Protein AF-A0A8H6FUT7-F1 (afd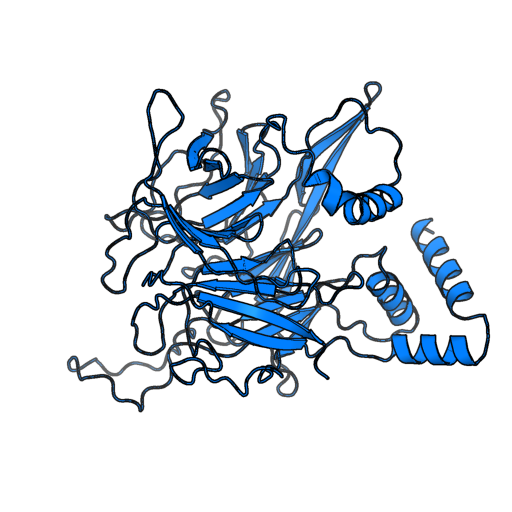b_monomer)

Structure (mmCIF, N/CA/C/O backbone):
data_AF-A0A8H6FUT7-F1
#
_entry.id   AF-A0A8H6FUT7-F1
#
loop_
_atom_site.group_PDB
_atom_site.id
_atom_site.type_symbol
_atom_site.label_atom_id
_atom_site.label_alt_id
_atom_site.label_comp_id
_atom_site.label_asym_id
_atom_site.label_entity_id
_atom_site.label_seq_id
_atom_site.pdbx_PDB_ins_code
_atom_site.Cartn_x
_atom_site.Cartn_y
_atom_site.Cartn_z
_atom_site.occupancy
_atom_site.B_iso_or_equiv
_atom_site.auth_seq_id
_atom_site.auth_comp_id
_atom_site.auth_asym_id
_atom_site.auth_atom_id
_atom_s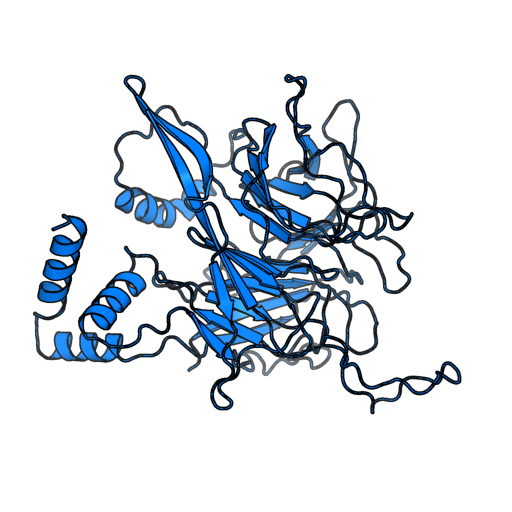ite.pdbx_PDB_model_num
ATOM 1 N N . MET A 1 1 ? -23.378 34.415 0.775 1.00 31.09 1 MET A N 1
ATOM 2 C CA . MET A 1 1 ? -23.795 33.061 1.192 1.00 31.09 1 MET A CA 1
ATOM 3 C C . MET A 1 1 ? -23.603 32.159 -0.004 1.00 31.09 1 MET A C 1
ATOM 5 O O . MET A 1 1 ? -24.049 32.523 -1.084 1.00 31.09 1 MET A O 1
ATOM 9 N N . ASP A 1 2 ? -22.849 31.083 0.174 1.00 29.59 2 ASP A N 1
ATOM 10 C CA . ASP A 1 2 ? -22.487 30.134 -0.877 1.00 29.59 2 ASP A CA 1
ATOM 11 C C . ASP A 1 2 ? -23.719 29.278 -1.260 1.00 29.59 2 ASP A C 1
ATOM 13 O O . ASP A 1 2 ? -24.417 28.797 -0.358 1.00 29.59 2 ASP A O 1
ATOM 17 N N . PRO A 1 3 ? -24.046 29.098 -2.555 1.00 30.47 3 PRO A N 1
ATOM 18 C CA . PRO A 1 3 ? -25.163 28.254 -2.999 1.00 30.47 3 PRO A CA 1
ATOM 19 C C . PRO A 1 3 ? -25.094 26.795 -2.498 1.00 30.47 3 PRO A C 1
ATOM 21 O O . PRO A 1 3 ? -26.136 26.143 -2.374 1.00 30.47 3 PRO A O 1
ATOM 24 N N . ALA A 1 4 ? -23.913 26.290 -2.120 1.00 31.64 4 ALA A N 1
ATOM 25 C CA . ALA A 1 4 ? -23.767 24.969 -1.502 1.00 31.64 4 ALA A CA 1
ATOM 26 C C . ALA A 1 4 ? -24.407 24.881 -0.099 1.00 31.64 4 ALA A C 1
ATOM 28 O O . ALA A 1 4 ? -24.960 23.845 0.275 1.00 31.64 4 ALA A O 1
ATOM 29 N N . THR A 1 5 ? -24.399 25.977 0.666 1.00 31.42 5 THR A N 1
ATOM 30 C CA . THR A 1 5 ? -24.918 26.012 2.045 1.00 31.42 5 THR A CA 1
ATOM 31 C C . THR A 1 5 ? -26.448 25.996 2.092 1.00 31.42 5 THR A C 1
ATOM 33 O O . THR A 1 5 ? -27.037 25.438 3.014 1.00 31.42 5 THR A O 1
ATOM 36 N N . VAL A 1 6 ? -27.107 26.571 1.080 1.00 32.00 6 VAL A N 1
ATOM 37 C CA . VAL A 1 6 ? -28.578 26.662 1.014 1.00 32.00 6 VAL A CA 1
ATOM 38 C C . VAL A 1 6 ? -29.202 25.313 0.645 1.00 32.00 6 VAL A C 1
ATOM 40 O O . VAL A 1 6 ? -30.239 24.939 1.185 1.00 32.00 6 VAL A O 1
ATOM 43 N N . THR A 1 7 ? -28.540 24.539 -0.216 1.00 35.03 7 THR A N 1
ATOM 44 C CA . THR A 1 7 ? -29.065 23.250 -0.695 1.00 35.03 7 THR A CA 1
ATOM 45 C C . THR A 1 7 ? -29.023 22.170 0.395 1.00 35.03 7 THR A C 1
ATOM 47 O O . THR A 1 7 ? -29.962 21.388 0.521 1.00 35.03 7 THR A O 1
ATOM 50 N N . GLY A 1 8 ? -27.988 22.166 1.247 1.00 31.73 8 GLY A N 1
ATOM 51 C CA . GLY A 1 8 ? -27.891 21.235 2.381 1.00 31.73 8 GLY A CA 1
ATOM 52 C C . GLY A 1 8 ? -28.944 21.474 3.471 1.00 31.73 8 GLY A C 1
ATOM 53 O O . GLY A 1 8 ? -29.436 20.521 4.072 1.00 31.73 8 GLY A O 1
ATOM 54 N N . LEU A 1 9 ? -29.341 22.733 3.684 1.00 33.44 9 LEU A N 1
ATOM 55 C CA . LEU A 1 9 ? -30.326 23.104 4.706 1.00 33.44 9 LEU A CA 1
ATOM 56 C C . LEU A 1 9 ? -31.756 22.697 4.310 1.00 33.44 9 LEU A C 1
ATOM 58 O O . LEU A 1 9 ? -32.508 22.197 5.142 1.00 33.44 9 LEU A O 1
ATOM 62 N N . VAL A 1 10 ? -32.103 22.837 3.025 1.00 35.00 10 VAL A N 1
ATOM 63 C CA . VAL A 1 10 ? -33.426 22.458 2.489 1.00 35.00 10 VAL A CA 1
ATOM 64 C C . VAL A 1 10 ? -33.622 20.934 2.488 1.00 35.00 10 VAL A C 1
ATOM 66 O O . VAL A 1 10 ? -34.718 20.451 2.767 1.00 35.00 10 VAL A O 1
ATOM 69 N N . VAL A 1 11 ? -32.557 20.157 2.250 1.00 41.31 11 VAL A N 1
ATOM 70 C CA . VAL A 1 11 ? -32.609 18.684 2.333 1.00 41.31 11 VAL A CA 1
ATOM 71 C C . VAL A 1 11 ? -32.787 18.212 3.781 1.00 41.31 11 VAL A C 1
ATOM 73 O O . VAL A 1 11 ? -33.550 17.277 4.024 1.00 41.31 11 VAL A O 1
ATOM 76 N N . ALA A 1 12 ? -32.154 18.876 4.754 1.00 37.97 12 ALA A N 1
ATOM 77 C CA . ALA A 1 12 ? -32.323 18.542 6.170 1.00 37.97 12 ALA A CA 1
ATOM 78 C C . ALA A 1 12 ? -33.777 18.741 6.650 1.00 37.97 12 ALA A C 1
ATOM 80 O O . ALA A 1 12 ? -34.302 17.895 7.374 1.00 37.97 12 ALA A O 1
ATOM 81 N N . GLU A 1 13 ? -34.461 19.801 6.199 1.00 38.78 13 GLU A N 1
ATOM 82 C CA . GLU A 1 13 ? -35.869 20.062 6.546 1.00 38.78 13 GLU A CA 1
ATOM 83 C C . GLU A 1 13 ? -36.850 19.044 5.929 1.00 38.78 13 GLU A C 1
ATOM 85 O O . GLU A 1 13 ? -37.829 18.649 6.571 1.00 38.78 13 GLU A O 1
ATOM 90 N N . GLN A 1 14 ? -36.583 18.562 4.708 1.00 35.91 14 GLN A N 1
ATOM 91 C CA . GLN A 1 14 ? -37.446 17.575 4.042 1.00 35.91 14 GLN A CA 1
ATOM 92 C C . GLN A 1 14 ? -37.257 16.139 4.552 1.00 35.91 14 GLN A C 1
ATOM 94 O O . GLN A 1 14 ? -38.225 15.381 4.579 1.00 35.91 14 GLN A O 1
ATOM 99 N N . VAL A 1 15 ? -36.058 15.754 5.007 1.00 39.84 15 VAL A N 1
ATOM 100 C CA . VAL A 1 15 ? -35.819 14.412 5.582 1.00 39.84 15 VAL A CA 1
ATOM 101 C C . VAL A 1 15 ? -36.436 14.271 6.984 1.00 39.84 15 VAL A C 1
ATOM 103 O O . VAL A 1 15 ? -36.767 13.166 7.408 1.00 39.84 15 VAL A O 1
ATOM 106 N N . LEU A 1 16 ? -36.661 15.383 7.691 1.00 38.88 16 LEU A N 1
ATOM 107 C CA . LEU A 1 16 ? -37.251 15.391 9.034 1.00 38.88 16 LEU A CA 1
ATOM 108 C C . LEU A 1 16 ? -38.790 15.381 9.057 1.00 38.88 16 LEU A C 1
ATOM 110 O O . LEU A 1 16 ? -39.368 15.207 10.130 1.00 38.88 16 LEU A O 1
ATOM 114 N N . SER A 1 17 ? -39.477 15.538 7.920 1.00 42.16 17 SER A N 1
ATOM 115 C CA . SER A 1 17 ? -40.939 15.677 7.902 1.00 42.16 17 SER A CA 1
ATOM 116 C C . SER A 1 17 ? -41.637 14.740 6.916 1.00 42.16 17 SER A C 1
ATOM 118 O O . SER A 1 17 ? -42.039 15.124 5.830 1.00 42.16 17 SER A O 1
ATOM 120 N N . THR A 1 18 ? -41.884 13.499 7.332 1.00 37.56 18 THR A N 1
ATOM 121 C CA . THR A 1 18 ? -43.148 12.805 7.022 1.00 37.56 18 THR A CA 1
ATOM 122 C C . THR A 1 18 ? -43.316 11.615 7.972 1.00 37.56 18 THR A C 1
ATOM 124 O O . THR A 1 18 ? -42.600 10.626 7.880 1.00 37.56 18 THR A O 1
ATOM 127 N N . THR A 1 19 ? -44.304 11.711 8.873 1.00 36.84 19 THR A N 1
ATOM 128 C CA . THR A 1 19 ? -44.742 10.714 9.882 1.00 36.84 19 THR A CA 1
ATOM 129 C C . THR A 1 19 ? -43.875 10.557 11.145 1.00 36.84 19 THR A C 1
ATOM 131 O O . THR A 1 19 ? -42.652 10.643 11.111 1.00 36.84 19 THR A O 1
ATOM 134 N N . VAL A 1 20 ? -44.533 10.317 12.291 1.00 40.06 20 VAL A N 1
ATOM 135 C CA . VAL A 1 20 ? -43.897 10.083 13.608 1.00 40.06 20 VAL A CA 1
ATOM 136 C C . VAL A 1 20 ? -42.969 8.860 13.576 1.00 40.06 20 VAL A C 1
ATOM 138 O O . VAL A 1 20 ? -41.914 8.873 14.206 1.00 40.06 20 VAL A O 1
ATOM 141 N N . GLU A 1 21 ? -43.313 7.838 12.786 1.00 40.47 21 GLU A N 1
ATOM 142 C CA . GLU A 1 21 ? -42.463 6.663 12.552 1.00 40.47 21 GLU A CA 1
ATOM 143 C C . GLU A 1 21 ? -41.213 7.013 11.727 1.00 40.47 21 GLU A C 1
ATOM 145 O O . GLU A 1 21 ? -40.112 6.598 12.085 1.00 40.47 21 GLU A O 1
ATOM 150 N N . GLY A 1 22 ? -41.345 7.853 10.691 1.00 39.00 22 GLY A N 1
ATOM 151 C CA . GLY A 1 22 ? -40.211 8.366 9.912 1.00 39.00 22 GLY A CA 1
ATOM 152 C C . GLY A 1 22 ? -39.250 9.222 10.745 1.00 39.00 22 GLY A C 1
ATOM 153 O O . GLY A 1 22 ? -38.035 9.057 10.648 1.00 39.00 22 GLY A O 1
ATOM 154 N N . GLY A 1 23 ? -39.783 10.064 11.637 1.00 47.28 23 GLY A N 1
ATOM 155 C CA . GLY A 1 23 ? -38.987 10.866 12.573 1.00 47.28 23 GLY A CA 1
ATOM 156 C C . GLY A 1 23 ? -38.217 10.021 13.594 1.00 47.28 23 GLY A C 1
ATOM 157 O O . GLY A 1 23 ? -37.052 10.302 13.867 1.00 47.28 23 GLY A O 1
ATOM 158 N N . ALA A 1 24 ? -38.826 8.951 14.118 1.00 44.41 24 ALA A N 1
ATOM 159 C CA . ALA A 1 24 ? -38.164 8.031 15.044 1.00 44.41 24 ALA A CA 1
ATOM 160 C C . ALA A 1 24 ? -37.060 7.205 14.361 1.00 44.41 24 ALA A C 1
ATOM 162 O O . ALA A 1 24 ? -35.977 7.055 14.924 1.00 44.41 24 ALA A O 1
ATOM 163 N N . ILE A 1 25 ? -37.297 6.721 13.136 1.00 52.75 25 ILE A N 1
ATOM 164 C CA . ILE A 1 25 ? -36.294 5.996 12.339 1.00 52.75 25 ILE A CA 1
ATOM 165 C C . ILE A 1 25 ? -35.130 6.922 11.963 1.00 52.75 25 ILE A C 1
ATOM 167 O O . ILE A 1 25 ? -33.970 6.526 12.088 1.00 52.75 25 ILE A O 1
ATOM 171 N N . ALA A 1 26 ? -35.414 8.166 11.567 1.00 54.44 26 ALA A N 1
ATOM 172 C CA . ALA A 1 26 ? -34.388 9.162 11.267 1.00 54.44 26 ALA A CA 1
ATOM 173 C C . ALA A 1 26 ? -33.562 9.521 12.515 1.00 54.44 26 ALA A C 1
ATOM 175 O O . ALA A 1 26 ? -32.332 9.497 12.466 1.00 54.44 26 ALA A O 1
ATOM 176 N N . ALA A 1 27 ? -34.212 9.772 13.656 1.00 57.41 27 ALA A N 1
ATOM 177 C CA . ALA A 1 27 ? -33.532 10.052 14.921 1.00 57.41 27 ALA A CA 1
ATOM 178 C C . ALA A 1 27 ? -32.676 8.865 15.399 1.00 57.41 27 ALA A C 1
ATOM 180 O O . ALA A 1 27 ? -31.534 9.049 15.821 1.00 57.41 27 ALA A O 1
ATOM 181 N N . TYR A 1 28 ? -33.190 7.638 15.274 1.00 58.72 28 TYR A N 1
ATOM 182 C CA . TYR A 1 28 ? -32.456 6.417 15.606 1.00 58.72 28 TYR A CA 1
ATOM 183 C C . TYR A 1 28 ? -31.236 6.216 14.693 1.00 58.72 28 TYR A C 1
ATOM 185 O O . TYR A 1 28 ? -30.131 5.960 15.174 1.00 58.72 28 TYR A O 1
ATOM 193 N N . GLY A 1 29 ? -31.400 6.420 13.383 1.00 60.34 29 GLY A N 1
ATOM 194 C CA . GLY A 1 29 ? -30.310 6.358 12.409 1.00 60.34 29 GLY A CA 1
ATOM 195 C C . GLY A 1 29 ? -29.228 7.419 12.640 1.00 60.34 29 GLY A C 1
ATOM 196 O O . GLY A 1 29 ? -28.045 7.131 12.450 1.00 60.34 29 GLY A O 1
ATOM 197 N N . LEU A 1 30 ? -29.597 8.619 13.104 1.00 61.59 30 LEU A N 1
ATOM 198 C CA . LEU A 1 30 ? -28.658 9.683 13.489 1.00 61.59 30 LEU A CA 1
ATOM 199 C C . LEU A 1 30 ? -27.862 9.330 14.758 1.00 61.59 30 LEU A C 1
ATOM 201 O O . LEU A 1 30 ? -26.679 9.665 14.835 1.00 61.59 30 LEU A O 1
ATOM 205 N N . ALA A 1 31 ? -28.480 8.628 15.713 1.00 60.88 31 ALA A N 1
ATOM 206 C CA . ALA A 1 31 ? -27.876 8.278 16.999 1.00 60.88 31 ALA A CA 1
ATOM 207 C C . ALA A 1 31 ? -26.895 7.093 16.935 1.00 60.88 31 ALA A C 1
ATOM 209 O O . ALA A 1 31 ? -25.989 7.009 17.765 1.00 60.88 31 ALA A O 1
ATOM 210 N N . GLN A 1 32 ? -27.040 6.180 15.967 1.00 66.00 32 GLN A N 1
ATOM 211 C CA . GLN A 1 32 ? -26.161 5.011 15.878 1.00 66.00 32 GLN A CA 1
ATOM 212 C C . GLN A 1 32 ? -24.710 5.400 15.558 1.00 66.00 32 GLN A C 1
ATOM 214 O O . GLN A 1 32 ? -24.424 6.043 14.538 1.00 66.00 32 GLN A O 1
ATOM 219 N N . SER A 1 33 ? -23.793 4.971 16.429 1.00 68.69 33 SER A N 1
ATOM 220 C CA . SER A 1 33 ? -22.356 4.981 16.160 1.00 68.69 33 SER A CA 1
ATOM 221 C C . SER A 1 33 ? -22.030 3.974 15.062 1.00 68.69 33 SER A C 1
ATOM 223 O O . SER A 1 33 ? -22.605 2.892 15.007 1.00 68.69 33 SER A O 1
ATOM 225 N N . THR A 1 34 ? -21.092 4.332 14.195 1.00 73.56 34 THR A N 1
ATOM 226 C CA . THR A 1 34 ? -20.562 3.452 13.146 1.00 73.56 34 THR A CA 1
ATOM 227 C C . THR A 1 34 ? -19.242 2.783 13.556 1.00 73.56 34 THR A C 1
ATOM 229 O O . THR A 1 34 ? -18.612 2.112 12.750 1.00 73.56 34 THR A O 1
ATOM 232 N N . GLN A 1 35 ? -18.839 2.976 14.815 1.00 79.56 35 GLN A N 1
ATOM 233 C CA . GLN A 1 35 ? -17.661 2.416 15.478 1.00 79.56 35 GLN A CA 1
ATOM 234 C C . GLN A 1 35 ? -18.065 1.813 16.843 1.00 79.56 35 GLN A C 1
ATOM 236 O O . GLN A 1 35 ? -19.017 2.323 17.452 1.00 79.56 35 GLN A O 1
ATOM 241 N N . PRO A 1 36 ? -17.353 0.799 17.376 1.00 86.69 36 PRO A N 1
ATOM 242 C CA . PRO A 1 36 ? -16.193 0.129 16.785 1.00 86.69 36 PRO A CA 1
ATOM 243 C C . PRO A 1 36 ? -16.568 -0.787 15.609 1.00 86.69 36 PRO A C 1
ATOM 245 O O . PRO A 1 36 ? -17.674 -1.331 15.557 1.00 86.69 36 PRO A O 1
ATOM 248 N N . LEU A 1 37 ? -15.638 -0.984 14.676 1.00 90.88 37 LEU A N 1
ATOM 249 C CA . LEU A 1 37 ? -15.744 -2.032 13.659 1.00 90.88 37 LEU A CA 1
ATOM 250 C C . LEU A 1 37 ? -15.441 -3.415 14.251 1.00 90.88 37 LEU A C 1
ATOM 252 O O . LEU A 1 37 ? -14.862 -3.550 15.331 1.00 90.88 37 LEU A O 1
ATOM 256 N N . SER A 1 38 ? -15.823 -4.446 13.507 1.00 90.94 38 SER A N 1
ATOM 257 C CA . SER A 1 38 ? -15.478 -5.846 13.754 1.00 90.94 38 SER A CA 1
ATOM 258 C C . SER A 1 38 ? -14.655 -6.399 12.593 1.00 90.94 38 SER A C 1
ATOM 260 O O . SER A 1 38 ? -14.828 -5.955 11.457 1.00 90.94 38 SER A O 1
ATOM 262 N N . ALA A 1 39 ? -13.776 -7.357 12.873 1.00 91.12 39 ALA A N 1
ATOM 263 C CA . ALA A 1 39 ? -12.984 -8.069 11.878 1.00 91.12 39 ALA A CA 1
ATOM 264 C C . ALA A 1 39 ? -13.122 -9.582 12.060 1.00 91.12 39 ALA A C 1
ATOM 266 O O . ALA A 1 39 ? -12.996 -10.089 13.174 1.00 91.12 39 ALA A O 1
ATOM 267 N N . THR A 1 40 ? -13.332 -10.307 10.963 1.00 90.75 40 THR A N 1
ATOM 268 C CA . THR A 1 40 ? -13.249 -11.773 10.915 1.00 90.75 40 THR A CA 1
ATOM 269 C C . THR A 1 40 ? -12.058 -12.180 10.058 1.00 90.75 40 THR A C 1
ATOM 271 O O . THR A 1 40 ? -11.952 -11.762 8.908 1.00 90.75 40 THR A O 1
ATOM 274 N N . PHE A 1 41 ? -11.184 -13.025 10.602 1.00 90.19 41 PHE A N 1
ATOM 275 C CA . PHE A 1 41 ? -10.011 -13.540 9.898 1.00 90.19 41 PHE A CA 1
ATOM 276 C C . PHE A 1 41 ? -10.290 -14.947 9.375 1.00 90.19 41 PHE A C 1
ATOM 278 O O . PHE A 1 41 ? -10.710 -15.829 10.123 1.00 90.19 41 PHE A O 1
ATOM 285 N N . LYS A 1 42 ? -10.032 -15.162 8.086 1.00 89.56 42 LYS A N 1
ATOM 286 C CA . LYS A 1 42 ? -10.153 -16.458 7.418 1.00 89.56 42 LYS A CA 1
ATOM 287 C C . LYS A 1 42 ? -8.842 -16.786 6.722 1.00 89.56 42 LYS A C 1
ATOM 289 O O . LYS A 1 42 ? -8.403 -16.042 5.848 1.00 89.56 42 LYS A O 1
ATOM 294 N N . ARG A 1 43 ? -8.207 -17.895 7.095 1.00 89.31 43 ARG A N 1
ATOM 295 C CA . ARG A 1 43 ? -6.988 -18.351 6.422 1.00 89.31 43 ARG A CA 1
ATOM 296 C C . ARG A 1 43 ? -7.320 -18.775 4.992 1.00 89.31 43 ARG A C 1
ATOM 298 O O . ARG A 1 43 ? -8.310 -19.463 4.759 1.00 89.31 43 ARG A O 1
ATOM 305 N N . VAL A 1 44 ? -6.493 -18.373 4.034 1.00 89.56 44 VAL A N 1
ATOM 306 C CA . VAL A 1 44 ? -6.608 -18.812 2.642 1.00 89.56 44 VAL A CA 1
ATOM 307 C C . VAL A 1 44 ? -5.945 -20.180 2.525 1.00 89.56 44 VAL A C 1
ATOM 309 O O . VAL A 1 44 ? -4.724 -20.293 2.618 1.00 89.56 44 VAL A O 1
ATOM 312 N N . SER A 1 45 ? -6.745 -21.224 2.313 1.00 82.69 45 SER A N 1
ATOM 313 C CA . SER A 1 45 ? -6.277 -22.602 2.109 1.00 82.69 45 SER A CA 1
ATOM 314 C C . SER A 1 45 ? -5.661 -22.791 0.716 1.00 82.69 45 SER A C 1
ATOM 316 O O . SER A 1 45 ? -6.197 -23.504 -0.125 1.00 82.69 45 SER A O 1
ATOM 318 N N . SER A 1 46 ? -4.547 -22.110 0.454 1.00 77.88 46 SER A N 1
ATOM 319 C CA . SER A 1 46 ? -3.781 -22.232 -0.787 1.00 77.88 46 SER A CA 1
ATOM 320 C C . SER A 1 46 ? -2.701 -23.310 -0.659 1.00 77.88 46 SER A C 1
ATOM 322 O O . SER A 1 46 ? -2.084 -23.416 0.402 1.00 77.88 46 SER A O 1
ATOM 324 N N . PRO A 1 47 ? -2.395 -24.072 -1.727 1.00 74.38 47 PRO A N 1
ATOM 325 C CA . PRO A 1 47 ? -1.205 -24.923 -1.751 1.00 74.38 47 PRO A CA 1
ATOM 326 C C . PRO A 1 47 ? 0.103 -24.107 -1.782 1.00 74.38 47 PRO A C 1
ATOM 328 O O . PRO A 1 47 ? 1.184 -24.667 -1.610 1.00 74.38 47 PRO A O 1
ATOM 331 N N . ALA A 1 48 ? 0.030 -22.793 -2.016 1.00 76.69 48 ALA A N 1
ATOM 332 C CA . ALA A 1 48 ? 1.185 -21.910 -2.020 1.00 76.69 48 ALA A CA 1
ATOM 333 C C . ALA A 1 48 ? 1.665 -21.623 -0.589 1.00 76.69 48 ALA A C 1
ATOM 335 O O . ALA A 1 48 ? 1.032 -20.860 0.138 1.00 76.69 48 ALA A O 1
ATOM 336 N N . PHE A 1 49 ? 2.813 -22.182 -0.209 1.00 83.75 49 PHE A N 1
ATOM 337 C CA . PHE A 1 49 ? 3.566 -21.738 0.963 1.00 83.75 49 PHE A CA 1
ATOM 338 C C . PHE A 1 49 ? 4.703 -20.827 0.496 1.00 83.75 49 PHE A C 1
ATOM 340 O O . PHE A 1 49 ? 5.661 -21.288 -0.125 1.00 83.75 49 PHE A O 1
ATOM 347 N N . LEU A 1 50 ? 4.563 -19.520 0.733 1.00 92.38 50 LEU A N 1
ATOM 348 C CA . LEU A 1 50 ? 5.461 -18.490 0.199 1.00 92.38 50 LEU A CA 1
ATOM 349 C C . LEU A 1 50 ? 6.132 -17.710 1.341 1.00 92.38 50 LEU A C 1
ATOM 351 O O . LEU A 1 50 ? 5.777 -16.550 1.531 1.00 92.38 50 LEU A O 1
ATOM 355 N N . PRO A 1 51 ? 7.061 -18.306 2.113 1.00 94.25 51 PRO A N 1
ATOM 356 C CA . PRO A 1 51 ? 7.681 -17.649 3.264 1.00 94.25 51 PRO A CA 1
ATOM 357 C C . PRO A 1 51 ? 8.498 -16.438 2.810 1.00 94.25 51 PRO A C 1
ATOM 359 O O . PRO A 1 51 ? 9.513 -16.590 2.130 1.00 94.25 51 PRO A O 1
ATOM 362 N N . ARG A 1 52 ? 8.003 -15.226 3.097 1.00 95.75 52 ARG A N 1
ATOM 363 C CA . ARG A 1 52 ? 8.648 -13.973 2.673 1.00 95.75 52 ARG A CA 1
ATOM 364 C C . ARG A 1 52 ? 8.134 -12.751 3.427 1.00 95.75 52 ARG A C 1
ATOM 366 O O . ARG A 1 52 ? 6.966 -12.661 3.802 1.00 95.75 52 ARG A O 1
ATOM 373 N N . SER A 1 53 ? 8.988 -11.742 3.523 1.00 97.19 53 SER A N 1
ATOM 374 C CA . SER A 1 53 ? 8.677 -10.393 4.006 1.00 97.19 53 SER A CA 1
ATOM 375 C C . SER A 1 53 ? 9.107 -9.339 2.983 1.00 97.19 53 SER A C 1
ATOM 377 O O . SER A 1 53 ? 9.811 -9.659 2.021 1.00 97.19 53 SER A O 1
ATOM 379 N N . ASN A 1 54 ? 8.693 -8.081 3.168 1.00 96.88 54 ASN A N 1
ATOM 380 C CA . ASN A 1 54 ? 9.121 -6.955 2.320 1.00 96.88 54 ASN A CA 1
ATOM 381 C C . ASN A 1 54 ? 8.833 -7.169 0.819 1.00 96.88 54 ASN A C 1
ATOM 383 O O . ASN A 1 54 ? 9.600 -6.740 -0.046 1.00 96.88 54 ASN A O 1
ATOM 387 N N . HIS A 1 55 ? 7.750 -7.879 0.520 1.00 98.06 55 HIS A N 1
ATOM 388 C CA . HIS A 1 55 ? 7.248 -8.137 -0.825 1.00 98.06 55 HIS A CA 1
ATOM 389 C C . HIS A 1 55 ? 6.046 -7.237 -1.117 1.00 98.06 55 HIS A C 1
ATOM 391 O O . HIS A 1 55 ? 5.547 -6.555 -0.222 1.00 98.06 55 HIS A O 1
ATOM 397 N N . SER A 1 56 ? 5.554 -7.267 -2.353 1.00 98.12 56 SER A N 1
ATOM 398 C CA . SER A 1 56 ? 4.300 -6.609 -2.716 1.00 98.12 56 SER A CA 1
ATOM 399 C C . SER A 1 56 ? 3.170 -7.617 -2.923 1.00 98.12 56 SER A C 1
ATOM 401 O O . SER A 1 56 ? 3.398 -8.762 -3.316 1.00 98.12 56 SER A O 1
ATOM 403 N N . LEU A 1 57 ? 1.944 -7.168 -2.649 1.00 98.00 57 LEU A N 1
ATOM 404 C CA . LEU A 1 57 ? 0.696 -7.884 -2.890 1.00 98.00 57 LEU A CA 1
ATOM 405 C C . LEU A 1 57 ? -0.277 -6.914 -3.553 1.00 98.00 57 LEU A C 1
ATOM 407 O O . LEU A 1 57 ? -0.537 -5.838 -3.020 1.00 98.00 57 LEU A O 1
ATOM 411 N N . THR A 1 58 ? -0.845 -7.309 -4.686 1.00 98.12 58 THR A N 1
ATOM 412 C CA . THR A 1 58 ? -1.916 -6.562 -5.358 1.00 98.12 58 THR A CA 1
ATOM 413 C C . THR A 1 58 ? -3.071 -7.495 -5.686 1.00 98.12 58 THR A C 1
ATOM 415 O O . THR A 1 58 ? -2.857 -8.668 -5.988 1.00 98.12 58 THR A O 1
ATOM 418 N N . VAL A 1 59 ? -4.308 -7.005 -5.590 1.00 96.38 59 VAL A N 1
ATOM 419 C CA . VAL A 1 59 ? -5.505 -7.807 -5.863 1.00 96.38 59 VAL A CA 1
ATOM 420 C C . VAL A 1 59 ? -6.242 -7.243 -7.066 1.00 96.38 59 VAL A C 1
ATOM 422 O O . VAL A 1 59 ? -6.727 -6.115 -7.041 1.00 96.38 59 VAL A O 1
ATOM 425 N N . LEU A 1 60 ? -6.368 -8.061 -8.107 1.00 93.00 60 LEU A N 1
ATOM 426 C CA . LEU A 1 60 ? -7.087 -7.744 -9.337 1.00 93.00 60 LEU A CA 1
ATOM 427 C C . LEU A 1 60 ? -7.991 -8.915 -9.703 1.00 93.00 60 LEU A C 1
ATOM 429 O O . LEU A 1 60 ? -7.591 -10.067 -9.582 1.00 93.00 60 LEU A O 1
ATOM 433 N N . THR A 1 61 ? -9.234 -8.617 -10.093 1.00 88.12 61 THR A N 1
ATOM 434 C CA . THR A 1 61 ? -10.209 -9.607 -10.602 1.00 88.12 61 THR A CA 1
ATOM 435 C C . THR A 1 61 ? -10.363 -10.879 -9.742 1.00 88.12 61 THR A C 1
ATOM 437 O O . THR A 1 61 ? -10.655 -11.963 -10.241 1.00 88.12 61 THR A O 1
ATOM 440 N N . GLY A 1 62 ? -10.221 -10.746 -8.415 1.00 89.75 62 GLY A N 1
ATOM 441 C CA . GLY A 1 62 ? -10.337 -11.858 -7.460 1.00 89.75 62 GLY A CA 1
ATOM 442 C C . GLY A 1 62 ? -9.076 -12.717 -7.311 1.00 89.75 62 GLY A C 1
ATOM 443 O O . GLY A 1 62 ? -9.136 -13.788 -6.708 1.00 89.75 62 GLY A O 1
ATOM 444 N N . ARG A 1 63 ? -7.940 -12.258 -7.837 1.00 94.50 63 ARG A N 1
ATOM 445 C CA . ARG A 1 63 ? -6.630 -12.898 -7.719 1.00 94.50 63 ARG A CA 1
ATOM 446 C C . ARG A 1 63 ? -5.653 -11.990 -6.986 1.00 94.50 63 ARG A C 1
ATOM 448 O O . ARG A 1 63 ? -5.602 -10.792 -7.244 1.00 94.50 63 ARG A O 1
ATOM 455 N N . ALA A 1 64 ? -4.880 -12.582 -6.088 1.00 96.88 64 ALA A N 1
ATOM 456 C CA . ALA A 1 64 ? -3.741 -11.974 -5.420 1.00 96.88 64 ALA A CA 1
ATOM 457 C C . ALA A 1 64 ? -2.468 -12.227 -6.239 1.00 96.88 64 ALA A C 1
ATOM 459 O O . ALA A 1 64 ? -2.156 -13.377 -6.537 1.00 96.88 64 ALA A O 1
ATOM 460 N N . TYR A 1 65 ? -1.743 -11.163 -6.572 1.00 98.19 65 TYR A N 1
ATOM 461 C CA . TYR A 1 65 ? -0.462 -11.181 -7.275 1.00 98.19 65 TYR A CA 1
ATOM 462 C C . TYR A 1 65 ? 0.637 -10.776 -6.294 1.00 98.19 65 TYR A C 1
ATOM 464 O O . TYR A 1 65 ? 0.584 -9.687 -5.719 1.00 98.19 65 TYR A O 1
ATOM 472 N N . ILE A 1 66 ? 1.608 -11.663 -6.093 1.00 98.44 66 ILE A N 1
ATOM 473 C CA . ILE A 1 66 ? 2.682 -11.551 -5.104 1.00 98.44 66 ILE A CA 1
ATOM 474 C C . ILE A 1 66 ? 4.023 -11.560 -5.836 1.00 98.44 66 ILE A C 1
ATOM 476 O O . ILE A 1 66 ? 4.287 -12.475 -6.621 1.00 98.44 66 ILE A O 1
ATOM 480 N N . PHE A 1 67 ? 4.878 -10.574 -5.558 1.00 98.50 67 PHE A N 1
ATOM 481 C CA . PHE A 1 67 ? 6.184 -10.439 -6.209 1.00 98.50 67 PHE A CA 1
ATOM 482 C C . PHE A 1 67 ? 7.290 -10.017 -5.233 1.00 98.50 67 PHE A C 1
ATOM 484 O O . PHE A 1 67 ? 7.076 -9.198 -4.334 1.00 98.50 67 PHE A O 1
ATOM 491 N N . GLY A 1 68 ? 8.486 -10.577 -5.439 1.00 98.06 68 GLY A N 1
ATOM 492 C CA . GLY A 1 68 ? 9.705 -10.275 -4.693 1.00 98.06 68 GLY A CA 1
ATOM 493 C C . GLY A 1 68 ? 9.617 -10.574 -3.194 1.00 98.06 68 GLY A C 1
ATOM 494 O O . GLY A 1 68 ? 8.901 -11.484 -2.762 1.00 98.06 68 GLY A O 1
ATOM 495 N N . GLY A 1 69 ? 10.372 -9.801 -2.413 1.00 97.69 69 GLY A N 1
ATOM 496 C CA . GLY A 1 69 ? 10.584 -9.995 -0.979 1.00 97.69 69 GLY A CA 1
ATOM 497 C C . GLY A 1 69 ? 11.841 -10.791 -0.662 1.00 97.69 69 GLY A C 1
ATOM 498 O O . GLY A 1 69 ? 12.656 -11.069 -1.539 1.00 97.69 69 GLY A O 1
ATOM 499 N N . GLY A 1 70 ? 11.997 -11.149 0.607 1.00 95.62 70 GLY A N 1
ATOM 500 C CA . GLY A 1 70 ? 13.080 -12.013 1.066 1.00 95.62 70 GLY A CA 1
ATOM 501 C C . GLY A 1 70 ? 12.718 -12.790 2.322 1.00 95.62 70 GLY A C 1
ATOM 502 O O . GLY A 1 70 ? 11.726 -12.480 2.993 1.00 95.62 70 GLY A O 1
ATOM 503 N N . ASP A 1 71 ? 13.520 -13.808 2.606 1.00 92.50 71 ASP A N 1
ATOM 504 C CA . ASP A 1 71 ? 13.425 -14.586 3.837 1.00 92.50 71 ASP A CA 1
ATOM 505 C C . ASP A 1 71 ? 14.149 -13.893 5.011 1.00 92.50 71 ASP A C 1
ATOM 507 O O . ASP A 1 71 ? 14.749 -12.822 4.863 1.00 92.50 71 ASP A O 1
ATOM 511 N N . GLU A 1 72 ? 14.088 -14.499 6.195 1.00 86.25 72 GLU A N 1
ATOM 512 C CA . GLU A 1 72 ? 14.766 -14.017 7.408 1.00 86.25 72 GLU A CA 1
ATOM 513 C C . GLU A 1 72 ? 16.299 -13.956 7.297 1.00 86.25 72 GLU A C 1
ATOM 515 O O . GLU A 1 72 ? 16.933 -13.188 8.019 1.00 86.25 72 GLU A O 1
ATOM 520 N N . SER A 1 73 ? 16.907 -14.700 6.364 1.00 88.25 73 SER A N 1
ATOM 521 C CA . SER A 1 73 ? 18.351 -14.642 6.098 1.00 88.25 73 SER A CA 1
ATOM 522 C C . SER A 1 73 ? 18.750 -13.447 5.223 1.00 88.25 73 SER A C 1
ATOM 524 O O . SER A 1 73 ? 19.936 -13.187 5.017 1.00 88.25 73 SER A O 1
ATOM 526 N N . GLY A 1 74 ? 17.765 -12.711 4.695 1.00 86.31 74 GLY A N 1
ATOM 527 C CA . GLY A 1 74 ? 17.967 -11.624 3.743 1.00 86.31 74 GLY A CA 1
ATOM 528 C C . GLY A 1 74 ? 18.139 -12.099 2.300 1.00 86.31 74 GLY A C 1
ATOM 529 O O . GLY A 1 74 ? 18.390 -11.278 1.415 1.00 86.31 74 GLY A O 1
ATOM 530 N N . LYS A 1 75 ? 17.980 -13.401 2.031 1.00 94.50 75 LYS A N 1
ATOM 531 C CA . LYS A 1 75 ? 17.989 -13.930 0.670 1.00 94.50 75 LYS A CA 1
ATOM 532 C C . LYS A 1 75 ? 16.714 -13.482 -0.037 1.00 94.50 75 LYS A C 1
ATOM 534 O O . LYS A 1 75 ? 15.602 -13.710 0.438 1.00 94.50 75 LYS A O 1
ATOM 539 N N . LEU A 1 76 ? 16.884 -12.845 -1.192 1.00 97.06 76 LEU A N 1
ATOM 540 C CA . LEU A 1 76 ? 15.758 -12.393 -2.000 1.00 97.06 76 LEU A CA 1
ATOM 541 C C . LEU A 1 76 ? 15.019 -13.581 -2.624 1.00 97.06 76 LEU A C 1
ATOM 543 O O . LEU A 1 76 ? 15.634 -14.564 -3.050 1.00 97.06 76 LEU A O 1
ATOM 547 N N . ALA A 1 77 ? 13.695 -13.462 -2.690 1.00 96.19 77 ALA A N 1
ATOM 548 C CA . ALA A 1 77 ? 12.862 -14.327 -3.511 1.00 96.19 77 ALA A CA 1
ATOM 549 C C . ALA A 1 77 ? 13.226 -14.152 -4.994 1.00 96.19 77 ALA A C 1
ATOM 551 O O . ALA A 1 77 ? 13.807 -13.135 -5.382 1.00 96.19 77 ALA A O 1
ATOM 552 N N . GLY A 1 78 ? 12.885 -15.145 -5.815 1.00 94.12 78 GLY A N 1
ATOM 553 C CA . GLY A 1 78 ? 13.065 -15.050 -7.259 1.00 94.12 78 GLY A CA 1
ATOM 554 C C . GLY A 1 78 ? 12.200 -13.958 -7.894 1.00 94.12 78 GLY A C 1
ATOM 555 O O . GLY A 1 78 ? 11.454 -13.234 -7.226 1.00 94.12 78 GLY A O 1
ATOM 556 N N . ASP A 1 79 ? 12.346 -13.817 -9.204 1.00 94.38 79 ASP A N 1
ATOM 557 C CA . ASP A 1 79 ? 11.615 -12.859 -10.025 1.00 94.38 79 ASP A CA 1
ATOM 558 C C . ASP A 1 79 ? 10.277 -13.419 -10.532 1.00 94.38 79 ASP A C 1
ATOM 560 O O . ASP A 1 79 ? 9.628 -12.805 -11.372 1.00 94.38 79 ASP A O 1
ATOM 564 N N . GLU A 1 80 ? 9.814 -14.568 -10.045 1.00 97.00 80 GLU A N 1
ATOM 565 C CA . GLU A 1 80 ? 8.515 -15.110 -10.427 1.00 97.00 80 GLU A CA 1
ATOM 566 C C . GLU A 1 80 ? 7.351 -14.310 -9.824 1.00 97.00 80 GLU A C 1
ATOM 568 O O . GLU A 1 80 ? 7.413 -13.780 -8.708 1.00 97.00 80 GLU A O 1
ATOM 573 N N . VAL A 1 81 ? 6.235 -14.272 -10.555 1.00 97.88 81 VAL A N 1
ATOM 574 C CA . VAL A 1 81 ? 4.969 -13.725 -10.060 1.00 97.88 81 VAL A CA 1
ATOM 575 C C . VAL A 1 81 ? 4.100 -14.874 -9.568 1.00 97.88 81 VAL A C 1
ATOM 577 O O . VAL A 1 81 ? 3.732 -15.779 -10.321 1.00 97.88 81 VAL A O 1
ATOM 580 N N . HIS A 1 82 ? 3.741 -14.830 -8.291 1.00 97.81 82 HIS A N 1
ATOM 581 C CA . HIS A 1 82 ? 2.859 -15.811 -7.674 1.00 97.81 82 HIS A CA 1
ATOM 582 C C . HIS A 1 82 ? 1.420 -15.304 -7.716 1.00 97.81 82 HIS A C 1
ATOM 584 O O . HIS A 1 82 ? 1.132 -14.205 -7.250 1.00 97.81 82 HIS A O 1
ATOM 590 N N . ILE A 1 83 ? 0.514 -16.108 -8.265 1.00 97.25 83 ILE A N 1
ATOM 591 C CA . ILE A 1 83 ? -0.894 -15.759 -8.450 1.00 97.25 83 ILE A CA 1
ATOM 592 C C . ILE A 1 83 ? -1.746 -16.727 -7.641 1.00 97.25 83 ILE A C 1
ATOM 594 O O . ILE A 1 83 ? -1.689 -17.936 -7.864 1.00 97.25 83 ILE A O 1
ATOM 598 N N . VAL A 1 84 ? -2.552 -16.199 -6.725 1.00 96.56 84 VAL A N 1
ATOM 599 C CA . VAL A 1 84 ? -3.481 -16.978 -5.900 1.00 96.56 84 VAL A CA 1
ATOM 600 C C . VAL A 1 84 ? -4.907 -16.525 -6.184 1.00 96.56 84 VAL A C 1
ATOM 602 O O . VAL A 1 84 ? -5.242 -15.358 -5.993 1.00 96.56 84 VAL A O 1
ATOM 605 N N . THR A 1 85 ? -5.768 -17.439 -6.621 1.00 94.38 85 THR A N 1
ATOM 606 C CA . THR A 1 85 ? -7.208 -17.177 -6.729 1.00 94.38 85 THR A CA 1
ATOM 607 C C . THR A 1 85 ? -7.816 -17.168 -5.331 1.00 94.38 85 THR A C 1
ATOM 609 O O . THR A 1 85 ? -7.675 -18.131 -4.581 1.00 94.38 85 THR A O 1
ATOM 612 N N . LEU A 1 86 ? -8.469 -16.066 -4.963 1.00 92.31 86 LEU A N 1
ATOM 613 C CA . LEU A 1 86 ? -8.998 -15.868 -3.618 1.00 92.31 86 LEU A CA 1
ATOM 614 C C . LEU A 1 86 ? -10.379 -16.534 -3.464 1.00 92.31 86 LEU A C 1
ATOM 616 O O . LEU A 1 86 ? -11.201 -16.442 -4.383 1.00 92.31 86 LEU A O 1
ATOM 620 N N . PRO A 1 87 ? -10.688 -17.129 -2.294 1.00 89.88 87 PRO A N 1
ATOM 621 C CA . PRO A 1 87 ? -11.976 -17.765 -2.017 1.00 89.88 87 PRO A CA 1
ATOM 622 C C . PRO A 1 87 ? -13.055 -16.717 -1.703 1.00 89.88 87 PRO A C 1
ATOM 624 O O . PRO A 1 87 ? -13.602 -16.643 -0.607 1.00 89.88 87 PRO A O 1
ATOM 627 N N . LEU A 1 88 ? -13.344 -15.843 -2.666 1.00 85.31 88 LEU A N 1
ATOM 628 C CA . LEU A 1 88 ? -14.306 -14.758 -2.495 1.00 85.31 88 LEU A CA 1
ATOM 629 C C . LEU A 1 88 ? -15.741 -15.274 -2.624 1.00 85.31 88 LEU A C 1
ATOM 631 O O . LEU A 1 88 ? -16.065 -16.032 -3.543 1.00 85.31 88 LEU A O 1
ATOM 635 N N . LYS A 1 89 ? -16.629 -14.790 -1.749 1.00 75.12 89 LYS A N 1
ATOM 636 C CA . LYS A 1 89 ? -18.070 -15.087 -1.799 1.00 75.12 89 LYS A CA 1
ATOM 637 C C . LYS A 1 89 ? -18.674 -14.700 -3.155 1.00 75.12 89 LYS A C 1
ATOM 639 O O . LYS A 1 89 ? -18.742 -13.518 -3.502 1.00 75.12 89 LYS A O 1
ATOM 644 N N . LYS A 1 90 ? -19.163 -15.687 -3.911 1.00 70.06 90 LYS A N 1
ATOM 645 C CA . LYS A 1 90 ? -19.977 -15.468 -5.121 1.00 70.06 90 LYS A CA 1
ATOM 646 C C . LYS A 1 90 ? -21.457 -15.337 -4.742 1.00 70.06 90 LYS A C 1
ATOM 648 O O . LYS A 1 90 ? -21.884 -15.811 -3.690 1.00 70.06 90 LYS A O 1
ATOM 653 N N . LYS A 1 91 ? -22.274 -14.707 -5.601 1.00 55.72 91 LYS A N 1
ATOM 654 C CA . LYS A 1 91 ? -23.744 -14.694 -5.449 1.00 55.72 91 LYS A CA 1
ATOM 655 C C . LYS A 1 91 ? -24.273 -16.131 -5.574 1.00 55.72 91 LYS A C 1
ATOM 657 O O . LYS A 1 91 ? -24.540 -16.588 -6.678 1.00 55.72 91 LYS A O 1
ATOM 662 N N . GLY A 1 92 ? -24.367 -16.836 -4.448 1.00 51.78 92 GLY A N 1
ATOM 663 C CA . GLY A 1 92 ? -24.728 -18.254 -4.386 1.00 51.78 92 GLY A CA 1
ATOM 664 C C . GLY A 1 92 ? -23.839 -19.053 -3.430 1.00 51.78 92 GLY A C 1
ATOM 665 O O . GLY A 1 92 ? -23.217 -20.005 -3.871 1.00 51.78 92 GLY A O 1
ATOM 666 N N . ASN A 1 93 ? -23.750 -18.617 -2.167 1.00 51.88 93 ASN A N 1
ATOM 667 C CA . ASN A 1 93 ? -23.350 -19.329 -0.933 1.00 51.88 93 ASN A CA 1
ATOM 668 C C . ASN A 1 93 ? -22.199 -20.362 -0.902 1.00 51.88 93 ASN A C 1
ATOM 670 O O . ASN A 1 93 ? -22.022 -21.000 0.132 1.00 51.88 93 ASN A O 1
ATOM 674 N N . HIS A 1 94 ? -21.388 -20.507 -1.943 1.00 58.31 94 HIS A N 1
ATOM 675 C CA . HIS A 1 94 ? -20.169 -21.308 -1.901 1.00 58.31 94 HIS A CA 1
ATOM 676 C C . HIS A 1 94 ? -18.953 -20.404 -2.080 1.00 58.31 94 HIS A C 1
ATOM 678 O O . HIS A 1 94 ? -18.924 -19.554 -2.980 1.00 58.31 94 HIS A O 1
ATOM 684 N N . ASP A 1 95 ? -17.968 -20.590 -1.203 1.00 65.75 95 ASP A N 1
ATOM 685 C CA . ASP A 1 95 ? -16.655 -19.978 -1.349 1.00 65.75 95 ASP A CA 1
ATOM 686 C C . ASP A 1 95 ? -16.032 -20.438 -2.674 1.00 65.75 95 ASP A C 1
ATOM 688 O O . ASP A 1 95 ? -16.238 -21.567 -3.133 1.00 65.75 95 ASP A O 1
ATOM 692 N N . GLY A 1 96 ? -15.329 -19.524 -3.343 1.00 70.56 96 GLY A N 1
ATOM 693 C CA . GLY A 1 96 ? -14.607 -19.853 -4.566 1.00 70.56 96 GLY A CA 1
ATOM 694 C C . GLY A 1 96 ? -13.511 -20.887 -4.305 1.00 70.56 96 GLY A C 1
ATOM 695 O O . GLY A 1 96 ? -12.899 -20.894 -3.240 1.00 70.56 96 GLY A O 1
ATOM 696 N N . GLU A 1 97 ? -13.243 -21.738 -5.294 1.00 80.69 97 GLU A N 1
ATOM 697 C CA . GLU A 1 97 ? -12.085 -22.630 -5.263 1.00 80.69 97 GLU A CA 1
ATOM 698 C C . GLU A 1 97 ? -10.786 -21.812 -5.250 1.00 80.69 97 GLU A C 1
ATOM 700 O O . GLU A 1 97 ? -10.647 -20.832 -5.990 1.00 80.69 97 GLU A O 1
ATOM 705 N N . VAL A 1 98 ? -9.853 -22.216 -4.388 1.00 87.31 98 VAL A N 1
ATOM 706 C CA . VAL A 1 98 ? -8.519 -21.622 -4.302 1.00 87.31 98 VAL A CA 1
ATOM 707 C C . VAL A 1 98 ? -7.615 -22.334 -5.295 1.00 87.31 98 VAL A C 1
ATOM 709 O O . VAL A 1 98 ? -7.474 -23.552 -5.253 1.00 87.31 98 VAL A O 1
ATOM 712 N N . ASP A 1 99 ? -6.975 -21.558 -6.160 1.00 91.44 99 ASP A N 1
ATOM 713 C CA . ASP A 1 99 ? -5.995 -22.041 -7.131 1.00 91.44 99 ASP A CA 1
ATOM 714 C C . ASP A 1 99 ? -4.705 -21.230 -7.001 1.00 91.44 99 ASP A C 1
ATOM 716 O O . ASP A 1 99 ? -4.729 -20.069 -6.580 1.00 91.44 99 ASP A O 1
ATOM 720 N N . TYR A 1 100 ? -3.583 -21.836 -7.368 1.00 95.19 100 TYR A N 1
ATOM 721 C CA . TYR A 1 100 ? -2.267 -21.225 -7.309 1.00 95.19 100 TYR A CA 1
ATOM 722 C C . TYR A 1 100 ? -1.489 -21.463 -8.598 1.00 95.19 100 TYR A C 1
ATOM 724 O O . TYR A 1 100 ? -1.337 -22.591 -9.065 1.00 95.19 100 TYR A O 1
ATOM 732 N N . LYS A 1 101 ? -0.892 -20.388 -9.113 1.00 95.31 101 LYS A N 1
ATOM 733 C CA . LYS A 1 101 ? 0.009 -20.420 -10.258 1.00 95.31 101 LYS A CA 1
ATOM 734 C C . LYS A 1 101 ? 1.292 -19.659 -9.944 1.00 95.31 101 LYS A C 1
ATOM 736 O O . LYS A 1 101 ? 1.249 -18.512 -9.512 1.00 95.31 101 LYS A O 1
ATOM 741 N N . CYS A 1 102 ? 2.432 -20.278 -10.228 1.00 96.31 102 CYS A N 1
ATOM 742 C CA . CYS A 1 102 ? 3.715 -19.587 -10.316 1.00 96.31 102 CYS A CA 1
ATOM 743 C C . CYS A 1 102 ? 3.975 -19.247 -11.785 1.00 96.31 102 CYS A C 1
ATOM 745 O O . CYS A 1 102 ? 3.947 -20.141 -12.635 1.00 96.31 102 CYS A O 1
ATOM 747 N N . VAL A 1 103 ? 4.164 -17.969 -12.096 1.00 96.19 103 VAL A N 1
ATOM 748 C CA . VAL A 1 103 ? 4.404 -17.488 -13.456 1.00 96.19 103 VAL A CA 1
ATOM 749 C C . VAL A 1 103 ? 5.858 -17.026 -13.565 1.00 96.19 103 VAL A C 1
ATOM 751 O O . VAL A 1 103 ? 6.266 -16.173 -12.777 1.00 96.19 103 VAL A O 1
ATOM 754 N N . PRO A 1 104 ? 6.643 -17.556 -14.522 1.00 94.69 104 PRO A N 1
ATOM 755 C CA . PRO A 1 104 ? 7.996 -17.068 -14.754 1.00 94.69 104 PRO A CA 1
ATOM 756 C C . PRO A 1 104 ? 7.959 -15.625 -15.261 1.00 94.69 104 PRO A C 1
ATOM 758 O O . PRO A 1 104 ? 7.034 -15.235 -15.973 1.00 94.69 104 PRO A O 1
ATOM 761 N N . SER A 1 105 ? 8.985 -14.845 -14.940 1.00 92.25 105 SER A N 1
ATOM 762 C CA . SER A 1 105 ? 9.108 -13.494 -15.477 1.00 92.25 105 SER A CA 1
ATOM 763 C C . SER A 1 105 ? 9.399 -13.522 -16.979 1.00 92.25 105 SER A C 1
ATOM 765 O O . SER A 1 105 ? 10.414 -14.056 -17.421 1.00 92.25 105 SER A O 1
ATOM 767 N N . LEU A 1 106 ? 8.489 -12.948 -17.770 1.00 93.69 106 LEU A N 1
ATOM 768 C CA . LEU A 1 106 ? 8.584 -12.856 -19.228 1.00 93.69 106 LEU A CA 1
ATOM 769 C C . LEU A 1 106 ? 8.469 -11.391 -19.651 1.00 93.69 106 LEU A C 1
ATOM 771 O O . LEU A 1 106 ? 7.478 -10.749 -19.319 1.00 93.69 106 LEU A O 1
ATOM 775 N N . GLY A 1 107 ? 9.457 -10.860 -20.374 1.00 93.88 107 GLY A N 1
ATOM 776 C CA . GLY A 1 107 ? 9.406 -9.500 -20.919 1.00 93.88 107 GLY A CA 1
ATOM 777 C C . GLY A 1 107 ? 8.658 -9.443 -22.254 1.00 93.88 107 GLY A C 1
ATOM 778 O O . GLY A 1 107 ? 8.912 -10.262 -23.135 1.00 93.88 107 GLY A O 1
ATOM 779 N N . GLU A 1 108 ? 7.753 -8.478 -22.420 1.00 88.19 108 GLU A N 1
ATOM 780 C CA . GLU A 1 108 ? 6.924 -8.318 -23.628 1.00 88.19 108 GLU A CA 1
ATOM 781 C C . GLU A 1 108 ? 7.614 -7.547 -24.766 1.00 88.19 108 GLU A C 1
ATOM 783 O O . GLU A 1 108 ? 7.163 -7.588 -25.910 1.00 88.19 108 GLU A O 1
ATOM 788 N N . GLY A 1 109 ? 8.689 -6.813 -24.460 1.00 79.19 109 GLY A N 1
ATOM 789 C CA . GLY A 1 109 ? 9.437 -6.004 -25.425 1.00 79.19 109 GLY A CA 1
ATOM 790 C C . GLY A 1 109 ? 10.520 -6.783 -26.175 1.00 79.19 109 GLY A C 1
ATOM 791 O O . GLY A 1 109 ? 10.921 -7.872 -25.771 1.00 79.19 109 GLY A O 1
ATOM 792 N N . GLU A 1 110 ? 11.064 -6.184 -27.240 1.00 78.69 110 GLU A N 1
ATOM 793 C CA . GLU A 1 110 ? 12.196 -6.754 -27.996 1.00 78.69 110 GLU A CA 1
ATOM 794 C C . GLU A 1 110 ? 13.443 -6.984 -27.128 1.00 78.69 110 GLU A C 1
ATOM 796 O O . GLU A 1 110 ? 14.260 -7.852 -27.431 1.00 78.69 110 GLU A O 1
ATOM 801 N N . ASP A 1 111 ? 13.590 -6.222 -26.041 1.00 89.06 111 ASP A N 1
ATOM 802 C CA . ASP A 1 111 ? 14.691 -6.366 -25.093 1.00 89.06 111 ASP A CA 1
ATOM 803 C C . ASP A 1 111 ? 14.434 -7.413 -23.998 1.00 89.06 111 ASP A C 1
ATOM 805 O O . ASP A 1 111 ? 15.353 -7.722 -23.236 1.00 89.06 111 ASP A O 1
ATOM 809 N N . GLY A 1 112 ? 13.214 -7.962 -23.918 1.00 90.12 112 GLY A N 1
ATOM 810 C CA . GLY A 1 112 ? 12.830 -9.026 -22.991 1.00 90.12 112 GLY A CA 1
ATOM 811 C C . GLY A 1 112 ? 13.067 -8.699 -21.514 1.00 90.12 112 GLY A C 1
ATOM 812 O O . GLY A 1 112 ? 13.225 -9.621 -20.714 1.00 90.12 112 GLY A O 1
ATOM 813 N N . LYS A 1 113 ? 13.148 -7.414 -21.139 1.00 95.56 113 LYS A N 1
ATOM 814 C CA . LYS A 1 113 ? 13.524 -7.016 -19.776 1.00 95.56 113 LYS A CA 1
ATOM 815 C C . LYS A 1 113 ? 12.424 -7.306 -18.761 1.00 95.56 113 LYS A C 1
ATOM 817 O O . LYS A 1 113 ? 11.244 -7.079 -19.010 1.00 95.56 113 LYS A O 1
ATOM 822 N N . VAL A 1 114 ? 12.857 -7.718 -17.5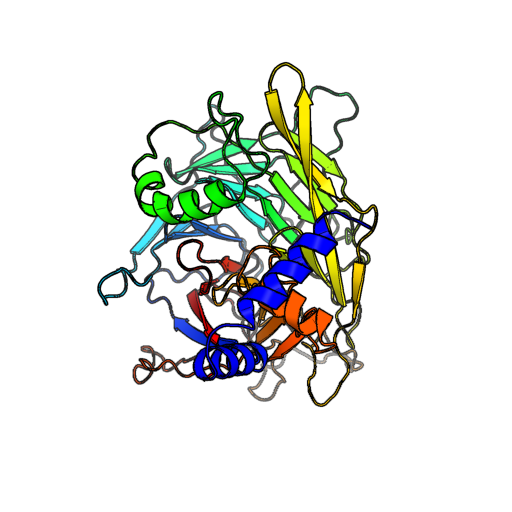74 1.00 97.56 114 VAL A N 1
ATOM 823 C CA . VAL A 1 114 ? 12.009 -8.020 -16.417 1.00 97.56 114 VAL A CA 1
ATOM 824 C C . VAL A 1 114 ? 12.618 -7.399 -15.155 1.00 97.56 114 VAL A C 1
ATOM 826 O O . VAL A 1 114 ? 13.839 -7.194 -15.109 1.00 97.56 114 VAL A O 1
ATOM 829 N N . PRO A 1 115 ? 11.814 -7.078 -14.127 1.00 97.62 115 PRO A N 1
ATOM 830 C CA . PRO A 1 115 ? 12.352 -6.627 -12.854 1.00 97.62 115 PRO A CA 1
ATOM 831 C C . PRO A 1 115 ? 13.117 -7.769 -12.177 1.00 97.62 115 PRO A C 1
ATOM 833 O O . PRO A 1 115 ? 12.562 -8.829 -11.910 1.00 97.62 115 PRO A O 1
ATOM 836 N N . GLY A 1 116 ? 14.391 -7.538 -11.849 1.00 96.81 116 GLY A N 1
ATOM 837 C CA . GLY A 1 116 ? 15.175 -8.513 -11.086 1.00 96.81 116 GLY A CA 1
ATOM 838 C C . GLY A 1 116 ? 14.687 -8.699 -9.635 1.00 96.81 116 GLY A C 1
ATOM 839 O O . GLY A 1 116 ? 13.919 -7.859 -9.137 1.00 96.81 116 GLY A O 1
ATOM 840 N N . PRO A 1 117 ? 15.181 -9.747 -8.938 1.00 97.56 117 PRO A N 1
ATOM 841 C CA . PRO A 1 117 ? 14.920 -10.006 -7.521 1.00 97.56 117 PRO A CA 1
ATOM 842 C C . PRO A 1 117 ? 15.109 -8.766 -6.644 1.00 97.56 117 PRO A C 1
ATOM 844 O O . PRO A 1 117 ? 16.146 -8.102 -6.706 1.00 97.56 117 PRO A O 1
ATOM 847 N N . ARG A 1 118 ? 14.107 -8.451 -5.817 1.00 97.88 118 ARG A N 1
ATOM 848 C CA . ARG A 1 118 ? 14.092 -7.230 -4.996 1.00 97.88 118 ARG A CA 1
ATOM 849 C C . ARG A 1 118 ? 13.207 -7.352 -3.762 1.00 97.88 118 ARG A C 1
ATOM 851 O O . ARG A 1 118 ? 12.178 -8.024 -3.786 1.00 97.88 118 ARG A O 1
ATOM 858 N N . ALA A 1 119 ? 13.549 -6.613 -2.711 1.00 97.62 119 ALA A N 1
ATOM 859 C CA . ALA A 1 119 ? 12.729 -6.454 -1.506 1.00 97.62 119 ALA A CA 1
ATOM 860 C C . ALA A 1 119 ? 12.481 -4.972 -1.192 1.00 97.62 119 ALA A C 1
ATOM 862 O O . ALA A 1 119 ? 13.214 -4.097 -1.646 1.00 97.62 119 ALA A O 1
ATOM 863 N N . GLY A 1 120 ? 11.433 -4.675 -0.429 1.00 96.56 120 GLY A N 1
ATOM 864 C CA . GLY A 1 120 ? 11.079 -3.315 -0.022 1.00 96.56 120 GLY A CA 1
ATOM 865 C C . GLY A 1 120 ? 10.630 -2.411 -1.173 1.00 96.56 120 GLY A C 1
ATOM 866 O O . GLY A 1 120 ? 10.684 -1.190 -1.049 1.00 96.56 120 GLY A O 1
ATOM 867 N N . HIS A 1 121 ? 10.249 -2.996 -2.304 1.00 98.19 121 HIS A N 1
ATOM 868 C CA . HIS A 1 121 ? 9.566 -2.295 -3.385 1.00 98.19 121 HIS A CA 1
ATOM 869 C C . HIS A 1 121 ? 8.078 -2.174 -3.047 1.00 98.19 121 HIS A C 1
ATOM 871 O O . HIS A 1 121 ? 7.576 -2.896 -2.184 1.00 98.19 121 HIS A O 1
ATOM 877 N N . MET A 1 122 ? 7.369 -1.315 -3.771 1.00 97.94 122 MET A N 1
ATOM 878 C CA . MET A 1 122 ? 5.914 -1.248 -3.700 1.00 97.94 122 MET A CA 1
ATOM 879 C C . MET A 1 122 ? 5.312 -1.532 -5.068 1.00 97.94 122 MET A C 1
ATOM 881 O O . MET A 1 122 ? 5.915 -1.211 -6.096 1.00 97.94 122 MET A O 1
ATOM 885 N N . ALA A 1 123 ? 4.119 -2.120 -5.068 1.00 98.25 123 ALA A N 1
ATOM 886 C CA . ALA A 1 123 ? 3.324 -2.302 -6.269 1.00 98.25 123 ALA A CA 1
ATOM 887 C C . ALA A 1 123 ? 1.884 -1.850 -6.030 1.00 98.25 123 ALA A C 1
ATOM 889 O O . ALA A 1 123 ? 1.340 -2.032 -4.940 1.00 98.25 123 ALA A O 1
ATOM 890 N N . VAL A 1 124 ? 1.274 -1.262 -7.053 1.00 97.75 124 VAL A N 1
ATOM 891 C CA . VAL A 1 124 ? -0.107 -0.774 -7.028 1.00 97.75 124 VAL A CA 1
ATOM 892 C C . VAL A 1 124 ? -0.850 -1.237 -8.272 1.00 97.75 124 VAL A C 1
ATOM 894 O O . VAL A 1 124 ? -0.250 -1.414 -9.329 1.00 97.75 124 VAL A O 1
ATOM 897 N N . ALA A 1 125 ? -2.159 -1.425 -8.154 1.00 95.88 125 ALA A N 1
ATOM 898 C CA . ALA A 1 125 ? -3.015 -1.771 -9.279 1.00 95.88 125 ALA A CA 1
ATOM 899 C C . ALA A 1 125 ? -3.692 -0.514 -9.849 1.00 95.88 125 ALA A C 1
ATOM 901 O O . ALA A 1 125 ? -4.140 0.341 -9.077 1.00 95.88 125 ALA A O 1
ATOM 902 N N . ILE A 1 126 ? -3.739 -0.412 -11.182 1.00 94.44 126 ILE A N 1
ATOM 903 C CA . ILE A 1 126 ? -4.503 0.594 -11.940 1.00 94.44 126 ILE A CA 1
ATOM 904 C C . ILE A 1 126 ? -5.096 -0.111 -13.163 1.00 94.44 126 ILE A C 1
ATOM 906 O O . ILE A 1 126 ? -4.367 -0.720 -13.955 1.00 94.44 126 ILE A O 1
ATOM 910 N N . GLY A 1 127 ? -6.421 -0.079 -13.297 1.00 89.88 127 GLY A N 1
ATOM 911 C CA . GLY A 1 127 ? -7.136 -0.895 -14.276 1.00 89.88 127 GLY A CA 1
ATOM 912 C C . GLY A 1 127 ? -6.828 -2.391 -14.113 1.00 89.88 127 GLY A C 1
ATOM 913 O O . GLY A 1 127 ? -7.055 -2.971 -13.056 1.00 89.88 127 GLY A O 1
ATOM 914 N N . GLU A 1 128 ? -6.306 -3.025 -15.166 1.00 90.56 128 GLU A N 1
ATOM 915 C CA . GLU A 1 128 ? -5.936 -4.455 -15.189 1.00 90.56 128 GLU A CA 1
ATOM 916 C C . GLU A 1 128 ? -4.413 -4.682 -15.131 1.00 90.56 128 GLU A C 1
ATOM 918 O O . GLU A 1 128 ? -3.914 -5.760 -15.468 1.00 90.56 128 GLU A O 1
ATOM 923 N N . ARG A 1 129 ? -3.651 -3.662 -14.725 1.00 95.56 129 ARG A N 1
ATOM 924 C CA . ARG A 1 129 ? -2.186 -3.685 -14.697 1.00 95.56 129 ARG A CA 1
ATOM 925 C C . ARG A 1 129 ? -1.650 -3.387 -13.308 1.00 95.56 129 ARG A C 1
ATOM 927 O O . ARG A 1 129 ? -2.267 -2.673 -12.517 1.00 95.56 129 ARG A O 1
ATOM 934 N N . ILE A 1 130 ? -0.473 -3.935 -13.033 1.00 98.06 130 ILE A N 1
ATOM 935 C CA . ILE A 1 130 ? 0.251 -3.740 -11.780 1.00 98.06 130 ILE A CA 1
ATOM 936 C C . ILE A 1 130 ? 1.503 -2.922 -12.072 1.00 98.06 130 ILE A C 1
ATOM 938 O O . ILE A 1 130 ? 2.285 -3.272 -12.950 1.00 98.06 130 ILE A O 1
ATOM 942 N N . TYR A 1 131 ? 1.693 -1.845 -11.320 1.00 98.56 131 TYR A N 1
ATOM 943 C CA . TYR A 1 131 ? 2.803 -0.912 -11.462 1.00 98.56 131 TYR A CA 1
ATOM 944 C C . TYR A 1 131 ? 3.734 -1.059 -10.267 1.00 98.56 131 TYR A C 1
ATOM 946 O O . TYR A 1 131 ? 3.291 -0.900 -9.131 1.00 98.56 131 TYR A O 1
ATOM 954 N N . LEU A 1 132 ? 5.008 -1.355 -10.516 1.00 98.69 132 LEU A N 1
ATOM 955 C CA . LEU A 1 132 ? 6.027 -1.591 -9.498 1.00 98.69 132 LEU A CA 1
ATOM 956 C C . LEU A 1 132 ? 7.118 -0.521 -9.566 1.00 98.69 132 LEU A C 1
ATOM 958 O O . LEU A 1 132 ? 7.611 -0.187 -10.645 1.00 98.69 132 LEU A O 1
ATOM 962 N N . PHE A 1 133 ? 7.529 -0.022 -8.399 1.00 98.56 133 PHE A N 1
ATOM 963 C CA . PHE A 1 133 ? 8.600 0.964 -8.279 1.00 98.56 133 PHE A CA 1
ATOM 964 C C . PHE A 1 133 ? 9.581 0.619 -7.151 1.00 98.56 133 PHE A C 1
ATOM 966 O O . PHE A 1 133 ? 9.191 0.143 -6.081 1.00 98.56 133 PHE A O 1
ATOM 973 N N . GLY A 1 134 ? 10.864 0.901 -7.394 1.00 97.81 134 GLY A N 1
ATOM 974 C CA . GLY A 1 134 ? 11.936 0.842 -6.404 1.00 97.81 134 GLY A CA 1
ATOM 975 C C . GLY A 1 134 ? 12.234 -0.558 -5.862 1.00 97.81 134 GLY A C 1
ATOM 976 O O . GLY A 1 134 ? 12.089 -1.573 -6.548 1.00 97.81 134 GLY A O 1
ATOM 977 N N . GLY A 1 135 ? 12.674 -0.589 -4.606 1.00 97.50 135 GLY A N 1
ATOM 978 C CA . GLY A 1 135 ? 13.192 -1.766 -3.919 1.00 97.50 135 GLY A CA 1
ATOM 979 C C . GLY A 1 135 ? 14.711 -1.754 -3.800 1.00 97.50 135 GLY A C 1
ATOM 980 O O . GLY A 1 135 ? 15.395 -0.889 -4.348 1.00 97.50 135 GLY A O 1
ATOM 981 N N . LYS A 1 136 ? 15.227 -2.716 -3.040 1.00 96.19 136 LYS A N 1
ATOM 982 C CA . LYS A 1 136 ? 16.657 -2.971 -2.888 1.00 96.19 136 LYS A CA 1
ATOM 983 C C . LYS A 1 136 ? 17.056 -4.308 -3.500 1.00 96.19 136 LYS A C 1
ATOM 985 O O . LY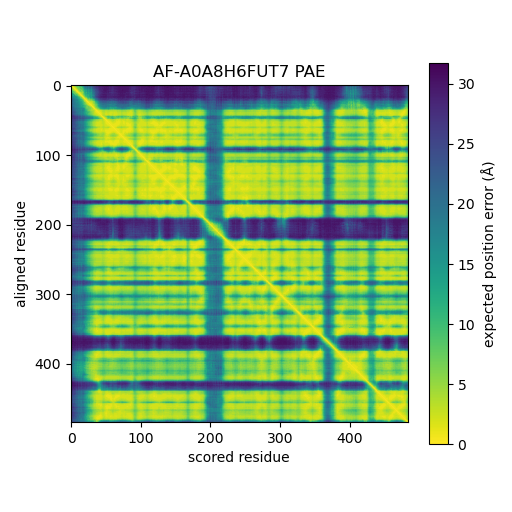S A 1 136 ? 16.270 -5.260 -3.455 1.00 96.19 136 LYS A O 1
ATOM 990 N N . GLY A 1 137 ? 18.259 -4.345 -4.064 1.00 95.31 137 GLY A N 1
ATOM 991 C CA . GLY A 1 137 ? 18.850 -5.526 -4.683 1.00 95.31 137 GLY A CA 1
ATOM 992 C C . GLY A 1 137 ? 19.566 -6.427 -3.677 1.00 95.31 137 GLY A C 1
ATOM 993 O O . GLY A 1 137 ? 19.503 -6.229 -2.461 1.00 95.31 137 GLY A O 1
ATOM 994 N N . THR A 1 138 ? 20.270 -7.436 -4.193 1.00 92.56 138 THR A N 1
ATOM 995 C CA . THR A 1 138 ? 21.054 -8.394 -3.389 1.00 92.56 138 THR A CA 1
ATOM 996 C C . THR A 1 138 ? 22.244 -7.756 -2.672 1.00 92.56 138 THR A C 1
ATOM 998 O O . THR A 1 138 ? 22.745 -8.311 -1.702 1.00 92.56 138 THR A O 1
ATOM 1001 N N . ASP A 1 139 ? 22.704 -6.598 -3.143 1.00 91.94 139 ASP A N 1
ATOM 1002 C CA . ASP A 1 139 ? 23.741 -5.777 -2.508 1.00 91.94 139 ASP A CA 1
ATOM 1003 C C . ASP A 1 139 ? 23.217 -4.967 -1.306 1.00 91.94 139 ASP A C 1
ATOM 1005 O O . ASP A 1 139 ? 23.981 -4.265 -0.642 1.00 91.94 139 ASP A O 1
ATOM 1009 N N . GLY A 1 140 ? 21.912 -5.053 -1.025 1.00 90.50 140 GLY A N 1
ATOM 1010 C CA . GLY A 1 140 ? 21.243 -4.310 0.035 1.00 90.50 140 GLY A CA 1
ATOM 1011 C C . GLY A 1 140 ? 21.019 -2.830 -0.282 1.00 90.50 140 GLY A C 1
ATOM 1012 O O . GLY A 1 140 ? 20.501 -2.118 0.579 1.00 90.50 140 GLY A O 1
ATOM 1013 N N . GLN A 1 141 ? 21.370 -2.364 -1.484 1.00 93.44 141 GLN A N 1
ATOM 1014 C CA . GLN A 1 141 ? 21.229 -0.971 -1.902 1.00 93.44 141 GLN A CA 1
ATOM 1015 C C . GLN A 1 141 ? 19.940 -0.752 -2.687 1.00 93.44 141 GLN A C 1
ATOM 1017 O O . GLN A 1 141 ? 19.406 -1.670 -3.311 1.00 93.44 141 GLN A O 1
ATOM 1022 N N . ALA A 1 142 ? 19.440 0.486 -2.662 1.00 96.44 142 ALA A N 1
ATOM 1023 C CA . ALA A 1 142 ? 18.328 0.893 -3.512 1.00 96.44 142 ALA A CA 1
ATOM 1024 C C . ALA A 1 142 ? 18.686 0.673 -4.993 1.00 96.44 142 ALA A C 1
ATOM 1026 O O . ALA A 1 142 ? 19.763 1.077 -5.431 1.00 96.44 142 ALA A O 1
ATOM 1027 N N . ILE A 1 143 ? 17.788 0.047 -5.754 1.00 96.19 143 ILE A N 1
ATOM 1028 C CA . ILE A 1 143 ? 18.009 -0.235 -7.176 1.00 96.19 143 ILE A CA 1
ATOM 1029 C C . ILE A 1 143 ? 17.801 1.059 -7.965 1.00 96.19 143 ILE A C 1
ATOM 1031 O O . ILE A 1 143 ? 16.712 1.635 -7.948 1.00 96.19 143 ILE A O 1
ATOM 1035 N N . GLU A 1 144 ? 18.846 1.514 -8.654 1.00 94.88 144 GLU A N 1
ATOM 1036 C CA . GLU A 1 144 ? 18.780 2.683 -9.529 1.00 94.88 144 GLU A CA 1
ATOM 1037 C C . GLU A 1 144 ? 18.284 2.286 -10.922 1.00 94.88 144 GLU A C 1
ATOM 1039 O O . GLU A 1 144 ? 18.957 1.570 -11.661 1.00 94.88 144 GLU A O 1
ATOM 1044 N N . GLU A 1 145 ? 17.088 2.763 -11.269 1.00 95.25 145 GLU A N 1
ATOM 1045 C CA . GLU A 1 145 ? 16.412 2.491 -12.545 1.00 95.25 145 GLU A CA 1
ATOM 1046 C C . GLU A 1 145 ? 15.963 3.794 -13.238 1.00 95.25 145 GLU A C 1
ATOM 1048 O O . GLU A 1 145 ? 15.077 3.781 -14.084 1.00 95.25 145 GLU A O 1
ATOM 1053 N N . MET A 1 146 ? 16.551 4.939 -12.874 1.00 94.56 146 MET A N 1
ATOM 1054 C CA . MET A 1 146 ? 16.320 6.266 -13.459 1.00 94.56 146 MET A CA 1
ATOM 1055 C C . MET A 1 146 ? 14.844 6.694 -13.486 1.00 94.56 146 MET A C 1
ATOM 1057 O O . MET A 1 146 ? 14.364 7.287 -14.451 1.00 94.56 146 MET A O 1
ATOM 1061 N N . GLY A 1 147 ? 14.102 6.385 -12.420 1.00 94.88 147 GLY A N 1
ATOM 1062 C CA . GLY A 1 147 ? 12.677 6.708 -12.314 1.00 94.88 147 GLY A CA 1
ATOM 1063 C C . GLY A 1 147 ? 11.747 5.797 -13.125 1.00 94.88 147 GLY A C 1
ATOM 1064 O O . GLY A 1 147 ? 10.568 6.124 -13.263 1.00 94.88 147 GLY A O 1
ATOM 1065 N N . ARG A 1 148 ? 12.247 4.676 -13.659 1.00 96.94 148 ARG A N 1
ATOM 1066 C CA . ARG A 1 148 ? 11.445 3.650 -14.336 1.00 96.94 148 ARG A CA 1
ATOM 1067 C C . ARG A 1 148 ? 10.339 3.100 -13.444 1.00 96.94 148 ARG A C 1
ATOM 1069 O O . ARG A 1 148 ? 10.555 2.814 -12.269 1.00 96.94 148 ARG A O 1
ATOM 1076 N N . VAL A 1 149 ? 9.182 2.857 -14.052 1.00 98.06 149 VAL A N 1
ATOM 1077 C CA . VAL A 1 149 ? 8.079 2.100 -13.454 1.00 98.06 149 VAL A CA 1
ATOM 1078 C C . VAL A 1 149 ? 7.901 0.798 -14.228 1.00 98.06 149 VAL A C 1
ATOM 1080 O O . VAL A 1 149 ? 7.694 0.818 -15.441 1.00 98.06 149 VAL A O 1
ATOM 1083 N N . TRP A 1 150 ? 7.986 -0.339 -13.543 1.00 98.31 150 TRP A N 1
ATOM 1084 C CA . TRP A 1 150 ? 7.714 -1.651 -14.135 1.00 98.31 150 TRP A CA 1
ATOM 1085 C C . TRP A 1 150 ? 6.212 -1.890 -14.220 1.00 98.31 150 TRP A C 1
ATOM 1087 O O . TRP A 1 150 ? 5.475 -1.492 -13.320 1.00 98.31 150 TRP A O 1
ATOM 1097 N N . VAL A 1 151 ? 5.762 -2.553 -15.280 1.00 97.88 151 VAL A N 1
ATOM 1098 C CA . VAL A 1 151 ? 4.345 -2.821 -15.533 1.00 97.88 151 VAL A CA 1
ATOM 1099 C C . VAL A 1 151 ? 4.157 -4.309 -15.769 1.00 97.88 151 VAL A C 1
ATOM 1101 O O . VAL A 1 151 ? 4.738 -4.856 -16.698 1.00 97.88 151 VAL A O 1
ATOM 1104 N N . PHE A 1 152 ? 3.344 -4.960 -14.948 1.00 97.56 152 PHE A N 1
ATOM 1105 C CA . PHE A 1 152 ? 2.898 -6.328 -15.183 1.00 97.56 152 PHE A CA 1
ATOM 1106 C C . PHE A 1 152 ? 1.469 -6.304 -15.717 1.00 97.56 152 PHE A C 1
ATOM 1108 O O . PHE A 1 152 ? 0.556 -5.801 -15.049 1.00 97.56 152 PHE A O 1
ATOM 1115 N N . ASP A 1 153 ? 1.272 -6.829 -16.923 1.00 94.56 153 ASP A N 1
ATOM 1116 C CA . ASP A 1 153 ? -0.047 -6.938 -17.537 1.00 94.56 153 ASP A CA 1
ATOM 1117 C C . ASP A 1 153 ? -0.682 -8.282 -17.159 1.00 94.56 153 ASP A C 1
ATOM 1119 O O . ASP A 1 153 ? -0.150 -9.363 -17.424 1.00 94.56 153 ASP A O 1
ATOM 1123 N N . THR A 1 154 ? -1.828 -8.225 -16.476 1.00 94.25 154 THR A N 1
ATOM 1124 C CA . THR A 1 154 ? -2.467 -9.431 -15.936 1.00 94.25 154 THR A CA 1
ATOM 1125 C C . THR A 1 154 ? -3.150 -10.291 -17.000 1.00 94.25 154 THR A C 1
ATOM 1127 O O . THR A 1 154 ? -3.459 -11.453 -16.719 1.00 94.25 154 THR A O 1
ATOM 1130 N N . ASN A 1 155 ? -3.349 -9.762 -18.212 1.00 91.75 155 ASN A N 1
ATOM 1131 C CA . ASN A 1 155 ? -3.944 -10.491 -19.329 1.00 91.75 155 ASN A CA 1
ATOM 1132 C C . ASN A 1 155 ? -2.909 -11.344 -20.066 1.00 91.75 155 ASN A C 1
ATOM 1134 O O . ASN A 1 155 ? -3.177 -12.496 -20.410 1.00 91.75 155 ASN A O 1
ATOM 1138 N N . THR A 1 156 ? -1.723 -10.789 -20.298 1.00 92.88 156 THR A N 1
ATOM 1139 C CA . THR A 1 156 ? -0.616 -11.461 -20.997 1.00 92.88 156 THR A CA 1
ATOM 1140 C C . THR A 1 156 ? 0.314 -12.209 -20.046 1.00 92.88 156 THR A C 1
ATOM 1142 O O . THR A 1 156 ? 1.019 -13.122 -20.475 1.00 92.88 156 THR A O 1
ATOM 1145 N N . LEU A 1 157 ? 0.278 -11.864 -18.753 1.00 95.19 157 LEU A N 1
ATOM 1146 C CA .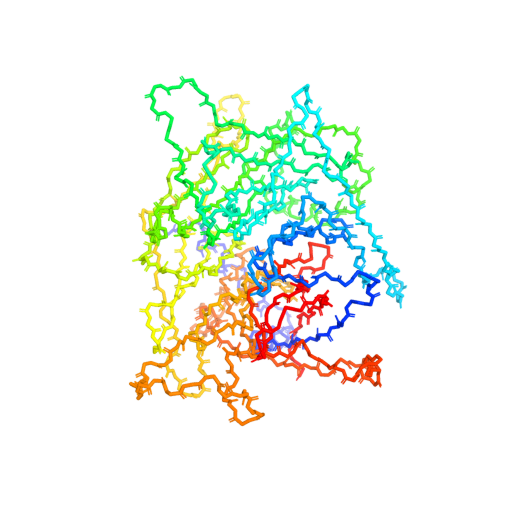 LEU A 1 157 ? 1.186 -12.353 -17.717 1.00 95.19 157 LEU A CA 1
ATOM 1147 C C . LEU A 1 157 ? 2.658 -12.015 -18.007 1.00 95.19 157 LEU A C 1
ATOM 1149 O O . LEU A 1 157 ? 3.550 -12.802 -17.685 1.00 95.19 157 LEU A O 1
ATOM 1153 N N . GLY A 1 158 ? 2.891 -10.858 -18.629 1.00 95.38 158 GLY A N 1
ATOM 1154 C CA . GLY A 1 158 ? 4.208 -10.362 -19.010 1.00 95.38 158 GLY A CA 1
ATOM 1155 C C . GLY A 1 158 ? 4.558 -9.027 -18.355 1.00 95.38 158 GLY A C 1
ATOM 1156 O O . GLY A 1 158 ? 3.690 -8.265 -17.925 1.00 95.38 158 GLY A O 1
ATOM 1157 N N . TRP A 1 159 ? 5.857 -8.755 -18.289 1.00 97.81 159 TRP A N 1
ATOM 1158 C CA . TRP A 1 159 ? 6.426 -7.493 -17.846 1.00 97.81 159 TRP A CA 1
ATOM 1159 C C . TRP A 1 159 ? 6.756 -6.586 -19.028 1.00 97.81 159 TRP A C 1
ATOM 1161 O O . TRP A 1 159 ? 7.336 -6.994 -20.033 1.00 97.81 159 TRP A O 1
ATOM 1171 N N . SER A 1 160 ? 6.471 -5.311 -18.847 1.00 96.62 160 SER A N 1
ATOM 1172 C CA . SER A 1 160 ? 7.001 -4.199 -19.620 1.00 96.62 160 SER A CA 1
ATOM 1173 C C . SER A 1 160 ? 7.446 -3.101 -18.649 1.00 96.62 160 SER A C 1
ATOM 1175 O O . SER A 1 160 ? 7.486 -3.296 -17.428 1.00 96.62 160 SER A O 1
ATOM 1177 N N . TYR A 1 161 ? 7.840 -1.943 -19.165 1.00 96.44 161 TYR A N 1
ATOM 1178 C CA . TYR A 1 161 ? 8.241 -0.817 -18.334 1.00 96.44 161 TYR A CA 1
ATOM 1179 C C . TYR A 1 161 ? 7.886 0.513 -18.992 1.00 96.44 161 TYR A C 1
ATOM 1181 O O . TYR A 1 161 ? 7.740 0.618 -20.211 1.00 96.44 161 TYR A O 1
ATOM 1189 N N . ILE A 1 162 ? 7.769 1.544 -18.161 1.00 95.44 162 ILE A N 1
ATOM 1190 C CA . ILE A 1 162 ? 7.583 2.929 -18.570 1.00 95.44 162 ILE A CA 1
ATOM 1191 C C . ILE A 1 162 ? 8.774 3.719 -18.047 1.00 95.44 162 ILE A C 1
ATOM 1193 O O . ILE A 1 162 ? 8.927 3.910 -16.839 1.00 95.44 162 ILE A O 1
ATOM 1197 N N . ASP A 1 163 ? 9.609 4.180 -18.972 1.00 94.38 163 ASP A N 1
ATOM 1198 C CA . ASP A 1 163 ? 10.660 5.141 -18.659 1.00 94.38 163 ASP A CA 1
ATOM 1199 C C . ASP A 1 163 ? 10.082 6.567 -18.675 1.00 94.38 163 ASP A C 1
ATOM 1201 O O . ASP A 1 163 ? 9.216 6.869 -19.512 1.00 94.38 163 ASP A O 1
ATOM 1205 N N . PRO A 1 164 ? 10.544 7.454 -17.773 1.00 93.44 164 PRO A N 1
ATOM 1206 C CA . PRO A 1 164 ? 10.163 8.859 -17.792 1.00 93.44 164 PRO A CA 1
ATOM 1207 C C . PRO A 1 164 ? 10.469 9.514 -19.144 1.00 93.44 164 PRO A C 1
ATOM 1209 O O . PRO A 1 164 ? 11.493 9.229 -19.773 1.00 93.44 164 PRO A O 1
ATOM 1212 N N . ALA A 1 165 ? 9.589 10.411 -19.593 1.00 89.25 165 ALA A N 1
ATOM 1213 C CA . ALA A 1 165 ? 9.764 11.124 -20.855 1.00 89.25 165 ALA A CA 1
ATOM 1214 C C . ALA A 1 165 ? 11.107 11.882 -20.873 1.00 89.25 165 ALA A C 1
ATOM 1216 O O . ALA A 1 165 ? 11.353 12.742 -20.033 1.00 89.25 165 ALA A O 1
ATOM 1217 N N . SER A 1 166 ? 11.978 11.565 -21.835 1.00 69.31 166 SER A N 1
ATOM 1218 C CA . SER A 1 166 ? 13.370 12.048 -21.874 1.00 69.31 166 SER A CA 1
ATOM 1219 C C . SER A 1 166 ? 13.546 13.455 -22.467 1.00 69.31 166 SER A C 1
ATOM 1221 O O . SER A 1 166 ? 14.674 13.917 -22.619 1.00 69.31 166 SER A O 1
ATOM 1223 N N . ASP A 1 167 ? 12.459 14.138 -22.834 1.00 57.69 167 ASP A N 1
ATOM 1224 C CA . ASP A 1 167 ? 12.501 15.278 -23.766 1.00 57.69 167 ASP A CA 1
ATOM 1225 C C . ASP A 1 167 ? 12.764 16.648 -23.111 1.00 57.69 167 ASP A C 1
ATOM 1227 O O . ASP A 1 167 ? 12.571 17.697 -23.720 1.00 57.69 167 ASP A O 1
ATOM 1231 N N . THR A 1 168 ? 13.236 16.688 -21.861 1.00 48.50 168 THR A N 1
ATOM 1232 C CA . THR A 1 168 ? 13.715 17.945 -21.269 1.00 48.50 168 THR A CA 1
ATOM 1233 C C . THR A 1 168 ? 15.031 17.743 -20.533 1.00 48.50 168 THR A C 1
ATOM 1235 O O . THR A 1 168 ? 15.187 16.813 -19.740 1.00 48.50 168 THR A O 1
ATOM 1238 N N . ALA A 1 169 ? 15.966 18.676 -20.735 1.00 50.38 169 ALA A N 1
ATOM 1239 C CA . ALA A 1 169 ? 17.252 18.789 -20.034 1.00 50.38 169 ALA A CA 1
ATOM 1240 C C . ALA A 1 169 ? 17.128 18.981 -18.498 1.00 50.38 169 ALA A C 1
ATOM 1242 O O . ALA A 1 169 ? 18.107 19.300 -17.828 1.00 50.38 169 ALA A O 1
ATOM 1243 N N . THR A 1 170 ? 15.926 18.807 -17.942 1.00 54.28 170 THR A N 1
ATOM 1244 C CA . THR A 1 170 ? 15.530 19.037 -16.548 1.00 54.28 170 THR A CA 1
ATOM 1245 C C . THR A 1 170 ? 14.570 17.960 -16.026 1.00 54.28 170 THR A C 1
ATOM 1247 O O . THR A 1 170 ? 13.861 18.216 -15.056 1.00 54.28 170 THR A O 1
ATOM 1250 N N . THR A 1 171 ? 14.486 16.782 -16.661 1.00 63.38 171 THR A N 1
ATOM 1251 C CA . THR A 1 171 ? 13.561 15.718 -16.223 1.00 63.38 171 THR A CA 1
ATOM 1252 C C . THR A 1 171 ? 13.923 15.272 -14.804 1.00 63.38 171 THR A C 1
ATOM 1254 O O . THR A 1 171 ? 14.908 14.568 -14.589 1.00 63.38 171 THR A O 1
ATOM 1257 N N . SER A 1 172 ? 13.151 15.741 -13.824 1.00 85.50 172 SER A N 1
ATOM 1258 C CA . SER A 1 172 ? 13.351 15.428 -12.414 1.00 85.50 172 SER A CA 1
ATOM 1259 C C . SER A 1 172 ? 12.619 14.133 -12.098 1.00 85.50 172 SER A C 1
ATOM 1261 O O . SER A 1 172 ? 11.404 14.042 -12.265 1.00 85.50 172 SER A O 1
ATOM 1263 N N . VAL A 1 173 ? 13.378 13.124 -11.689 1.00 93.38 173 VAL A N 1
ATOM 1264 C CA . VAL A 1 173 ? 12.860 11.817 -11.287 1.00 93.38 173 VAL A CA 1
ATOM 1265 C C . VAL A 1 173 ? 13.105 11.616 -9.794 1.00 93.38 173 VAL A C 1
ATOM 1267 O O . VAL A 1 173 ? 14.077 12.162 -9.259 1.00 93.38 173 VAL A O 1
ATOM 1270 N N . PRO A 1 174 ? 12.255 10.840 -9.103 1.00 95.50 174 PRO A N 1
ATOM 1271 C CA . PRO A 1 174 ? 12.523 10.463 -7.724 1.00 95.50 174 PRO A CA 1
ATOM 1272 C C . PRO A 1 174 ? 13.847 9.689 -7.620 1.00 95.50 174 PRO A C 1
ATOM 1274 O O . PRO A 1 174 ? 14.126 8.856 -8.485 1.00 95.50 174 PRO A O 1
ATOM 1277 N N . PRO A 1 175 ? 14.636 9.880 -6.546 1.00 95.19 175 PRO A N 1
ATOM 1278 C CA . PRO A 1 175 ? 15.783 9.020 -6.273 1.00 95.19 175 PRO A CA 1
ATOM 1279 C C . PRO A 1 175 ? 15.361 7.558 -6.080 1.00 95.19 175 PRO A C 1
ATOM 1281 O O . PRO A 1 175 ? 14.261 7.281 -5.574 1.00 95.19 175 PRO A O 1
ATOM 1284 N N . ALA A 1 176 ? 16.275 6.643 -6.417 1.00 96.38 176 ALA A N 1
ATOM 1285 C CA . ALA A 1 176 ? 16.180 5.228 -6.079 1.00 96.38 176 ALA A CA 1
ATOM 1286 C C . ALA A 1 176 ? 15.883 5.038 -4.588 1.00 96.38 176 ALA A C 1
ATOM 1288 O O . ALA A 1 176 ? 16.516 5.658 -3.727 1.00 96.38 176 ALA A O 1
ATOM 1289 N N . ARG A 1 177 ? 14.909 4.175 -4.277 1.00 96.88 177 ARG A N 1
ATOM 1290 C CA . ARG A 1 177 ? 14.428 3.990 -2.905 1.00 96.88 177 ARG A CA 1
ATOM 1291 C C . ARG A 1 177 ? 13.841 2.614 -2.638 1.00 96.88 177 ARG A C 1
ATOM 1293 O O . ARG A 1 177 ? 13.323 1.957 -3.537 1.00 96.88 177 ARG A O 1
ATOM 1300 N N . TYR A 1 178 ? 13.816 2.233 -1.369 1.00 96.88 178 TYR A N 1
ATOM 1301 C CA . TYR A 1 178 ? 13.105 1.064 -0.849 1.00 96.88 178 TYR A CA 1
ATOM 1302 C C . TYR A 1 178 ? 12.382 1.422 0.458 1.00 96.88 178 TYR A C 1
ATOM 1304 O O . TYR A 1 178 ? 12.617 2.491 1.017 1.00 96.88 178 TYR A O 1
ATOM 1312 N N . HIS A 1 179 ? 11.465 0.570 0.922 1.00 95.19 179 HIS A N 1
ATOM 1313 C CA . HIS A 1 179 ? 10.611 0.818 2.095 1.00 95.19 179 HIS A CA 1
ATOM 1314 C C . HIS A 1 179 ? 9.839 2.148 2.011 1.00 95.19 179 HIS A C 1
ATOM 1316 O O . HIS A 1 179 ? 9.615 2.806 3.020 1.00 95.19 179 HIS A O 1
ATOM 1322 N N . HIS A 1 180 ? 9.470 2.571 0.802 1.00 96.00 180 HIS A N 1
ATOM 1323 C CA . HIS A 1 180 ? 8.650 3.759 0.568 1.00 96.00 180 HIS A CA 1
ATOM 1324 C C . HIS A 1 180 ? 7.163 3.397 0.629 1.00 96.00 180 HIS A C 1
ATOM 1326 O O . HIS A 1 180 ? 6.805 2.226 0.536 1.00 96.00 180 HIS A O 1
ATOM 1332 N N . GLY A 1 181 ? 6.289 4.389 0.777 1.00 95.56 181 GLY A N 1
ATOM 1333 C CA . GLY A 1 181 ? 4.848 4.195 0.619 1.00 95.56 181 GLY A CA 1
ATOM 1334 C C . GLY A 1 181 ? 4.462 4.321 -0.850 1.00 95.56 181 GLY A C 1
ATOM 1335 O O . GLY A 1 181 ? 5.046 5.145 -1.554 1.00 95.56 181 GLY A O 1
ATOM 1336 N N . ALA A 1 182 ? 3.462 3.561 -1.303 1.00 96.88 182 ALA A N 1
ATOM 1337 C CA . ALA A 1 182 ? 2.838 3.772 -2.609 1.00 96.88 182 ALA A CA 1
ATOM 1338 C C . ALA A 1 182 ? 1.305 3.760 -2.535 1.00 96.88 182 ALA A C 1
ATOM 1340 O O . ALA A 1 182 ? 0.716 3.072 -1.705 1.00 96.88 182 ALA A O 1
ATOM 1341 N N . ALA A 1 183 ? 0.674 4.544 -3.402 1.00 97.12 183 ALA A N 1
ATOM 1342 C CA . ALA A 1 183 ? -0.764 4.565 -3.627 1.00 97.12 183 ALA A CA 1
ATOM 1343 C C . ALA A 1 183 ? -1.038 4.852 -5.106 1.00 97.12 183 ALA A C 1
ATOM 1345 O O . ALA A 1 183 ? -0.162 5.326 -5.827 1.00 97.12 183 ALA A O 1
ATOM 1346 N N . SER A 1 184 ? -2.250 4.576 -5.564 1.00 95.62 184 SER A N 1
ATOM 1347 C CA . SER A 1 184 ? -2.631 4.740 -6.965 1.00 95.62 184 SER A CA 1
ATOM 1348 C C . SER A 1 184 ? -3.962 5.453 -7.114 1.00 95.62 184 SER A C 1
ATOM 1350 O O . SER A 1 184 ? -4.796 5.453 -6.211 1.00 95.62 184 SER A O 1
ATOM 1352 N N . SER A 1 185 ? -4.161 6.063 -8.278 1.00 94.69 185 SER A N 1
ATOM 1353 C CA . SER A 1 185 ? -5.440 6.609 -8.706 1.00 94.69 185 SER A CA 1
ATOM 1354 C C . SER A 1 185 ? -5.687 6.251 -10.165 1.00 94.69 185 SER A C 1
ATOM 1356 O O . SER A 1 185 ? -4.781 6.344 -10.985 1.00 94.69 185 SER A O 1
ATOM 1358 N N . GLU A 1 186 ? -6.933 5.932 -10.506 1.00 91.38 186 GLU A N 1
ATOM 1359 C CA . GLU A 1 186 ? -7.383 5.781 -11.899 1.00 91.38 186 GLU A CA 1
ATOM 1360 C C . GLU A 1 186 ? -7.382 7.122 -12.660 1.00 91.38 186 GLU A C 1
ATOM 1362 O O . GLU A 1 186 ? -7.644 7.172 -13.855 1.00 91.38 186 GLU A O 1
ATOM 1367 N N . HIS A 1 187 ? -7.100 8.239 -11.984 1.00 90.50 187 HIS A N 1
ATOM 1368 C CA . HIS A 1 187 ? -7.051 9.560 -12.599 1.00 90.50 187 HIS A CA 1
ATOM 1369 C C . HIS A 1 187 ? -5.618 9.948 -13.021 1.00 90.50 187 HIS A C 1
ATOM 1371 O O . HIS A 1 187 ? -4.673 9.673 -12.279 1.00 90.50 187 HIS A O 1
ATOM 1377 N N . PRO A 1 188 ? -5.435 10.625 -14.170 1.00 88.56 188 PRO A N 1
ATOM 1378 C CA . PRO A 1 188 ? -6.496 11.066 -15.068 1.00 88.56 188 PRO A CA 1
ATOM 1379 C C . PRO A 1 188 ? -7.102 9.905 -15.869 1.00 88.56 188 PRO A C 1
ATOM 1381 O O . PRO A 1 188 ? -6.388 9.005 -16.318 1.00 88.56 188 PRO A O 1
ATOM 1384 N N . LEU A 1 189 ? -8.423 9.946 -16.054 1.00 86.06 189 LEU A N 1
ATOM 1385 C CA . LEU A 1 189 ? -9.129 8.986 -16.898 1.00 86.06 189 LEU A CA 1
ATOM 1386 C C . LEU A 1 189 ? -8.801 9.231 -18.380 1.00 86.06 189 LEU A C 1
ATOM 1388 O O . LEU A 1 189 ? -8.552 10.375 -18.778 1.00 86.06 189 LEU A O 1
ATOM 1392 N N . PRO A 1 190 ? -8.858 8.196 -19.238 1.00 79.88 190 PRO A N 1
ATOM 1393 C CA . PRO A 1 190 ? -8.659 8.375 -20.667 1.00 79.88 190 PRO A CA 1
ATOM 1394 C C . PRO A 1 190 ? -9.713 9.311 -21.252 1.00 79.88 190 PRO A C 1
ATOM 1396 O O . PRO A 1 190 ? -10.906 9.204 -20.948 1.00 79.88 190 PRO A O 1
ATOM 1399 N N . GLN A 1 191 ? -9.290 10.194 -22.152 1.00 66.44 191 GLN A N 1
ATOM 1400 C CA . GLN A 1 191 ? -10.212 11.062 -22.871 1.00 66.44 191 GLN A CA 1
ATOM 1401 C C . GLN A 1 191 ? -11.020 10.235 -23.874 1.00 66.44 191 GLN A C 1
ATOM 1403 O O . GLN A 1 191 ? -10.558 9.936 -24.972 1.00 66.44 191 GLN A O 1
ATOM 1408 N N . THR A 1 192 ? -12.241 9.842 -23.509 1.00 57.31 192 THR A N 1
ATOM 1409 C CA . THR A 1 192 ? -13.172 9.261 -24.483 1.00 57.31 192 THR A CA 1
ATOM 1410 C C . THR A 1 192 ? -13.903 10.390 -25.202 1.00 57.31 192 THR A C 1
ATOM 1412 O O . THR A 1 192 ? -14.494 11.268 -24.575 1.00 57.31 192 THR A O 1
ATOM 1415 N N . SER A 1 193 ? -13.901 10.376 -26.534 1.00 41.59 193 SER A N 1
ATOM 1416 C CA . SER A 1 193 ? -14.512 11.414 -27.379 1.00 41.59 193 SER A CA 1
ATOM 1417 C C . SER A 1 193 ? -16.055 11.449 -27.337 1.00 41.59 193 SER A C 1
ATOM 1419 O O . SER A 1 193 ? -16.674 11.943 -28.276 1.00 41.59 193 SER A O 1
ATOM 1421 N N . ALA A 1 194 ? -16.706 10.897 -26.302 1.00 44.19 194 ALA A N 1
ATOM 1422 C CA . ALA A 1 194 ? -18.158 10.689 -26.277 1.00 44.19 194 ALA A CA 1
ATOM 1423 C C . ALA A 1 194 ? -18.864 10.892 -24.919 1.00 44.19 194 ALA A C 1
ATOM 1425 O O . ALA A 1 194 ? -20.082 10.732 -24.867 1.00 44.19 194 ALA A O 1
ATOM 1426 N N . SER A 1 195 ? -18.177 11.253 -23.829 1.00 43.00 195 SER A N 1
ATOM 1427 C CA . SER A 1 195 ? -18.827 11.427 -22.516 1.00 43.00 195 SER A CA 1
ATOM 1428 C C . SER A 1 195 ? -18.782 12.866 -22.001 1.00 43.00 195 SER A C 1
ATOM 1430 O O . SER A 1 195 ? -18.316 13.119 -20.893 1.00 43.00 195 SER A O 1
ATOM 1432 N N . SER A 1 196 ? -19.294 13.818 -22.781 1.00 44.84 196 SER A N 1
ATOM 1433 C CA . SER A 1 196 ? -19.722 15.111 -22.241 1.00 44.84 196 SER A CA 1
ATOM 1434 C C . SER A 1 196 ? -21.245 15.094 -22.072 1.00 44.84 196 SER A C 1
ATOM 1436 O O . SER A 1 196 ? -21.971 14.753 -23.005 1.00 44.84 196 SER A O 1
ATOM 1438 N N . LYS A 1 197 ? -21.713 15.472 -20.869 1.00 40.41 197 LYS A N 1
ATOM 1439 C CA . LYS A 1 197 ? -23.117 15.562 -20.387 1.00 40.41 197 LYS A CA 1
ATOM 1440 C C . LYS A 1 197 ? -23.697 14.363 -19.614 1.00 40.41 197 LYS A C 1
ATOM 1442 O O . LYS A 1 197 ? -24.838 13.984 -19.853 1.00 40.41 197 LYS A O 1
ATOM 1447 N N . ALA A 1 198 ? -22.982 13.825 -18.629 1.00 40.88 198 ALA A N 1
ATOM 1448 C CA . ALA A 1 198 ? -23.642 13.139 -17.511 1.00 40.88 198 ALA A CA 1
ATOM 1449 C C . ALA A 1 198 ? -23.198 13.791 -16.201 1.00 40.88 198 ALA A C 1
ATOM 1451 O O . ALA A 1 198 ? -22.004 14.012 -16.000 1.00 40.88 198 ALA A O 1
ATOM 1452 N N . SER A 1 199 ? -24.155 14.130 -15.338 1.00 44.12 199 SER A N 1
ATOM 1453 C CA . SER A 1 199 ? -23.868 14.680 -14.010 1.00 44.12 199 SER A CA 1
ATOM 1454 C C . SER A 1 199 ? -23.076 13.660 -13.182 1.00 44.12 199 SER A C 1
ATOM 1456 O O . SER A 1 199 ? -23.306 12.455 -13.286 1.00 44.12 199 SER A O 1
ATOM 1458 N N . TYR A 1 200 ? -22.180 14.128 -12.310 1.00 43.06 200 TYR A N 1
ATOM 1459 C CA . TYR A 1 200 ? -21.378 13.296 -11.399 1.00 43.06 200 TYR A CA 1
ATOM 1460 C C . TYR A 1 200 ? -22.232 12.299 -10.578 1.00 43.06 200 TYR A C 1
ATOM 1462 O O . TYR A 1 200 ? -21.810 11.174 -10.308 1.00 43.06 200 TYR A O 1
ATOM 1470 N N . SER A 1 201 ? -23.483 12.657 -10.260 1.00 43.44 201 SER A N 1
ATOM 1471 C CA . SER A 1 201 ? -24.455 11.774 -9.594 1.00 43.44 201 SER A CA 1
ATOM 1472 C C . SER A 1 201 ? -24.953 10.609 -10.471 1.00 43.44 201 SER A C 1
ATOM 1474 O O . SER A 1 201 ? -25.219 9.512 -9.971 1.00 43.44 201 SER A O 1
ATOM 1476 N N . GLU A 1 202 ? -25.041 10.809 -11.786 1.00 41.44 202 GLU A N 1
ATOM 1477 C CA . GLU A 1 202 ? -25.424 9.779 -12.759 1.00 41.44 202 GLU A CA 1
ATOM 1478 C C . GLU A 1 202 ? -24.253 8.840 -13.066 1.00 41.44 202 GLU A C 1
ATOM 1480 O O . GLU A 1 202 ? -24.460 7.644 -13.279 1.00 41.44 202 GLU A O 1
ATOM 1485 N N . GLN A 1 203 ? -23.014 9.341 -13.013 1.00 48.56 203 GLN A N 1
ATOM 1486 C CA . GLN A 1 203 ? -21.811 8.528 -13.200 1.00 48.56 203 GLN A CA 1
ATOM 1487 C C . GLN A 1 203 ? -21.634 7.505 -12.070 1.00 48.56 203 GLN A C 1
ATOM 1489 O O . GLN A 1 203 ? -21.474 6.327 -12.368 1.00 48.56 203 GLN A O 1
ATOM 1494 N N . ILE A 1 204 ? -21.775 7.890 -10.796 1.00 49.28 204 ILE A N 1
ATOM 1495 C CA . ILE A 1 204 ? -21.632 6.962 -9.652 1.00 49.28 204 ILE A CA 1
ATOM 1496 C C . ILE A 1 204 ? -22.711 5.868 -9.680 1.00 49.28 204 ILE A C 1
ATOM 1498 O O . ILE A 1 204 ? -22.413 4.681 -9.534 1.00 49.28 204 ILE A O 1
ATOM 1502 N N . THR A 1 205 ? -23.964 6.248 -9.946 1.00 42.94 205 THR A N 1
ATOM 1503 C CA . THR A 1 205 ? -25.087 5.299 -9.996 1.00 42.94 205 THR A CA 1
ATOM 1504 C C . THR A 1 205 ? -24.980 4.365 -11.208 1.00 42.94 205 THR A C 1
ATOM 1506 O O . THR A 1 205 ? -25.266 3.171 -11.098 1.00 42.94 205 THR A O 1
ATOM 1509 N N . SER A 1 206 ? -24.505 4.865 -12.359 1.00 44.69 206 SER A N 1
ATOM 1510 C CA . SER A 1 206 ? -24.318 4.033 -13.553 1.00 44.69 206 SER A CA 1
ATOM 1511 C C . SER A 1 206 ? -23.077 3.142 -13.479 1.00 44.69 206 SER A C 1
ATOM 1513 O O . SER A 1 206 ? -23.139 2.030 -13.989 1.00 44.69 206 SER A O 1
ATOM 1515 N N . THR A 1 207 ? -21.994 3.554 -12.813 1.00 44.22 207 THR A N 1
ATOM 1516 C CA . THR A 1 207 ? -20.789 2.728 -12.623 1.00 44.22 207 THR A CA 1
ATOM 1517 C C . THR A 1 207 ? -21.071 1.557 -11.684 1.00 44.22 207 THR A C 1
ATOM 1519 O O . THR A 1 207 ? -20.711 0.425 -11.997 1.00 44.22 207 THR A O 1
ATOM 1522 N N . ILE A 1 208 ? -21.831 1.777 -10.605 1.00 46.69 208 ILE A N 1
ATOM 1523 C CA . ILE A 1 208 ? -22.254 0.703 -9.689 1.00 46.69 208 ILE A CA 1
ATOM 1524 C C . ILE A 1 208 ? -23.246 -0.259 -10.376 1.00 46.69 208 ILE A C 1
ATOM 1526 O O . ILE A 1 208 ? -23.154 -1.472 -10.192 1.00 46.69 208 ILE A O 1
ATOM 1530 N N . ALA A 1 209 ? -24.151 0.246 -11.225 1.00 39.81 209 ALA A N 1
ATOM 1531 C CA . ALA A 1 209 ? -25.107 -0.585 -11.969 1.00 39.81 209 ALA A CA 1
ATOM 1532 C C . ALA A 1 209 ? -24.493 -1.310 -13.186 1.00 39.81 209 ALA A C 1
ATOM 1534 O O . ALA A 1 209 ? -24.958 -2.386 -13.564 1.00 39.81 209 ALA A O 1
ATOM 1535 N N . LYS A 1 210 ? -23.449 -0.741 -13.803 1.00 39.50 210 LYS A N 1
ATOM 1536 C CA . LYS A 1 210 ? -22.761 -1.295 -14.981 1.00 39.50 210 LYS A CA 1
ATOM 1537 C C . LYS A 1 210 ? -21.515 -2.099 -14.641 1.00 39.50 210 LYS A C 1
ATOM 1539 O O . LYS A 1 210 ? -20.980 -2.707 -15.564 1.00 39.50 210 LYS A O 1
ATOM 1544 N N . LEU A 1 211 ? -21.086 -2.174 -13.379 1.00 42.69 211 LEU A N 1
ATOM 1545 C CA . LEU A 1 211 ? -19.949 -2.995 -12.940 1.00 42.69 211 LEU A CA 1
ATOM 1546 C C . LEU A 1 211 ? -19.983 -4.429 -13.521 1.00 42.69 211 LEU A C 1
ATOM 1548 O O . LEU A 1 211 ? -18.971 -4.865 -14.062 1.00 42.69 211 LEU A O 1
ATOM 1552 N N . PRO A 1 212 ? -21.135 -5.137 -13.557 1.00 41.19 212 PRO A N 1
ATOM 1553 C CA . PRO A 1 212 ? -21.211 -6.466 -14.174 1.00 41.19 212 PRO A CA 1
ATOM 1554 C C . PRO A 1 212 ? -21.057 -6.459 -15.707 1.00 41.19 212 PRO A C 1
ATOM 1556 O O . PRO A 1 212 ? -20.613 -7.442 -16.288 1.00 41.19 212 PRO A O 1
ATOM 1559 N N . SER A 1 213 ? -21.424 -5.359 -16.375 1.00 37.00 213 SER A N 1
ATOM 1560 C CA . SER A 1 213 ? -21.360 -5.202 -17.839 1.00 37.00 213 SER A CA 1
ATOM 1561 C C . SER A 1 213 ? -20.040 -4.608 -18.350 1.00 37.00 213 SER A C 1
ATOM 1563 O O . SER A 1 213 ? -19.655 -4.882 -19.483 1.00 37.00 213 SER A O 1
ATOM 1565 N N . LEU A 1 214 ? -19.328 -3.841 -17.518 1.00 40.84 214 LEU A N 1
ATOM 1566 C CA . LEU A 1 214 ? -17.955 -3.387 -17.760 1.00 40.84 214 LEU A CA 1
ATOM 1567 C C . LEU A 1 214 ? -16.980 -4.567 -17.684 1.00 40.84 214 LEU A C 1
ATOM 1569 O O . LEU A 1 214 ? -16.118 -4.685 -18.547 1.00 40.84 214 LEU A O 1
ATOM 1573 N N . MET A 1 215 ? -17.217 -5.516 -16.770 1.00 41.31 215 MET A N 1
ATOM 1574 C CA . MET A 1 215 ? -16.483 -6.789 -16.742 1.00 41.31 215 MET A CA 1
ATOM 1575 C C . MET A 1 215 ? -16.740 -7.686 -17.968 1.00 41.31 215 MET A C 1
ATOM 1577 O O . MET A 1 215 ? -15.955 -8.586 -18.238 1.00 41.31 215 MET A O 1
ATOM 1581 N N . ALA A 1 216 ? -17.812 -7.448 -18.733 1.00 36.75 216 ALA A N 1
ATOM 1582 C CA . ALA A 1 216 ? -18.144 -8.218 -19.937 1.00 36.75 216 ALA A CA 1
ATOM 1583 C C . ALA A 1 216 ? -17.664 -7.560 -21.249 1.00 36.75 216 ALA A C 1
ATOM 1585 O O . ALA A 1 216 ? -17.886 -8.113 -22.325 1.00 36.75 216 ALA A O 1
ATOM 1586 N N . LYS A 1 217 ? -17.034 -6.375 -21.183 1.00 32.22 217 LYS A N 1
ATOM 1587 C CA . LYS A 1 217 ? -16.601 -5.586 -22.353 1.00 32.22 217 LYS A CA 1
ATOM 1588 C C . LYS A 1 217 ? -15.088 -5.338 -22.423 1.00 32.22 217 LYS A C 1
ATOM 1590 O O . LYS A 1 217 ? -14.656 -4.503 -23.215 1.00 32.22 217 LYS A O 1
ATOM 1595 N N . ALA A 1 218 ? -14.286 -6.082 -21.664 1.00 39.09 218 ALA A N 1
ATOM 1596 C CA . ALA A 1 218 ? -12.830 -6.102 -21.791 1.00 39.09 218 ALA A CA 1
ATOM 1597 C C . ALA A 1 218 ? -12.423 -6.814 -23.099 1.00 39.09 218 ALA A C 1
ATOM 1599 O O . ALA A 1 218 ? -12.202 -8.019 -23.134 1.00 39.09 218 ALA A O 1
ATOM 1600 N N . SER A 1 219 ? -12.439 -6.096 -24.225 1.00 40.12 219 SER A N 1
ATOM 1601 C CA . SER A 1 219 ? -11.929 -6.618 -25.508 1.00 40.12 219 SER A CA 1
ATOM 1602 C C . SER A 1 219 ? -11.358 -5.550 -26.451 1.00 40.12 219 SER A C 1
ATOM 1604 O O . SER A 1 219 ? -11.130 -5.828 -27.625 1.00 40.12 219 SER A O 1
ATOM 1606 N N . SER A 1 220 ? -11.047 -4.347 -25.952 1.00 44.19 220 SER A N 1
ATOM 1607 C CA . SER A 1 220 ? -10.114 -3.441 -26.638 1.00 44.19 220 SER A CA 1
ATOM 1608 C C . SER A 1 220 ? -8.976 -3.068 -25.691 1.00 44.19 220 SER A C 1
ATOM 1610 O O . SER A 1 220 ? -9.283 -2.730 -24.546 1.00 44.19 220 SER A O 1
ATOM 1612 N N . PRO A 1 221 ? -7.704 -3.082 -26.131 1.00 53.44 221 PRO A N 1
ATOM 1613 C CA . PRO A 1 221 ? -6.597 -2.615 -25.305 1.00 53.44 221 PRO A CA 1
ATOM 1614 C C . PRO A 1 221 ? -6.844 -1.148 -24.941 1.00 53.44 221 PRO A C 1
ATOM 1616 O O . PRO A 1 221 ? -6.873 -0.277 -25.808 1.00 53.44 221 PRO A O 1
ATOM 1619 N N . GLN A 1 222 ? -7.116 -0.892 -23.664 1.00 62.59 222 GLN A N 1
ATOM 1620 C CA . GLN A 1 222 ? -7.245 0.461 -23.146 1.00 62.59 222 GLN A CA 1
ATOM 1621 C C . GLN A 1 222 ? -5.834 1.024 -22.964 1.00 62.59 222 GLN A C 1
ATOM 1623 O O . GLN A 1 222 ? -4.951 0.342 -22.436 1.00 62.59 222 GLN A O 1
ATOM 1628 N N . GLU A 1 223 ? -5.612 2.256 -23.420 1.00 77.12 223 GLU A N 1
ATOM 1629 C CA . GLU A 1 223 ? -4.336 2.936 -23.203 1.00 77.12 223 GLU A CA 1
ATOM 1630 C C . GLU A 1 223 ? -4.027 3.015 -21.693 1.00 77.12 223 GLU A C 1
ATOM 1632 O O . GLU A 1 223 ? -4.946 3.236 -20.886 1.00 77.12 223 GLU A O 1
ATOM 1637 N N . PRO A 1 224 ? -2.757 2.812 -21.287 1.00 84.06 224 PRO A N 1
ATOM 1638 C CA . PRO A 1 224 ? -2.361 2.963 -19.897 1.00 84.06 224 PRO A CA 1
ATOM 1639 C C . PRO A 1 224 ? -2.670 4.388 -19.421 1.00 84.06 224 PRO A C 1
ATOM 1641 O O . PRO A 1 224 ? -2.340 5.363 -20.092 1.00 84.06 224 PRO A O 1
ATOM 1644 N N . HIS A 1 225 ? -3.317 4.4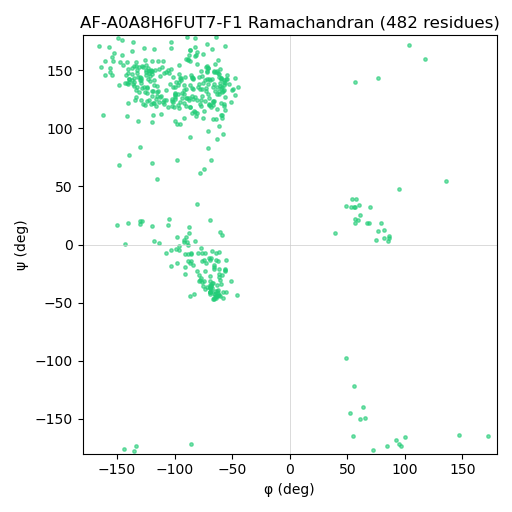95 -18.265 1.00 91.44 225 HIS A N 1
ATOM 1645 C CA . HIS A 1 225 ? -3.769 5.756 -17.684 1.00 91.44 225 HIS A CA 1
ATOM 1646 C C . HIS A 1 225 ? -3.637 5.711 -16.162 1.00 91.44 225 HIS A C 1
ATOM 1648 O O . HIS A 1 225 ? -3.131 4.731 -15.617 1.00 91.44 225 HIS A O 1
ATOM 1654 N N . GLY A 1 226 ? -4.090 6.766 -15.486 1.00 94.50 226 GLY A N 1
ATOM 1655 C CA . GLY A 1 226 ? -3.993 6.871 -14.039 1.00 94.50 226 GLY A CA 1
ATOM 1656 C C . GLY A 1 226 ? -2.652 7.419 -13.558 1.00 94.50 226 GLY A C 1
ATOM 1657 O O . GLY A 1 226 ? -1.804 7.874 -14.335 1.00 94.50 226 GLY A O 1
ATOM 1658 N N . SER A 1 227 ? -2.482 7.391 -12.240 1.00 96.38 227 SER A N 1
ATOM 1659 C CA . SER A 1 227 ? -1.310 7.930 -11.565 1.00 96.38 227 SER A CA 1
ATOM 1660 C C . SER A 1 227 ? -0.843 7.048 -10.412 1.00 96.38 227 SER A C 1
ATOM 1662 O O . SER A 1 227 ? -1.651 6.524 -9.643 1.00 96.38 227 SER A O 1
ATOM 1664 N N . LEU A 1 228 ? 0.475 6.955 -10.251 1.00 97.31 228 LEU A N 1
ATOM 1665 C CA . LEU A 1 228 ? 1.151 6.356 -9.097 1.00 97.31 228 LEU A CA 1
ATOM 1666 C C . LEU A 1 228 ? 1.651 7.479 -8.183 1.00 97.31 228 LEU A C 1
ATOM 1668 O O . LEU A 1 228 ? 2.241 8.443 -8.656 1.00 97.31 228 LEU A O 1
ATOM 1672 N N . ILE A 1 229 ? 1.455 7.351 -6.876 1.00 98.00 229 ILE A N 1
ATOM 1673 C CA . ILE A 1 229 ? 2.020 8.250 -5.868 1.00 98.00 229 ILE A CA 1
ATOM 1674 C C . ILE A 1 229 ? 2.991 7.452 -5.009 1.00 98.00 229 ILE A C 1
ATOM 1676 O O . ILE A 1 229 ? 2.622 6.391 -4.507 1.00 98.00 229 ILE A O 1
ATOM 1680 N N . ILE A 1 230 ? 4.195 7.977 -4.796 1.00 97.44 230 ILE A N 1
ATOM 1681 C CA . ILE A 1 230 ? 5.178 7.424 -3.860 1.00 97.44 230 ILE A CA 1
ATOM 1682 C C . ILE A 1 230 ? 5.568 8.464 -2.811 1.00 97.44 230 ILE A C 1
ATOM 1684 O O . ILE A 1 230 ? 5.611 9.662 -3.100 1.00 97.44 230 ILE A O 1
ATOM 1688 N N . CYS A 1 231 ? 5.881 8.017 -1.597 1.00 95.19 231 CYS A N 1
ATOM 1689 C CA . CYS A 1 231 ? 6.352 8.900 -0.533 1.00 95.19 231 CYS A CA 1
ATOM 1690 C C . CYS A 1 231 ? 7.466 8.264 0.301 1.00 95.19 231 CYS A C 1
ATOM 1692 O O . CYS A 1 231 ? 7.467 7.055 0.548 1.00 95.19 231 CYS A O 1
ATOM 1694 N N . SER A 1 232 ? 8.382 9.105 0.787 1.00 94.00 232 SER A N 1
ATOM 1695 C CA . SER A 1 232 ? 9.403 8.728 1.767 1.00 94.00 232 SER A CA 1
ATOM 1696 C C . SER A 1 232 ? 10.207 7.479 1.339 1.00 94.00 232 SER A C 1
ATOM 1698 O O . SER A 1 232 ? 10.501 7.293 0.152 1.00 94.00 232 SER A O 1
ATOM 1700 N N . GLY A 1 233 ? 10.600 6.645 2.300 1.00 93.31 233 GLY A N 1
ATOM 1701 C CA . GLY A 1 233 ? 11.476 5.494 2.127 1.00 93.31 233 GLY A CA 1
ATOM 1702 C C . GLY A 1 233 ? 12.945 5.824 2.356 1.00 93.31 233 GLY A C 1
ATOM 1703 O O . GLY A 1 233 ? 13.307 6.876 2.880 1.00 93.31 233 GLY A O 1
ATOM 1704 N N . LEU A 1 234 ? 13.799 4.886 1.973 1.00 94.06 234 LEU A N 1
ATOM 1705 C CA . LEU A 1 234 ? 15.240 4.944 2.164 1.00 94.06 234 LEU A CA 1
ATOM 1706 C C . LEU A 1 234 ? 15.933 4.991 0.804 1.00 94.06 234 LEU A C 1
ATOM 1708 O O . LEU A 1 234 ? 15.719 4.107 -0.023 1.00 94.06 234 LEU A O 1
ATOM 1712 N N . SER A 1 235 ? 16.774 5.999 0.591 1.00 92.75 235 SER A N 1
ATOM 1713 C CA . SER A 1 235 ? 17.722 6.058 -0.535 1.00 92.75 235 SER A CA 1
ATOM 1714 C C . SER A 1 235 ? 19.031 5.360 -0.178 1.00 92.75 235 SER A C 1
ATOM 1716 O O . SER A 1 235 ? 19.255 5.069 0.991 1.00 92.75 235 SER A O 1
ATOM 1718 N N . ALA A 1 236 ? 19.920 5.083 -1.134 1.00 83.62 236 ALA A N 1
ATOM 1719 C CA . ALA A 1 236 ? 21.263 4.582 -0.824 1.00 83.62 236 ALA A CA 1
ATOM 1720 C C . ALA A 1 236 ? 22.153 5.706 -0.230 1.00 83.62 236 ALA A C 1
ATOM 1722 O O . ALA A 1 236 ? 22.164 6.800 -0.796 1.00 83.62 236 ALA A O 1
ATOM 1723 N N . PRO A 1 237 ? 22.918 5.482 0.864 1.00 79.25 237 PRO A N 1
ATOM 1724 C CA . PRO A 1 237 ? 23.107 4.244 1.630 1.00 79.25 237 PRO A CA 1
ATOM 1725 C C . PRO A 1 237 ? 22.224 4.186 2.898 1.00 79.25 237 PRO A C 1
ATOM 1727 O O . PRO A 1 237 ? 22.701 4.284 4.025 1.00 79.25 237 PRO A O 1
ATOM 1730 N N . SER A 1 238 ? 20.921 3.977 2.723 1.00 84.75 238 SER A N 1
ATOM 1731 C CA . SER A 1 238 ? 19.863 3.974 3.754 1.00 84.75 238 SER A CA 1
ATOM 1732 C C . SER A 1 238 ? 19.531 5.340 4.369 1.00 84.75 238 SER A C 1
AT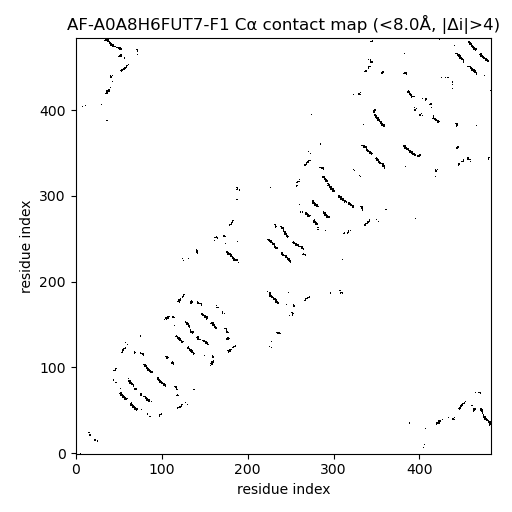OM 1734 O O . SER A 1 238 ? 19.153 5.425 5.537 1.00 84.75 238 SER A O 1
ATOM 1736 N N . SER A 1 239 ? 19.650 6.423 3.598 1.00 91.12 239 SER A N 1
ATOM 1737 C CA . SER A 1 239 ? 19.265 7.764 4.052 1.00 91.12 239 SER A CA 1
ATOM 1738 C C . SER A 1 239 ? 17.745 7.971 3.943 1.00 91.12 239 SER A C 1
ATOM 1740 O O . SER A 1 239 ? 17.203 7.810 2.842 1.00 91.12 239 SER A O 1
ATOM 1742 N N . PRO A 1 240 ? 17.054 8.337 5.043 1.00 92.69 240 PRO A N 1
ATOM 1743 C CA . PRO A 1 240 ? 15.621 8.613 5.028 1.00 92.69 240 PRO A CA 1
ATOM 1744 C C . PRO A 1 240 ? 15.241 9.752 4.087 1.00 92.69 240 PRO A C 1
ATOM 1746 O O . PRO A 1 240 ? 15.850 10.821 4.112 1.00 92.69 240 PRO A O 1
ATOM 1749 N N . LEU A 1 241 ? 14.191 9.529 3.305 1.00 94.12 241 LEU A N 1
ATOM 1750 C CA . LEU A 1 241 ? 13.575 10.506 2.418 1.00 94.12 241 LEU A CA 1
ATOM 1751 C C . LEU A 1 241 ? 12.270 11.031 3.030 1.00 94.12 241 LEU A C 1
ATOM 1753 O O . LEU A 1 241 ? 11.572 10.319 3.756 1.00 94.12 241 LEU A O 1
ATOM 1757 N N . ASN A 1 242 ? 11.910 12.267 2.700 1.00 93.94 242 ASN A N 1
ATOM 1758 C CA . ASN A 1 242 ? 10.616 12.880 3.020 1.00 93.94 242 ASN A CA 1
ATOM 1759 C C . ASN A 1 242 ? 9.958 13.516 1.789 1.00 93.94 242 ASN A C 1
ATOM 1761 O O . ASN A 1 242 ? 9.097 14.379 1.910 1.00 93.94 242 ASN A O 1
ATOM 1765 N N . ASP A 1 243 ? 10.391 13.163 0.588 1.00 95.31 243 ASP A N 1
ATOM 1766 C CA . ASP A 1 243 ? 9.778 13.650 -0.638 1.00 95.31 243 ASP A CA 1
ATOM 1767 C C . ASP A 1 243 ? 8.502 12.861 -0.972 1.00 95.31 243 ASP A C 1
ATOM 1769 O O . ASP A 1 243 ? 8.315 11.710 -0.563 1.00 95.31 243 ASP A O 1
ATOM 1773 N N . THR A 1 244 ? 7.614 13.506 -1.725 1.00 96.88 244 THR A N 1
ATOM 1774 C CA . THR A 1 244 ? 6.397 12.901 -2.268 1.00 96.88 244 THR A CA 1
ATOM 1775 C C . THR A 1 244 ? 6.398 13.136 -3.769 1.00 96.88 244 THR A C 1
ATOM 1777 O O . THR A 1 244 ? 6.596 14.265 -4.215 1.00 96.88 244 THR A O 1
ATOM 1780 N N . TRP A 1 245 ? 6.161 12.088 -4.548 1.00 97.50 245 TRP A N 1
ATOM 1781 C CA . TRP A 1 245 ? 6.181 12.152 -6.005 1.00 97.50 245 TRP A CA 1
ATOM 1782 C C . TRP A 1 245 ? 4.921 11.542 -6.597 1.00 97.50 245 TRP A C 1
ATOM 1784 O O . TRP A 1 245 ? 4.421 10.531 -6.108 1.00 97.50 245 TRP A O 1
ATOM 1794 N N . LEU A 1 246 ? 4.441 12.147 -7.675 1.00 97.00 246 LEU A N 1
ATOM 1795 C CA . LEU A 1 246 ? 3.328 11.680 -8.486 1.00 97.00 246 LEU A CA 1
ATOM 1796 C C . LEU A 1 246 ? 3.852 11.343 -9.883 1.00 97.00 246 LEU A C 1
ATOM 1798 O O . LEU A 1 246 ? 4.489 12.175 -10.521 1.00 97.00 246 LEU A O 1
ATOM 1802 N N . PHE A 1 247 ? 3.562 10.147 -10.374 1.00 97.06 247 PHE A N 1
ATOM 1803 C CA . PHE A 1 247 ? 3.815 9.741 -11.748 1.00 97.06 247 PHE A CA 1
ATOM 1804 C C . PHE A 1 247 ? 2.506 9.689 -12.518 1.00 97.06 247 PHE A C 1
ATOM 1806 O O . PHE A 1 247 ? 1.633 8.887 -12.187 1.00 97.06 247 PHE A O 1
ATOM 1813 N N . ASN A 1 248 ? 2.382 10.508 -13.557 1.00 95.00 248 ASN A N 1
ATOM 1814 C CA . ASN A 1 248 ? 1.287 10.404 -14.515 1.00 95.00 248 ASN A CA 1
ATOM 1815 C C . ASN A 1 248 ? 1.683 9.402 -15.605 1.00 95.00 248 ASN A C 1
ATOM 1817 O O . ASN A 1 248 ? 2.662 9.607 -16.325 1.00 95.00 248 ASN A O 1
ATOM 1821 N N . ILE A 1 249 ? 0.921 8.314 -15.711 1.00 94.75 249 ILE A N 1
ATOM 1822 C CA . ILE A 1 249 ? 1.237 7.180 -16.585 1.00 94.75 249 ILE A CA 1
ATOM 1823 C C . ILE A 1 249 ? 1.117 7.564 -18.060 1.00 94.75 249 ILE A C 1
ATOM 1825 O O . ILE A 1 249 ? 1.966 7.185 -18.868 1.00 94.75 249 ILE A O 1
ATOM 1829 N N . THR A 1 250 ? 0.096 8.347 -18.404 1.00 90.81 250 THR A N 1
ATOM 1830 C CA . THR A 1 250 ? -0.181 8.762 -19.782 1.00 90.81 250 THR A CA 1
ATOM 1831 C C . THR A 1 250 ? 0.929 9.663 -20.315 1.00 90.81 250 THR A C 1
ATOM 1833 O O . THR A 1 250 ? 1.421 9.463 -21.424 1.00 90.81 250 THR A O 1
ATOM 1836 N N . THR A 1 251 ? 1.347 10.652 -19.521 1.00 91.44 251 THR A N 1
ATOM 1837 C CA . THR A 1 251 ? 2.392 11.610 -19.919 1.00 91.44 251 THR A CA 1
ATOM 1838 C C . THR A 1 251 ? 3.805 11.104 -19.633 1.00 91.44 251 THR A C 1
ATOM 1840 O O . THR A 1 251 ? 4.763 11.664 -20.160 1.00 91.44 251 THR A O 1
ATOM 1843 N N . ARG A 1 252 ? 3.949 10.043 -18.828 1.00 93.75 252 ARG A N 1
ATOM 1844 C CA . ARG A 1 252 ? 5.229 9.481 -18.363 1.00 93.75 252 ARG A CA 1
ATOM 1845 C C . ARG A 1 252 ? 6.078 10.505 -17.612 1.00 93.75 252 ARG A C 1
ATOM 1847 O O . ARG A 1 252 ? 7.296 10.568 -17.782 1.00 93.75 252 ARG A O 1
ATOM 1854 N N . THR A 1 253 ? 5.435 11.337 -16.798 1.00 92.81 253 THR A N 1
ATOM 1855 C CA . THR A 1 253 ? 6.100 12.430 -16.077 1.00 92.81 253 THR A CA 1
ATOM 1856 C C . THR A 1 253 ? 5.978 12.258 -14.576 1.00 92.81 253 THR A C 1
ATOM 1858 O O . THR A 1 253 ? 4.873 12.084 -14.059 1.00 92.81 253 THR A O 1
ATOM 1861 N N . TRP A 1 254 ? 7.108 12.397 -13.889 1.00 95.31 254 TRP A N 1
ATOM 1862 C CA . TRP A 1 254 ? 7.161 12.582 -12.446 1.00 95.31 254 TRP A CA 1
ATOM 1863 C C . TRP A 1 254 ? 6.989 14.064 -12.093 1.00 95.31 254 TRP A C 1
ATOM 1865 O O . TRP A 1 254 ? 7.618 14.930 -12.699 1.00 95.31 254 TRP A O 1
ATOM 1875 N N . SER A 1 255 ? 6.156 14.356 -11.101 1.00 93.69 255 SER A N 1
ATOM 1876 C CA . SER A 1 255 ? 5.994 15.680 -10.506 1.00 93.69 255 SER A CA 1
ATOM 1877 C C . SER A 1 255 ? 6.117 15.597 -8.987 1.00 93.69 255 SER A C 1
ATOM 1879 O O . SER A 1 255 ? 5.629 14.662 -8.347 1.00 93.69 255 SER A O 1
ATOM 1881 N N . ALA A 1 256 ? 6.808 16.572 -8.400 1.00 94.69 256 ALA A N 1
ATOM 1882 C CA . ALA A 1 256 ? 6.948 16.657 -6.955 1.00 94.69 256 ALA A CA 1
ATOM 1883 C C . ALA A 1 256 ? 5.650 17.185 -6.328 1.00 94.69 256 ALA A C 1
ATOM 1885 O O . ALA A 1 256 ? 5.078 18.179 -6.778 1.00 94.69 256 ALA A O 1
ATOM 1886 N N . LEU A 1 257 ? 5.217 16.525 -5.260 1.00 95.88 257 LEU A N 1
ATOM 1887 C CA . LEU A 1 257 ? 4.183 16.988 -4.342 1.00 95.88 257 LEU A CA 1
ATOM 1888 C C . LEU A 1 257 ? 4.847 17.502 -3.051 1.00 95.88 257 LEU A C 1
ATOM 1890 O O . LEU A 1 257 ? 6.043 17.278 -2.845 1.00 95.88 257 LEU A O 1
ATOM 1894 N N . PRO A 1 258 ? 4.104 18.181 -2.156 1.00 96.19 258 PRO A N 1
ATOM 1895 C CA . PRO A 1 258 ? 4.639 18.607 -0.866 1.00 96.19 258 PRO A CA 1
ATOM 1896 C C . PRO A 1 258 ? 5.359 17.484 -0.105 1.00 96.19 258 PRO A C 1
ATOM 1898 O O . PRO A 1 258 ? 4.850 16.364 0.018 1.00 96.19 258 PRO A O 1
ATOM 1901 N N . SER A 1 259 ? 6.538 17.794 0.433 1.00 95.06 259 SER A N 1
ATOM 1902 C CA . SER A 1 259 ? 7.321 16.876 1.267 1.00 95.06 259 SER A CA 1
ATOM 1903 C C . SER A 1 259 ? 6.567 16.485 2.538 1.00 95.06 259 SER A C 1
ATOM 1905 O O . SER A 1 259 ? 5.851 17.301 3.119 1.00 95.06 259 SER A O 1
ATOM 1907 N N . THR A 1 260 ? 6.733 15.239 2.978 1.00 92.81 260 THR A N 1
ATOM 1908 C CA . THR A 1 260 ? 6.129 14.711 4.200 1.00 92.81 260 THR A CA 1
ATOM 1909 C C . THR A 1 260 ? 6.655 15.450 5.443 1.00 92.81 260 THR A C 1
ATOM 1911 O O . THR A 1 260 ? 7.810 15.887 5.454 1.00 92.81 260 THR A O 1
ATOM 1914 N N . PRO A 1 261 ? 5.848 15.578 6.517 1.00 89.06 261 PRO A N 1
ATOM 1915 C CA . PRO A 1 261 ? 6.215 16.359 7.709 1.00 89.06 261 PRO A CA 1
ATOM 1916 C C . PRO A 1 261 ? 7.458 15.876 8.458 1.00 89.06 261 PRO A C 1
ATOM 1918 O O . PRO A 1 261 ? 8.099 16.657 9.155 1.00 89.06 261 PRO A O 1
ATOM 1921 N N . SER A 1 262 ? 7.790 14.593 8.338 1.00 80.44 262 SER A N 1
ATOM 1922 C CA . SER A 1 262 ? 8.913 13.967 9.027 1.00 80.44 262 SER A CA 1
ATOM 1923 C C . SER A 1 262 ? 9.685 13.043 8.085 1.00 80.44 262 SER A C 1
ATOM 1925 O O . SER A 1 262 ? 9.140 12.501 7.118 1.00 80.44 262 SER A O 1
ATOM 1927 N N . THR A 1 263 ? 10.976 12.880 8.373 1.00 83.06 263 THR A N 1
ATOM 1928 C CA . THR A 1 263 ? 11.797 11.783 7.859 1.00 83.06 263 THR A CA 1
ATOM 1929 C C . THR A 1 263 ? 11.751 10.637 8.866 1.00 83.06 263 THR A C 1
ATOM 1931 O O . THR A 1 263 ? 11.851 10.854 10.073 1.00 83.06 263 THR A O 1
ATOM 1934 N N . SER A 1 264 ? 11.615 9.400 8.389 1.00 82.44 264 SER A N 1
ATOM 1935 C CA . SER A 1 264 ? 11.679 8.213 9.243 1.00 82.44 264 SER A CA 1
ATOM 1936 C C . SER A 1 264 ? 12.521 7.133 8.576 1.00 82.44 264 SER A C 1
ATOM 1938 O O . SER A 1 264 ? 12.380 6.917 7.373 1.00 82.44 264 SER A O 1
ATOM 1940 N N . PRO A 1 265 ? 13.383 6.422 9.326 1.00 79.25 265 PRO A N 1
ATOM 1941 C CA . PRO A 1 265 ? 14.072 5.251 8.799 1.00 79.25 265 PRO A CA 1
ATOM 1942 C C . PRO A 1 265 ? 13.144 4.034 8.659 1.00 79.25 265 PRO A C 1
ATOM 1944 O O . PRO A 1 265 ? 13.559 2.992 8.159 1.00 79.25 265 PRO A O 1
ATOM 1947 N N . SER A 1 266 ? 11.906 4.134 9.150 1.00 81.75 266 SER A N 1
ATOM 1948 C CA . SER A 1 266 ? 10.919 3.057 9.106 1.00 81.75 266 SER A CA 1
ATOM 1949 C C . SER A 1 266 ? 9.995 3.239 7.902 1.00 81.75 266 SER A C 1
ATOM 1951 O O . SER A 1 266 ? 9.694 4.384 7.558 1.00 81.75 266 SER A O 1
ATOM 1953 N N . PRO A 1 267 ? 9.509 2.147 7.282 1.00 84.81 267 PRO A N 1
ATOM 1954 C CA . PRO A 1 267 ? 8.559 2.259 6.184 1.00 84.81 267 PRO A CA 1
ATOM 1955 C C . PRO A 1 267 ? 7.297 3.000 6.637 1.00 84.81 267 PRO A C 1
ATOM 1957 O O . PRO A 1 267 ? 6.763 2.689 7.710 1.00 84.81 267 PRO A O 1
ATOM 1960 N N . PRO A 1 268 ? 6.792 3.948 5.835 1.00 89.38 268 PRO A N 1
ATOM 1961 C CA . PRO A 1 268 ? 5.533 4.598 6.131 1.00 89.38 268 PRO A CA 1
ATOM 1962 C C . PRO A 1 268 ? 4.360 3.641 5.916 1.00 89.38 268 PRO A C 1
ATOM 1964 O O . PRO A 1 268 ? 4.391 2.772 5.045 1.00 89.38 268 PRO A O 1
ATOM 1967 N N . SER A 1 269 ? 3.279 3.859 6.658 1.00 93.88 269 SER A N 1
ATOM 1968 C CA . SER A 1 269 ? 1.977 3.276 6.334 1.00 93.88 269 SER A CA 1
ATOM 1969 C C . SER A 1 269 ? 1.163 4.307 5.556 1.00 93.88 269 SER A C 1
ATOM 1971 O O . SER A 1 269 ? 0.898 5.387 6.083 1.00 93.88 269 SER A O 1
ATOM 1973 N N . MET A 1 270 ? 0.803 4.008 4.305 1.00 95.06 270 MET A N 1
ATOM 1974 C CA . MET A 1 270 ? 0.154 4.966 3.403 1.00 95.06 270 MET A CA 1
ATOM 1975 C C . MET A 1 270 ? -1.097 4.380 2.748 1.00 95.06 270 MET A C 1
ATOM 1977 O O . MET A 1 270 ? -1.104 3.220 2.353 1.00 95.06 270 MET A O 1
ATOM 1981 N N . ALA A 1 271 ? -2.134 5.205 2.604 1.00 96.38 271 ALA A N 1
ATOM 1982 C CA . ALA A 1 271 ? -3.362 4.858 1.897 1.00 96.38 271 ALA A CA 1
ATOM 1983 C C . ALA A 1 271 ? -3.968 6.098 1.227 1.00 96.38 271 ALA A C 1
ATOM 1985 O O . ALA A 1 271 ? -4.037 7.163 1.837 1.00 96.38 271 ALA A O 1
ATOM 1986 N N . LEU A 1 272 ? -4.443 5.966 -0.012 1.00 95.12 272 LEU A N 1
ATOM 1987 C CA . LEU A 1 272 ? -5.268 6.985 -0.665 1.00 95.12 272 LEU A CA 1
ATOM 1988 C C . LEU A 1 272 ? -6.732 6.565 -0.554 1.00 95.12 272 LEU A C 1
ATOM 1990 O O . LEU A 1 272 ? -7.087 5.468 -0.975 1.00 95.12 272 LEU A O 1
ATOM 1994 N N . THR A 1 273 ? -7.579 7.438 -0.013 1.00 90.75 273 THR A N 1
ATOM 1995 C CA . THR A 1 273 ? -9.027 7.208 0.022 1.00 90.75 273 THR A CA 1
ATOM 1996 C C . THR A 1 273 ? -9.766 8.500 -0.270 1.00 90.75 273 THR A C 1
ATOM 1998 O O . THR A 1 273 ? -9.348 9.580 0.160 1.00 90.75 273 THR A O 1
ATOM 2001 N N . TYR A 1 274 ? -10.838 8.393 -1.052 1.00 83.25 274 TYR A N 1
ATOM 2002 C CA . TYR A 1 274 ? -11.575 9.522 -1.610 1.00 83.25 274 TYR A CA 1
ATOM 2003 C C . TYR A 1 274 ? -10.659 10.573 -2.277 1.00 83.25 274 TYR A C 1
ATOM 2005 O O . TYR A 1 274 ? -10.258 10.407 -3.427 1.00 83.25 274 TYR A O 1
ATOM 2013 N N . ASN A 1 275 ? -10.318 11.649 -1.566 1.00 87.56 275 ASN A N 1
ATOM 2014 C CA . ASN A 1 275 ? -9.470 12.743 -2.036 1.00 87.56 275 ASN A CA 1
ATOM 2015 C C . ASN A 1 275 ? -8.342 13.093 -1.052 1.00 87.56 275 ASN A C 1
ATOM 2017 O O . ASN A 1 275 ? -7.831 14.211 -1.076 1.00 87.56 275 ASN A O 1
ATOM 2021 N N . ARG A 1 276 ? -7.976 12.183 -0.146 1.00 94.38 276 ARG A N 1
ATOM 2022 C CA . ARG A 1 276 ? -6.919 12.405 0.846 1.00 94.38 276 ARG A CA 1
ATOM 2023 C C . ARG A 1 276 ? -5.926 11.257 0.819 1.00 94.38 276 ARG A C 1
ATOM 2025 O O . ARG A 1 276 ? -6.292 10.095 0.994 1.00 94.38 276 ARG A O 1
ATOM 2032 N N . LEU A 1 277 ? -4.662 11.605 0.613 1.00 96.62 277 LEU A N 1
ATOM 2033 C CA . LEU A 1 277 ? -3.542 10.705 0.819 1.00 96.62 277 LEU A CA 1
ATOM 2034 C C . LEU A 1 277 ? -3.184 10.733 2.298 1.00 96.62 277 LEU A C 1
ATOM 2036 O O . LEU A 1 277 ? -2.772 11.774 2.801 1.00 96.62 277 LEU A O 1
ATOM 2040 N N . TYR A 1 278 ? -3.364 9.614 2.982 1.00 96.62 278 TYR A N 1
ATOM 2041 C CA . TYR A 1 278 ? -3.063 9.453 4.395 1.00 96.62 278 TYR A CA 1
ATOM 2042 C C . TYR A 1 278 ? -1.716 8.784 4.589 1.00 96.62 278 TYR A C 1
ATOM 2044 O O . TYR A 1 278 ? -1.389 7.820 3.901 1.00 96.62 278 TYR A O 1
ATOM 2052 N N . LEU A 1 279 ? -0.973 9.275 5.569 1.00 94.69 279 LEU A N 1
ATOM 2053 C CA . LEU A 1 279 ? 0.341 8.794 5.948 1.00 94.69 279 LEU A CA 1
ATOM 2054 C C . LEU A 1 279 ? 0.396 8.678 7.467 1.00 94.69 279 LEU A C 1
ATOM 2056 O O . LEU A 1 279 ? 0.170 9.665 8.159 1.00 94.69 279 LEU A O 1
ATOM 2060 N N . ILE A 1 280 ? 0.729 7.507 7.992 1.00 92.25 280 ILE A N 1
ATOM 2061 C CA . ILE A 1 280 ? 1.046 7.353 9.411 1.00 92.25 280 ILE A CA 1
ATOM 2062 C C . ILE A 1 280 ? 2.557 7.266 9.542 1.00 92.25 280 ILE A C 1
ATOM 2064 O O . ILE A 1 280 ? 3.194 6.402 8.931 1.00 92.25 280 ILE A O 1
ATOM 2068 N N . THR A 1 281 ? 3.118 8.162 10.350 1.00 81.94 281 THR A N 1
ATOM 2069 C CA . THR A 1 281 ? 4.523 8.101 10.744 1.00 81.94 281 THR A CA 1
ATOM 2070 C C . THR A 1 281 ? 4.627 7.926 12.253 1.00 81.94 281 THR A C 1
ATOM 2072 O O . THR A 1 281 ? 3.842 8.473 13.033 1.00 81.94 281 THR A O 1
ATOM 2075 N N . SER A 1 282 ? 5.596 7.123 12.679 1.00 73.06 282 SER A N 1
ATOM 2076 C CA . SER A 1 282 ? 5.994 7.054 14.082 1.00 73.06 282 SER A CA 1
ATOM 2077 C C . SER A 1 282 ? 7.188 7.982 14.270 1.00 73.06 282 SER A C 1
ATOM 2079 O O . SER A 1 282 ? 8.296 7.671 13.835 1.00 73.06 282 SER A O 1
ATOM 2081 N N . THR A 1 283 ? 6.937 9.146 14.867 1.00 60.97 283 THR A N 1
ATOM 2082 C CA . THR A 1 283 ? 7.950 10.173 15.155 1.00 60.97 283 THR A CA 1
ATOM 2083 C C . THR A 1 283 ? 8.657 9.938 16.493 1.00 60.97 283 THR A C 1
ATOM 2085 O O . THR A 1 283 ? 9.722 10.501 16.730 1.00 60.97 283 THR A O 1
ATOM 2088 N N . SER A 1 284 ? 8.090 9.096 17.366 1.00 62.47 284 SER A N 1
ATOM 2089 C CA . SER A 1 284 ? 8.669 8.716 18.660 1.00 62.47 284 SER A CA 1
ATOM 2090 C C . SER A 1 284 ? 8.122 7.376 19.165 1.00 62.47 284 SER A C 1
ATOM 2092 O O . SER A 1 284 ? 7.115 6.872 18.663 1.00 62.47 284 SER A O 1
ATOM 2094 N N . ASP A 1 285 ? 8.731 6.845 20.226 1.00 60.34 285 ASP A N 1
ATOM 2095 C CA . ASP A 1 285 ? 8.265 5.634 20.920 1.00 60.34 285 ASP A CA 1
ATOM 2096 C C . ASP A 1 285 ? 6.946 5.850 21.688 1.00 60.34 285 ASP A C 1
ATOM 2098 O O . ASP A 1 285 ? 6.289 4.895 22.106 1.00 60.34 285 ASP A O 1
ATOM 2102 N N . PHE A 1 286 ? 6.533 7.109 21.875 1.00 54.81 286 PHE A N 1
ATOM 2103 C CA . PHE A 1 286 ? 5.403 7.481 22.729 1.00 54.81 286 PHE A CA 1
ATOM 2104 C C . PHE A 1 286 ? 4.131 7.834 21.955 1.00 54.81 286 PHE A C 1
ATOM 2106 O O . PHE A 1 286 ? 3.043 7.797 22.533 1.00 54.81 286 PHE A O 1
ATOM 2113 N N . GLY A 1 287 ? 4.239 8.149 20.663 1.00 66.56 287 GLY A N 1
ATOM 2114 C CA . GLY A 1 287 ? 3.104 8.585 19.857 1.00 66.56 287 GLY A CA 1
ATOM 2115 C C . GLY A 1 287 ? 3.346 8.429 18.362 1.00 66.56 287 GLY A C 1
ATOM 2116 O O . GLY A 1 287 ? 4.467 8.557 17.875 1.00 66.56 287 GLY A O 1
ATOM 2117 N N . SER A 1 288 ? 2.273 8.120 17.641 1.00 81.31 288 SER A N 1
ATOM 2118 C CA . SER A 1 288 ? 2.224 8.203 16.182 1.00 81.31 288 SER A CA 1
ATOM 2119 C C . SER A 1 288 ? 1.323 9.355 15.769 1.00 81.31 288 SER A C 1
ATOM 2121 O O . SER A 1 288 ? 0.470 9.813 16.535 1.00 81.31 288 SER A O 1
ATOM 2123 N N . GLU A 1 289 ? 1.538 9.824 14.553 1.00 87.94 289 GLU A N 1
ATOM 2124 C CA . GLU A 1 289 ? 0.780 10.910 13.956 1.00 87.94 289 GLU A CA 1
ATOM 2125 C C . GLU A 1 289 ? 0.175 10.418 12.646 1.00 87.94 289 GLU A C 1
ATOM 2127 O O . GLU A 1 289 ? 0.796 9.638 11.917 1.00 87.94 289 GLU A O 1
ATOM 2132 N N . ILE A 1 290 ? -1.050 10.860 12.357 1.00 92.44 290 ILE A N 1
ATOM 2133 C CA . ILE A 1 290 ? -1.650 10.695 11.037 1.00 92.44 290 ILE A CA 1
ATOM 2134 C C . ILE A 1 290 ? -1.558 12.028 10.310 1.00 92.44 290 ILE A C 1
ATOM 2136 O O . ILE A 1 290 ? -1.998 13.068 10.797 1.00 92.44 290 ILE A O 1
ATOM 2140 N N . HIS A 1 291 ? -0.968 11.993 9.128 1.00 94.31 291 HIS A N 1
ATOM 2141 C CA . HIS A 1 291 ? -0.870 13.122 8.227 1.00 94.31 291 HIS A CA 1
ATOM 2142 C C . HIS A 1 291 ? -1.785 12.876 7.038 1.00 94.31 291 HIS A C 1
ATOM 2144 O O . HIS A 1 291 ? -1.952 11.735 6.605 1.00 94.31 291 HIS A O 1
ATOM 2150 N N . TYR A 1 292 ? -2.353 13.938 6.478 1.00 95.88 292 TYR A N 1
ATOM 2151 C CA . TYR A 1 292 ? -3.053 13.838 5.208 1.00 95.88 292 TYR A CA 1
ATOM 2152 C C . TYR A 1 292 ? -2.745 14.997 4.266 1.00 95.88 292 TYR A C 1
ATOM 2154 O O . TYR A 1 292 ? -2.563 16.145 4.685 1.00 95.88 292 TYR A O 1
ATOM 2162 N N . LEU A 1 293 ? -2.732 14.679 2.973 1.00 96.56 293 LEU A N 1
ATOM 2163 C CA . LEU A 1 293 ? -2.590 15.622 1.873 1.00 96.56 293 LEU A CA 1
ATOM 2164 C C . LEU A 1 293 ? -3.822 15.521 0.961 1.00 96.56 293 LEU A C 1
ATOM 2166 O O . LEU A 1 293 ? -4.105 14.433 0.451 1.00 96.56 293 LEU A O 1
ATOM 2170 N N . PRO A 1 294 ? -4.585 16.608 0.754 1.00 95.31 294 PRO A N 1
ATOM 2171 C CA . PRO A 1 294 ? -5.694 16.600 -0.193 1.00 95.31 294 PRO A CA 1
ATOM 2172 C C . PRO A 1 294 ? -5.191 16.436 -1.630 1.00 95.31 294 PRO A C 1
ATOM 2174 O O . PRO A 1 294 ? -4.426 17.267 -2.106 1.00 95.31 294 PRO A O 1
ATOM 2177 N N . ILE A 1 295 ? -5.653 15.401 -2.326 1.00 94.38 295 ILE A N 1
ATOM 2178 C CA . ILE A 1 295 ? -5.375 15.153 -3.740 1.00 94.38 295 ILE A CA 1
ATOM 2179 C C . ILE A 1 295 ? -6.586 15.594 -4.559 1.00 94.38 295 ILE A C 1
ATOM 2181 O O . ILE A 1 295 ? -7.707 15.127 -4.352 1.00 94.38 295 ILE A O 1
ATOM 2185 N N . THR A 1 296 ? -6.359 16.503 -5.497 1.00 92.81 296 THR A N 1
ATOM 2186 C CA . THR A 1 296 ? -7.384 17.080 -6.365 1.00 92.81 296 THR A CA 1
ATOM 2187 C C . THR A 1 296 ? -7.079 16.824 -7.827 1.00 92.81 296 THR A C 1
ATOM 2189 O O . THR A 1 296 ? -5.923 16.749 -8.238 1.00 92.81 296 THR A O 1
ATOM 2192 N N . LYS A 1 297 ? -8.142 16.724 -8.619 1.00 91.81 297 LYS A N 1
ATOM 2193 C CA . LYS A 1 297 ? -8.060 16.586 -10.069 1.00 91.81 297 LYS A CA 1
ATOM 2194 C C . LYS A 1 297 ? -7.871 17.959 -10.685 1.00 91.81 297 LYS A C 1
ATOM 2196 O O . LYS A 1 297 ? -8.659 18.864 -10.416 1.00 91.81 297 LYS A O 1
ATOM 2201 N N . GLU A 1 298 ? -6.850 18.098 -11.512 1.00 88.12 298 GLU A N 1
ATOM 2202 C CA . GLU A 1 298 ? -6.693 19.263 -12.365 1.00 88.12 298 GLU A CA 1
ATOM 2203 C C . GLU A 1 298 ? -7.453 19.015 -13.667 1.00 88.12 298 GLU A C 1
ATOM 2205 O O . GLU A 1 298 ? -7.246 18.002 -14.339 1.00 88.12 298 GLU A O 1
ATOM 2210 N N . THR A 1 299 ? -8.367 19.919 -14.006 1.00 88.00 299 THR A N 1
ATOM 2211 C CA . THR A 1 299 ? -9.241 19.804 -15.177 1.00 88.00 299 THR A CA 1
ATOM 2212 C C . THR A 1 299 ? -9.108 21.028 -16.066 1.00 88.00 299 THR A C 1
ATOM 2214 O O . THR A 1 299 ? -8.931 22.135 -15.561 1.00 88.00 299 THR A O 1
ATOM 2217 N N . TYR A 1 300 ? -9.282 20.854 -17.371 1.00 83.44 300 TYR A N 1
ATOM 2218 C CA . TYR A 1 300 ? -9.445 21.960 -18.312 1.00 83.44 300 TYR A CA 1
ATOM 2219 C C . TYR A 1 300 ? -10.873 21.982 -18.866 1.00 83.44 300 TYR A C 1
ATOM 2221 O O . TYR A 1 300 ? -11.536 20.948 -18.937 1.00 83.44 300 TYR A O 1
ATOM 2229 N N . SER A 1 301 ? -11.335 23.169 -19.258 1.00 86.12 301 SER A N 1
ATOM 2230 C CA . SER A 1 301 ? -12.602 23.389 -19.961 1.00 86.12 301 SER A CA 1
ATOM 2231 C C . SER A 1 301 ? -12.366 24.471 -21.012 1.00 86.12 301 SER A C 1
ATOM 2233 O O . SER A 1 301 ? -12.072 25.620 -20.677 1.00 86.12 301 SER A O 1
ATOM 2235 N N . ASP A 1 302 ? -12.400 24.086 -22.286 1.00 83.75 302 ASP A N 1
ATOM 2236 C CA . ASP A 1 302 ? -12.194 24.981 -23.422 1.00 83.75 302 ASP A CA 1
ATOM 2237 C C . ASP A 1 302 ? -13.228 24.737 -24.537 1.00 83.75 302 ASP A C 1
ATOM 2239 O O . ASP A 1 302 ? -14.143 23.922 -24.420 1.00 83.75 302 ASP A O 1
ATOM 2243 N N . ALA A 1 303 ? -13.102 25.462 -25.654 1.00 79.94 303 ALA A N 1
ATOM 2244 C CA . ALA A 1 303 ? -14.028 25.345 -26.783 1.00 79.94 303 ALA A CA 1
ATOM 2245 C C . ALA A 1 303 ? -14.051 23.946 -27.439 1.00 79.94 303 ALA A C 1
ATOM 2247 O O . ALA A 1 303 ? -14.946 23.667 -28.237 1.00 79.94 303 ALA A O 1
ATOM 2248 N N . ARG A 1 304 ? -13.067 23.085 -27.149 1.00 74.44 304 ARG A N 1
ATOM 2249 C CA . ARG A 1 304 ? -12.939 21.718 -27.672 1.00 74.44 304 ARG A CA 1
ATOM 2250 C C . ARG A 1 304 ? -13.459 20.668 -26.690 1.00 74.44 304 ARG A C 1
ATOM 2252 O O . ARG A 1 304 ? -13.725 19.549 -27.124 1.00 74.44 304 ARG A O 1
ATOM 2259 N N . GLY A 1 305 ? -13.653 21.015 -25.418 1.00 77.69 305 GLY A N 1
ATOM 2260 C CA . GLY A 1 305 ? -14.313 20.167 -24.430 1.00 77.69 305 GLY A CA 1
ATOM 2261 C C . GLY A 1 305 ? -13.763 20.330 -23.018 1.00 77.69 305 GLY A C 1
ATOM 2262 O O . GLY A 1 305 ? -13.062 21.287 -22.701 1.00 77.69 305 GLY A O 1
ATOM 2263 N N . GLU A 1 306 ? -14.091 19.355 -22.175 1.00 81.25 306 GLU A N 1
ATOM 2264 C CA . GLU A 1 306 ? -13.614 19.255 -20.796 1.00 81.25 306 GLU A CA 1
ATOM 2265 C C . GLU A 1 306 ? -12.830 17.956 -20.617 1.00 81.25 306 GLU A C 1
ATOM 2267 O O . GLU A 1 306 ? -13.161 16.942 -21.239 1.00 81.25 306 GLU A O 1
ATOM 2272 N N . GLY A 1 307 ? -11.803 17.972 -19.771 1.00 81.50 307 GLY A N 1
ATOM 2273 C CA . GLY A 1 307 ? -10.991 16.790 -19.503 1.00 81.50 307 GLY A CA 1
ATOM 2274 C C . GLY A 1 307 ? -10.099 16.933 -18.277 1.00 81.50 307 GLY A C 1
ATOM 2275 O O . GLY A 1 307 ? -9.968 18.013 -17.700 1.00 81.50 307 GLY A O 1
ATOM 2276 N N . GLU A 1 308 ? -9.484 15.822 -17.879 1.00 87.12 308 GLU A N 1
ATOM 2277 C CA . GLU A 1 308 ? -8.532 15.764 -16.770 1.00 87.12 308 GLU A CA 1
ATOM 2278 C C . GLU A 1 308 ? -7.101 15.915 -17.307 1.00 87.12 308 GLU A C 1
ATOM 2280 O O . GLU A 1 308 ? -6.712 15.244 -18.264 1.00 87.12 308 GLU A O 1
ATOM 2285 N N . VAL A 1 309 ? -6.329 16.815 -16.698 1.00 85.12 309 VAL A N 1
ATOM 2286 C CA . VAL A 1 309 ? -4.903 17.035 -16.990 1.00 85.12 309 VAL A CA 1
ATOM 2287 C C . VAL A 1 309 ? -4.050 16.076 -16.160 1.00 85.12 309 VAL A C 1
ATOM 2289 O O . VAL A 1 309 ? -3.117 15.452 -16.661 1.00 85.12 309 VAL A O 1
ATOM 2292 N N . GLY A 1 310 ? -4.390 15.934 -14.881 1.00 86.81 310 GLY A N 1
ATOM 2293 C CA . GLY A 1 310 ? -3.646 15.117 -13.937 1.00 86.81 310 GLY A CA 1
ATOM 2294 C C . GLY A 1 310 ? -4.145 15.301 -12.513 1.00 86.81 310 GLY A C 1
ATOM 2295 O O . GLY A 1 310 ? -5.234 15.829 -12.270 1.00 86.81 310 GLY A O 1
ATOM 2296 N N . LEU A 1 311 ? -3.331 14.852 -11.565 1.00 92.50 311 LEU A N 1
ATOM 2297 C CA . LEU A 1 311 ? -3.564 15.062 -10.145 1.00 92.50 311 LEU A CA 1
ATOM 2298 C C . LEU A 1 311 ? -2.583 16.095 -9.598 1.00 92.50 311 LEU A C 1
ATOM 2300 O O . LEU A 1 311 ? -1.445 16.203 -10.045 1.00 92.50 311 LEU A O 1
ATOM 2304 N N . THR A 1 312 ? -3.036 16.837 -8.600 1.00 92.94 312 THR A N 1
ATOM 2305 C CA . THR A 1 312 ? -2.222 17.777 -7.834 1.00 92.94 312 THR A CA 1
ATOM 2306 C C . THR A 1 312 ? -2.704 17.799 -6.388 1.00 92.94 312 THR A C 1
ATOM 2308 O O . THR A 1 312 ? -3.692 17.148 -6.044 1.00 92.94 312 THR A O 1
ATOM 2311 N N . SER A 1 313 ? -2.022 18.546 -5.530 1.00 92.56 313 SER A N 1
ATOM 2312 C CA . SER A 1 313 ? -2.511 18.840 -4.188 1.00 92.56 313 SER A CA 1
ATOM 2313 C C . SER A 1 313 ? -3.139 20.227 -4.145 1.00 92.56 313 SER A C 1
ATOM 2315 O O . SER A 1 313 ? -2.555 21.194 -4.628 1.00 92.56 313 SER A O 1
ATOM 2317 N N . SER A 1 314 ? -4.302 20.359 -3.502 1.00 88.62 314 SER A N 1
ATOM 2318 C CA . SER A 1 314 ? -4.913 21.678 -3.271 1.00 88.62 314 SER A CA 1
ATOM 2319 C C . SER A 1 314 ? -4.241 22.462 -2.139 1.00 88.62 314 SER A C 1
ATOM 2321 O O . SER A 1 314 ? -4.609 23.606 -1.873 1.00 88.62 314 SER A O 1
ATOM 2323 N N . LYS A 1 315 ? -3.310 21.831 -1.416 1.00 89.81 315 LYS A N 1
ATOM 2324 C CA . LYS A 1 315 ? -2.501 22.440 -0.358 1.00 89.81 315 LYS A CA 1
ATOM 2325 C C . LYS A 1 315 ? -1.017 22.293 -0.672 1.00 89.81 315 LYS A C 1
ATOM 2327 O O . LYS A 1 315 ? -0.589 21.276 -1.208 1.00 89.81 315 LYS A O 1
ATOM 2332 N N . ASN A 1 316 ? -0.227 23.261 -0.224 1.00 90.88 316 ASN A N 1
ATOM 2333 C CA . ASN A 1 316 ? 1.233 23.212 -0.337 1.00 90.88 316 ASN A CA 1
ATOM 2334 C C . ASN A 1 316 ? 1.909 22.513 0.855 1.00 90.88 316 ASN A C 1
ATOM 2336 O O . ASN A 1 316 ? 3.129 22.403 0.880 1.00 90.88 316 ASN A O 1
ATOM 2340 N N . GLU A 1 317 ? 1.135 22.047 1.837 1.00 93.81 317 GLU A N 1
ATOM 2341 C CA . GLU A 1 317 ? 1.629 21.376 3.039 1.00 93.81 317 GLU A CA 1
ATOM 2342 C C . GLU A 1 317 ? 0.671 20.270 3.500 1.00 93.81 317 GLU A C 1
ATOM 2344 O O . GLU A 1 317 ? -0.539 20.308 3.244 1.00 93.81 317 GLU A O 1
ATOM 2349 N N . TRP A 1 318 ? 1.230 19.290 4.204 1.00 95.50 318 TRP A N 1
ATOM 2350 C CA . TRP A 1 318 ? 0.482 18.217 4.851 1.00 95.50 318 TRP A CA 1
ATOM 2351 C C . TRP A 1 318 ? -0.197 18.722 6.120 1.00 95.50 318 TRP A C 1
ATOM 2353 O O . TRP A 1 318 ? 0.347 19.542 6.854 1.00 95.50 318 TRP A O 1
ATOM 2363 N N . THR A 1 319 ? -1.384 18.196 6.411 1.00 95.12 319 THR A N 1
ATOM 2364 C CA . THR A 1 319 ? -2.061 18.441 7.689 1.00 95.12 319 THR A CA 1
ATOM 2365 C C . THR A 1 319 ? -1.780 17.285 8.643 1.00 95.12 319 THR A C 1
ATOM 2367 O O . THR A 1 319 ? -1.974 16.136 8.261 1.00 95.12 319 THR A O 1
ATOM 2370 N N . THR A 1 320 ? -1.346 17.580 9.870 1.00 93.19 320 THR A N 1
ATOM 2371 C CA . THR A 1 320 ? -1.005 16.581 10.897 1.00 93.19 320 THR A CA 1
ATOM 2372 C C . THR A 1 320 ? -2.058 16.548 11.996 1.00 93.19 320 THR A C 1
ATOM 2374 O O . THR A 1 320 ? -2.428 17.594 12.528 1.00 93.19 320 THR A O 1
ATOM 2377 N N . LEU A 1 321 ? -2.497 15.348 12.367 1.00 90.31 321 LEU A N 1
ATOM 2378 C CA . LEU A 1 321 ? -3.368 15.092 13.507 1.00 90.31 321 LEU A CA 1
ATOM 2379 C C . LEU A 1 321 ? -2.668 14.111 14.467 1.00 90.31 321 LEU A C 1
ATOM 2381 O O . LEU A 1 321 ? -2.270 13.017 14.048 1.00 90.31 321 LEU A O 1
ATOM 2385 N N . PRO A 1 322 ? -2.495 14.469 15.751 1.00 85.75 322 PRO A N 1
ATOM 2386 C CA . PRO A 1 322 ? -1.912 13.563 16.731 1.00 85.75 322 PRO A CA 1
ATOM 2387 C C . PRO A 1 322 ? -2.894 12.441 17.071 1.00 85.75 322 PRO A C 1
ATOM 2389 O O . PRO A 1 322 ? -4.112 12.635 17.077 1.00 85.75 322 PRO A O 1
ATOM 2392 N N . PHE A 1 323 ? -2.374 11.262 17.407 1.00 85.38 323 PHE A N 1
ATOM 2393 C CA . PHE A 1 323 ? -3.223 10.188 17.914 1.00 85.38 323 PHE A CA 1
ATOM 2394 C C . PHE A 1 323 ? -3.827 10.562 19.277 1.00 85.38 323 PHE A C 1
ATOM 2396 O O . PHE A 1 323 ? -3.193 11.270 20.067 1.00 85.38 323 PHE A O 1
ATOM 2403 N N . PRO A 1 324 ? -5.042 10.078 19.592 1.00 79.44 324 PRO A N 1
ATOM 2404 C CA . PRO A 1 324 ? -5.677 10.364 20.867 1.00 79.44 324 PRO A CA 1
ATOM 2405 C C . PRO A 1 324 ? -4.858 9.780 22.022 1.00 79.44 324 PRO A C 1
ATOM 2407 O O . PRO A 1 324 ? -4.532 8.594 22.047 1.00 79.44 324 PRO A O 1
ATOM 2410 N N . THR A 1 325 ? -4.576 10.624 23.013 1.00 69.00 325 THR A N 1
ATOM 2411 C CA . THR A 1 325 ? -3.884 10.265 24.263 1.00 69.00 325 THR A CA 1
ATOM 2412 C C . THR A 1 325 ? -4.852 9.878 25.386 1.00 69.00 325 THR A C 1
ATOM 2414 O O . THR A 1 325 ? -4.426 9.599 26.506 1.00 69.00 325 THR A O 1
ATOM 2417 N N . ASN A 1 326 ? -6.161 9.869 25.106 1.00 70.50 326 ASN A N 1
ATOM 2418 C CA . ASN A 1 326 ? -7.196 9.551 26.084 1.00 70.50 326 ASN A CA 1
ATOM 2419 C C . ASN A 1 326 ? -7.099 8.071 26.515 1.00 70.50 326 ASN A C 1
ATOM 2421 O O . ASN A 1 326 ? -7.284 7.192 25.673 1.00 70.50 326 ASN A O 1
ATOM 2425 N N . PRO A 1 327 ? -6.894 7.770 27.811 1.00 66.12 327 PRO A N 1
ATOM 2426 C CA . PRO A 1 327 ? -6.753 6.395 28.291 1.00 66.12 327 PRO A CA 1
ATOM 2427 C C . PRO A 1 327 ? -8.026 5.544 28.144 1.00 66.12 327 PRO A C 1
ATOM 2429 O O . PRO A 1 327 ? -7.931 4.322 28.157 1.00 66.12 327 PRO A O 1
ATOM 2432 N N . PHE A 1 328 ? -9.207 6.156 27.996 1.00 65.31 328 PHE A N 1
ATOM 2433 C CA . PHE A 1 328 ? -10.480 5.434 27.844 1.00 65.31 328 PHE A CA 1
ATOM 2434 C C . PHE A 1 328 ? -10.825 5.080 26.388 1.00 65.31 328 PHE A C 1
ATOM 2436 O O . PHE A 1 328 ? -11.721 4.274 26.157 1.00 65.31 328 PHE A O 1
ATOM 2443 N N . ALA A 1 329 ? -10.131 5.678 25.417 1.00 67.06 329 ALA A N 1
ATOM 2444 C CA . ALA A 1 329 ? -10.246 5.375 23.991 1.00 67.06 329 ALA A CA 1
ATOM 2445 C C . ALA A 1 329 ? -8.874 5.598 23.328 1.00 67.06 329 ALA A C 1
ATOM 2447 O O . ALA A 1 329 ? -8.689 6.588 22.610 1.00 67.06 329 ALA A O 1
ATOM 2448 N N . PRO A 1 330 ? -7.877 4.751 23.650 1.00 76.44 330 PRO A N 1
ATOM 2449 C CA . PRO A 1 330 ? -6.512 4.965 23.201 1.00 76.44 330 PRO A CA 1
ATOM 2450 C C . PRO A 1 330 ? -6.400 4.757 21.691 1.00 76.44 330 PRO A C 1
ATOM 2452 O O . PRO A 1 330 ? -7.011 3.851 21.122 1.00 76.44 330 PRO A O 1
ATOM 2455 N N . GLY A 1 331 ? -5.589 5.592 21.045 1.00 84.69 331 GLY A N 1
ATOM 2456 C CA . GLY A 1 331 ? -5.177 5.361 19.665 1.00 84.69 331 GLY A CA 1
ATOM 2457 C C . GLY A 1 331 ? -4.181 4.199 19.546 1.00 84.69 331 GLY A C 1
ATOM 2458 O O . GLY A 1 331 ? -3.682 3.695 20.559 1.00 84.69 331 GLY A O 1
ATOM 2459 N N . PRO A 1 332 ? -3.844 3.796 18.311 1.00 89.19 332 PRO A N 1
ATOM 2460 C CA . PRO A 1 332 ? -2.858 2.750 18.082 1.00 89.19 332 PRO A CA 1
ATOM 2461 C C . PRO A 1 332 ? -1.490 3.114 18.665 1.00 89.19 332 PRO A C 1
ATOM 2463 O O . PRO A 1 332 ? -1.032 4.254 18.582 1.00 89.19 332 PRO A O 1
ATOM 2466 N N . ARG A 1 333 ? -0.780 2.124 19.206 1.00 87.56 333 ARG A N 1
ATOM 2467 C CA . ARG A 1 333 ? 0.625 2.300 19.602 1.00 87.56 333 ARG A CA 1
ATOM 2468 C C . ARG A 1 333 ? 1.560 2.394 18.383 1.00 87.56 333 ARG A C 1
ATOM 2470 O O . ARG A 1 333 ? 1.240 1.798 17.345 1.00 87.56 333 ARG A O 1
ATOM 2477 N N . PRO A 1 334 ? 2.721 3.077 18.516 1.00 87.06 334 PRO A N 1
ATOM 2478 C CA . PRO A 1 334 ? 3.743 3.134 17.473 1.00 87.06 334 PRO A CA 1
ATOM 2479 C C . PRO A 1 334 ? 4.167 1.755 16.983 1.00 87.06 334 PRO A C 1
ATOM 2481 O O . PRO A 1 334 ? 4.321 0.813 17.772 1.00 87.06 334 PRO A O 1
ATOM 2484 N N . ARG A 1 335 ? 4.329 1.646 15.663 1.00 88.56 335 ARG A N 1
ATOM 2485 C CA . ARG A 1 335 ? 4.621 0.379 14.998 1.00 88.56 335 ARG A CA 1
ATOM 2486 C C . ARG A 1 335 ? 5.216 0.564 13.607 1.00 88.56 335 ARG A C 1
ATOM 2488 O O . ARG A 1 335 ? 5.031 1.607 12.986 1.00 88.56 335 ARG A O 1
ATOM 2495 N N . LYS A 1 336 ? 5.913 -0.462 13.124 1.00 89.31 336 LYS A N 1
ATOM 2496 C CA . LYS A 1 336 ? 6.582 -0.501 11.814 1.00 89.31 336 LYS A CA 1
ATOM 2497 C C . LYS A 1 336 ? 6.108 -1.706 11.010 1.00 89.31 336 LYS A C 1
ATOM 2499 O O . LYS A 1 336 ? 5.673 -2.698 11.587 1.00 89.31 336 LYS A O 1
ATOM 2504 N N . GLY A 1 337 ? 6.178 -1.626 9.680 1.00 90.94 337 GLY A N 1
ATOM 2505 C CA . GLY A 1 337 ? 5.768 -2.737 8.809 1.00 90.94 337 GLY A CA 1
ATOM 2506 C C . GLY A 1 337 ? 4.319 -3.188 9.046 1.00 90.94 337 GLY A C 1
ATOM 2507 O O . GLY A 1 337 ? 4.034 -4.382 8.973 1.00 90.94 337 GLY A O 1
ATOM 2508 N N . ALA A 1 338 ? 3.444 -2.252 9.417 1.00 94.38 338 ALA A N 1
ATOM 2509 C CA . ALA A 1 338 ? 2.021 -2.481 9.637 1.00 94.38 338 ALA A CA 1
ATOM 2510 C C . ALA A 1 338 ? 1.232 -2.308 8.331 1.00 94.38 338 ALA A C 1
ATOM 2512 O O . ALA A 1 338 ? 1.690 -1.644 7.400 1.00 94.38 338 ALA A O 1
ATOM 2513 N N . GLY A 1 339 ? 0.030 -2.881 8.275 1.00 95.25 339 GLY A N 1
ATOM 2514 C CA . GLY A 1 339 ? -0.895 -2.656 7.167 1.00 95.25 339 GLY A CA 1
ATOM 2515 C C . GLY A 1 339 ? -1.752 -1.416 7.413 1.00 95.25 339 GLY A C 1
ATOM 2516 O O . GLY A 1 339 ? -2.252 -1.233 8.522 1.00 95.25 339 GLY A O 1
ATOM 2517 N N . LEU A 1 340 ? -1.952 -0.587 6.383 1.00 96.62 340 LEU A N 1
ATOM 2518 C CA . LEU A 1 340 ? -2.904 0.528 6.391 1.00 96.62 340 LEU A CA 1
ATOM 2519 C C . LEU A 1 340 ? -3.744 0.493 5.119 1.00 96.62 340 LEU A C 1
ATOM 2521 O O . LEU A 1 340 ? -3.243 0.818 4.048 1.00 96.62 340 LEU A O 1
ATOM 2525 N N . MET A 1 341 ? -5.009 0.096 5.234 1.00 95.94 341 MET A N 1
ATOM 2526 C CA . MET A 1 341 ? -5.873 -0.133 4.073 1.00 95.94 341 MET A CA 1
ATOM 2527 C C . MET A 1 341 ? -7.185 0.645 4.184 1.00 95.94 341 MET A C 1
ATOM 2529 O O . MET A 1 341 ? -7.802 0.628 5.253 1.00 95.94 341 MET A O 1
ATOM 2533 N N . PRO A 1 342 ? -7.644 1.310 3.109 1.00 94.88 342 PRO A N 1
ATOM 2534 C CA . PRO A 1 342 ? -8.966 1.907 3.094 1.00 94.88 342 PRO A CA 1
ATOM 2535 C C . PRO A 1 342 ? -10.027 0.806 3.020 1.00 94.88 342 PRO A C 1
ATOM 2537 O O . PRO A 1 342 ? -9.961 -0.081 2.176 1.00 94.88 342 PRO A O 1
ATOM 2540 N N . VAL A 1 343 ? -11.011 0.853 3.910 1.00 92.94 343 VAL A N 1
ATOM 2541 C CA . VAL A 1 343 ? -12.125 -0.101 3.953 1.00 92.94 343 VAL A CA 1
ATOM 2542 C C . VAL A 1 343 ? -13.441 0.644 4.106 1.00 92.94 343 VAL A C 1
ATOM 2544 O O . VAL A 1 343 ? -13.497 1.740 4.663 1.00 92.94 343 VAL A O 1
ATOM 2547 N N . THR A 1 344 ? -14.530 0.045 3.638 1.00 88.38 344 THR A N 1
ATOM 2548 C CA . THR A 1 344 ? -15.873 0.605 3.809 1.00 88.38 344 THR A CA 1
ATOM 2549 C C . THR A 1 344 ? -16.825 -0.434 4.377 1.00 88.38 344 THR A C 1
ATOM 2551 O O . THR A 1 344 ? -16.809 -1.600 3.994 1.00 88.38 344 THR A O 1
ATOM 2554 N N . THR A 1 345 ? -17.705 0.009 5.272 1.00 82.12 345 THR A N 1
ATOM 2555 C CA . THR A 1 345 ? -18.865 -0.774 5.721 1.00 82.12 345 THR A CA 1
ATOM 2556 C C . THR A 1 345 ? -20.104 -0.523 4.851 1.00 82.12 345 THR A C 1
ATOM 2558 O O . THR A 1 345 ? -21.193 -1.006 5.157 1.00 82.12 345 THR A O 1
ATOM 2561 N N . GLY A 1 346 ? -19.953 0.228 3.754 1.00 79.06 346 GLY A N 1
ATOM 2562 C CA . GLY A 1 346 ? -21.024 0.654 2.859 1.00 79.06 346 GLY A CA 1
ATOM 2563 C C . GLY A 1 346 ? -21.555 2.060 3.159 1.00 79.06 346 GLY A C 1
ATOM 2564 O O . GLY A 1 346 ? -21.016 2.813 3.970 1.00 79.06 346 GLY A O 1
ATOM 2565 N N . ASN A 1 347 ? -22.632 2.441 2.463 1.00 73.25 347 ASN A N 1
ATOM 2566 C CA . ASN A 1 347 ? -23.375 3.699 2.657 1.00 73.25 347 ASN A CA 1
ATOM 2567 C C . ASN A 1 347 ? -22.555 5.003 2.526 1.00 73.25 347 ASN A C 1
ATOM 2569 O O . ASN A 1 347 ? -23.004 6.062 2.971 1.00 73.25 347 ASN A O 1
ATOM 2573 N N . GLY A 1 348 ? -21.380 4.939 1.890 1.00 74.88 348 GLY A N 1
ATOM 2574 C CA . GLY A 1 348 ? -20.493 6.087 1.676 1.00 74.88 348 GLY A CA 1
ATOM 2575 C C . GLY A 1 348 ? -19.641 6.482 2.879 1.00 74.88 348 GLY A C 1
ATOM 2576 O O . GLY A 1 348 ? -19.156 7.612 2.950 1.00 74.88 348 GLY A O 1
ATOM 2577 N N . ARG A 1 349 ? -19.483 5.562 3.834 1.00 86.00 349 ARG A N 1
ATOM 2578 C CA . ARG A 1 349 ? -18.564 5.694 4.959 1.00 86.00 349 ARG A CA 1
ATOM 2579 C C . ARG A 1 349 ? -17.288 4.912 4.677 1.00 86.00 349 ARG A C 1
ATOM 2581 O O . ARG A 1 349 ? -17.356 3.715 4.406 1.00 86.00 349 ARG A O 1
ATOM 2588 N N . GLU A 1 350 ? -16.147 5.567 4.802 1.00 89.88 350 GLU A N 1
ATOM 2589 C CA . GLU A 1 350 ? -14.832 4.939 4.675 1.00 89.88 350 GLU A CA 1
ATOM 2590 C C . GLU A 1 350 ? -14.084 4.983 6.013 1.00 89.88 350 GLU A C 1
ATOM 2592 O O . GLU A 1 350 ? -14.379 5.791 6.900 1.00 89.88 350 GLU A O 1
ATOM 2597 N N . TYR A 1 351 ? -13.118 4.085 6.149 1.00 93.81 351 TYR A N 1
ATOM 2598 C CA . TYR A 1 351 ? -12.222 3.963 7.288 1.00 93.81 351 TYR A CA 1
ATOM 2599 C C . TYR A 1 351 ? -10.828 3.604 6.800 1.00 93.81 351 TYR A C 1
ATOM 2601 O O . TYR A 1 351 ? -10.679 2.991 5.747 1.00 93.81 351 TYR A O 1
ATOM 2609 N N . LEU A 1 352 ? -9.814 3.903 7.604 1.00 95.94 352 LEU A N 1
ATOM 2610 C CA . LEU A 1 352 ? -8.500 3.291 7.452 1.00 95.94 352 LEU A CA 1
ATOM 2611 C C . LEU A 1 352 ? -8.356 2.179 8.483 1.00 95.94 352 LEU A C 1
ATOM 2613 O O . LEU A 1 352 ? -8.405 2.451 9.682 1.00 95.94 352 LEU A O 1
ATOM 2617 N N . LEU A 1 353 ? -8.178 0.945 8.025 1.00 96.31 353 LEU A N 1
ATOM 2618 C CA . LEU A 1 353 ? -7.808 -0.191 8.859 1.00 96.31 353 LEU A CA 1
ATOM 2619 C C . LEU A 1 353 ? -6.292 -0.176 9.065 1.00 96.31 353 LEU A C 1
ATOM 2621 O O . LEU A 1 353 ? -5.549 -0.374 8.106 1.00 96.31 353 LEU A O 1
ATOM 2625 N N . TYR A 1 354 ? -5.850 0.033 10.302 1.00 95.88 354 TYR A N 1
ATOM 2626 C CA . TYR A 1 354 ? -4.450 -0.005 10.715 1.00 95.88 354 TYR A CA 1
ATOM 2627 C C . TYR A 1 354 ? -4.208 -1.214 11.616 1.00 95.88 354 TYR A C 1
ATOM 2629 O O . TYR A 1 354 ? -4.754 -1.275 12.718 1.00 95.88 354 TYR A O 1
ATOM 2637 N N . PHE A 1 355 ? -3.442 -2.199 11.154 1.00 95.25 355 PHE A N 1
ATOM 2638 C CA . PHE A 1 355 ? -3.426 -3.518 11.789 1.00 95.25 355 PHE A CA 1
ATOM 2639 C C . PHE A 1 355 ? -2.043 -4.156 11.818 1.00 95.25 355 PHE A C 1
ATOM 2641 O O . PHE A 1 355 ? -1.252 -4.005 10.881 1.00 95.25 355 PHE A O 1
ATOM 2648 N N . LEU A 1 356 ? -1.798 -4.903 12.904 1.00 94.81 356 LEU A N 1
ATOM 2649 C CA . LEU A 1 356 ? -0.562 -5.647 13.161 1.00 94.81 356 LEU A CA 1
ATOM 2650 C C . LEU A 1 356 ? 0.675 -4.731 13.077 1.00 94.81 356 LEU A C 1
ATOM 2652 O O . LEU A 1 356 ? 0.533 -3.512 13.139 1.00 94.81 356 LEU A O 1
ATOM 2656 N N . GLY A 1 357 ? 1.883 -5.284 12.981 1.00 93.25 357 GLY A N 1
ATOM 2657 C CA . GLY A 1 357 ? 3.133 -4.531 12.823 1.00 93.25 357 GLY A CA 1
ATOM 2658 C C . GLY A 1 357 ? 4.115 -4.716 13.977 1.00 93.25 357 GLY A C 1
ATOM 2659 O O . GLY A 1 357 ? 3.754 -5.117 15.078 1.00 93.25 357 GLY A O 1
ATOM 2660 N N . GLU A 1 358 ? 5.385 -4.432 13.720 1.00 91.38 358 GLU A N 1
ATOM 2661 C CA . GLU A 1 358 ? 6.473 -4.516 14.696 1.00 91.38 358 GLU A CA 1
ATOM 2662 C C . GLU A 1 358 ? 6.357 -3.396 15.725 1.00 91.38 358 GLU A C 1
ATOM 2664 O O . GLU A 1 358 ? 6.080 -2.253 15.363 1.00 91.38 358 GLU A O 1
ATOM 2669 N N . LYS A 1 359 ? 6.591 -3.695 17.002 1.00 88.19 359 LYS A N 1
ATOM 2670 C CA . LYS A 1 359 ? 6.645 -2.684 18.057 1.00 88.19 359 LYS A CA 1
ATOM 2671 C C . LYS A 1 359 ? 7.843 -1.758 17.831 1.00 88.19 359 LYS A C 1
ATOM 2673 O O . LYS A 1 359 ? 8.938 -2.213 17.514 1.00 88.19 359 LYS A O 1
ATOM 2678 N N . ALA A 1 360 ? 7.662 -0.452 18.027 1.00 73.94 360 ALA A N 1
ATOM 2679 C CA . ALA A 1 360 ? 8.811 0.445 18.133 1.00 73.94 360 ALA A CA 1
ATOM 2680 C C . ALA A 1 360 ? 9.661 0.032 19.351 1.00 73.94 360 ALA A C 1
ATOM 2682 O O . ALA A 1 360 ? 9.107 -0.225 20.421 1.00 73.94 360 ALA A O 1
ATOM 2683 N N . ALA A 1 361 ? 10.981 -0.088 19.177 1.00 62.72 361 ALA A N 1
ATOM 2684 C CA . ALA A 1 361 ? 11.884 -0.502 20.245 1.00 62.72 361 ALA A CA 1
ATOM 2685 C C . ALA A 1 361 ? 11.791 0.482 21.418 1.00 62.72 361 ALA A C 1
ATOM 2687 O O . ALA A 1 361 ? 12.055 1.667 21.252 1.00 62.72 361 ALA A O 1
ATOM 2688 N N . THR A 1 362 ? 11.437 -0.002 22.606 1.00 48.44 362 THR A N 1
ATOM 2689 C CA . THR A 1 362 ? 11.556 0.792 23.826 1.00 48.44 362 THR A CA 1
ATOM 2690 C C . THR A 1 362 ? 13.041 0.954 24.127 1.00 48.44 362 THR A C 1
ATOM 2692 O O . THR A 1 362 ? 13.753 -0.028 24.322 1.00 48.44 362 THR A O 1
ATOM 2695 N N . THR A 1 363 ? 13.546 2.186 24.184 1.00 36.50 363 THR A N 1
ATOM 2696 C CA . THR A 1 363 ? 14.877 2.454 24.743 1.00 36.50 363 THR A CA 1
ATOM 2697 C C . THR A 1 363 ? 14.866 2.189 26.254 1.00 36.50 363 THR A C 1
ATOM 2699 O O . THR A 1 363 ? 14.870 3.118 27.060 1.00 36.50 363 THR A O 1
ATOM 2702 N N . GLN A 1 364 ? 14.823 0.926 26.674 1.00 31.89 364 GLN A N 1
ATOM 2703 C CA . GLN A 1 364 ? 15.487 0.550 27.916 1.00 31.89 364 GLN A CA 1
ATOM 2704 C C . GLN A 1 364 ? 16.979 0.398 27.596 1.00 31.89 364 GLN A C 1
ATOM 2706 O O . GLN A 1 364 ? 17.309 -0.168 26.551 1.00 31.89 364 GLN A O 1
ATOM 2711 N N . PRO A 1 365 ? 17.898 0.927 28.424 1.00 33.06 365 PRO A N 1
ATOM 2712 C CA . PRO A 1 365 ? 19.319 0.683 28.235 1.00 33.06 365 PRO A CA 1
ATOM 2713 C C . PRO A 1 365 ? 19.550 -0.826 28.295 1.00 33.06 365 PRO A C 1
ATOM 2715 O O . PRO A 1 365 ? 19.367 -1.435 29.347 1.00 33.06 365 PRO A O 1
ATOM 2718 N N . ALA A 1 366 ? 19.905 -1.428 27.163 1.00 36.84 366 ALA A N 1
ATOM 2719 C CA . ALA A 1 366 ? 20.399 -2.790 27.150 1.00 36.84 366 ALA A CA 1
ATOM 2720 C C . ALA A 1 366 ? 21.710 -2.802 27.945 1.00 36.84 366 ALA A C 1
ATOM 2722 O O . ALA A 1 366 ? 22.676 -2.131 27.569 1.00 36.84 366 ALA A O 1
ATOM 2723 N N . GLU A 1 367 ? 21.740 -3.534 29.059 1.00 31.62 367 GLU A N 1
ATOM 2724 C CA . GLU A 1 367 ? 23.009 -4.004 29.605 1.00 31.62 367 GLU A CA 1
ATOM 2725 C C . GLU A 1 367 ? 23.759 -4.777 28.502 1.00 31.62 367 GLU A C 1
ATOM 2727 O O . GLU A 1 367 ? 23.121 -5.376 27.627 1.00 31.62 367 GLU A O 1
ATOM 2732 N N . PRO A 1 368 ? 25.100 -4.701 28.460 1.00 37.34 368 PRO A N 1
ATOM 2733 C CA . PRO A 1 368 ? 25.875 -5.241 27.353 1.00 37.34 368 PRO A CA 1
ATOM 2734 C C . PRO A 1 368 ? 25.577 -6.730 27.149 1.00 37.34 368 PRO A C 1
ATOM 2736 O O . PRO A 1 368 ? 25.670 -7.528 28.077 1.00 37.34 368 PRO A O 1
ATOM 2739 N N . ALA A 1 369 ? 25.215 -7.071 25.911 1.00 37.41 369 ALA A N 1
ATOM 2740 C CA . ALA A 1 369 ? 24.839 -8.410 25.489 1.00 37.41 369 ALA A CA 1
ATOM 2741 C C . ALA A 1 369 ? 25.974 -9.418 25.735 1.00 37.41 369 ALA A C 1
ATOM 2743 O O . ALA A 1 369 ? 26.979 -9.431 25.019 1.00 37.41 369 ALA A O 1
ATOM 2744 N N . GLU A 1 370 ? 25.793 -10.298 26.716 1.00 33.97 370 GLU A N 1
ATOM 2745 C CA . GLU A 1 370 ? 26.542 -11.545 26.812 1.00 33.97 370 GLU A CA 1
ATOM 2746 C C . GLU A 1 370 ? 25.759 -12.655 26.100 1.00 33.97 370 GLU A C 1
ATOM 2748 O O . GLU A 1 370 ? 24.746 -13.107 26.608 1.00 33.97 370 GLU A O 1
ATOM 2753 N N . LYS A 1 371 ? 26.287 -13.080 24.940 1.00 34.88 371 LYS A N 1
ATOM 2754 C CA . LYS A 1 371 ? 26.035 -14.329 24.187 1.00 34.88 371 LYS A CA 1
ATOM 2755 C C . LYS A 1 371 ? 24.589 -14.657 23.763 1.00 34.88 371 LYS A C 1
ATOM 2757 O O . LYS A 1 371 ? 23.623 -14.498 24.488 1.00 34.88 371 LYS A O 1
ATOM 2762 N N . GLU A 1 372 ? 24.482 -15.173 22.538 1.00 42.47 372 GLU A N 1
ATOM 2763 C CA . GLU A 1 372 ? 23.270 -15.755 21.952 1.00 42.47 372 GLU A CA 1
ATOM 2764 C C . GLU A 1 372 ? 22.757 -16.921 22.821 1.00 42.47 372 GLU A C 1
ATOM 2766 O O . GLU A 1 372 ? 23.228 -18.051 22.697 1.00 42.47 372 GLU A O 1
ATOM 2771 N N . GLU A 1 373 ? 21.811 -16.649 23.719 1.00 36.25 373 GLU A N 1
ATOM 2772 C CA . GLU A 1 373 ? 20.973 -17.674 24.345 1.00 36.25 373 GLU A CA 1
ATOM 2773 C C . GLU A 1 373 ? 19.653 -17.815 23.565 1.00 36.25 373 GLU A C 1
ATOM 2775 O O . GLU A 1 373 ? 19.109 -16.836 23.047 1.00 36.25 373 GLU A O 1
ATOM 2780 N N . GLU A 1 374 ? 19.152 -19.050 23.449 1.00 39.78 374 GLU A N 1
ATOM 2781 C CA . GLU A 1 374 ? 17.851 -19.373 22.849 1.00 39.78 374 GLU A CA 1
ATOM 2782 C C . GLU A 1 374 ? 16.737 -18.509 23.465 1.00 39.78 374 GLU A C 1
ATOM 2784 O O . GLU A 1 374 ? 16.504 -18.554 24.675 1.00 39.78 374 GLU A O 1
ATOM 2789 N N . ARG A 1 375 ? 16.009 -17.751 22.628 1.00 46.97 375 ARG A N 1
ATOM 2790 C CA . ARG A 1 375 ? 14.800 -17.029 23.056 1.00 46.97 375 ARG A CA 1
ATOM 2791 C C . ARG A 1 375 ? 13.796 -18.018 23.638 1.00 46.97 375 ARG A C 1
ATOM 2793 O O . ARG A 1 375 ? 13.331 -18.926 22.950 1.00 46.97 375 ARG A O 1
ATOM 2800 N N . THR A 1 376 ? 13.448 -17.827 24.904 1.00 40.91 376 THR A N 1
ATOM 2801 C CA . THR A 1 376 ? 12.425 -18.628 25.586 1.00 40.91 376 THR A CA 1
ATOM 2802 C C . THR A 1 376 ? 11.038 -18.010 25.373 1.00 40.91 376 THR A C 1
ATOM 2804 O O . THR A 1 376 ? 10.924 -16.811 25.134 1.00 40.91 376 THR A O 1
ATOM 2807 N N . ASP A 1 377 ? 9.959 -18.789 25.530 1.00 44.34 377 ASP A N 1
ATOM 2808 C CA . ASP A 1 377 ? 8.546 -18.347 25.422 1.00 44.34 377 ASP A CA 1
ATOM 2809 C C . ASP A 1 377 ? 8.125 -17.217 26.409 1.00 44.34 377 ASP A C 1
ATOM 2811 O O . ASP A 1 377 ? 6.939 -16.915 26.552 1.00 44.34 377 ASP A O 1
ATOM 2815 N N . LYS A 1 378 ? 9.071 -16.611 27.141 1.00 42.47 378 LYS A N 1
ATOM 2816 C CA . LYS A 1 378 ? 8.857 -15.551 28.138 1.00 42.47 378 LYS A CA 1
ATOM 2817 C C . LYS A 1 378 ? 9.219 -14.139 27.660 1.00 42.47 378 LYS A C 1
ATOM 2819 O O . LYS A 1 378 ? 8.962 -13.197 28.410 1.00 42.47 378 LYS A O 1
ATOM 2824 N N . ASP A 1 379 ? 9.775 -13.976 26.462 1.00 54.44 379 ASP A N 1
ATOM 2825 C CA . ASP A 1 379 ? 10.088 -12.652 25.911 1.00 54.44 379 ASP A CA 1
ATOM 2826 C C . ASP A 1 379 ? 8.815 -11.938 25.423 1.00 54.44 379 ASP A C 1
ATOM 2828 O O . ASP A 1 379 ? 7.928 -12.553 24.825 1.00 54.44 379 ASP A O 1
ATOM 2832 N N . GLU A 1 380 ? 8.695 -10.627 25.677 1.00 56.31 380 GLU A N 1
ATOM 2833 C CA . GLU A 1 380 ? 7.560 -9.851 25.165 1.00 56.31 380 GLU A CA 1
ATOM 2834 C C . GLU A 1 380 ? 7.487 -9.948 23.631 1.00 56.31 380 GLU A C 1
ATOM 2836 O O . GLU A 1 380 ? 8.510 -9.811 22.954 1.00 56.31 380 GLU A O 1
ATOM 2841 N N . PRO A 1 381 ? 6.284 -10.116 23.044 1.00 60.56 381 PRO A N 1
ATOM 2842 C CA . PRO A 1 381 ? 6.158 -10.248 21.602 1.00 60.56 381 PRO A CA 1
ATOM 2843 C C . PRO A 1 381 ? 6.675 -8.983 20.920 1.00 60.56 381 PRO A C 1
ATOM 2845 O O . PRO A 1 381 ? 6.247 -7.877 21.255 1.00 60.56 381 PRO A O 1
ATOM 2848 N N . THR A 1 382 ? 7.557 -9.148 19.937 1.00 84.94 382 THR A N 1
ATOM 2849 C CA . THR A 1 382 ? 8.148 -8.056 19.145 1.00 84.94 382 THR A CA 1
ATOM 2850 C C . THR A 1 382 ? 7.148 -7.388 18.201 1.00 84.94 382 THR A C 1
ATOM 2852 O O . THR A 1 382 ? 7.419 -6.310 17.682 1.00 84.94 382 THR A O 1
ATOM 2855 N N . PHE A 1 383 ? 5.968 -7.984 18.006 1.00 90.69 383 PHE A N 1
ATOM 2856 C CA . PHE A 1 383 ? 4.922 -7.493 17.111 1.00 90.69 383 PHE A CA 1
ATOM 2857 C C . PHE A 1 383 ? 3.587 -7.308 17.840 1.00 90.69 383 PHE A C 1
ATOM 2859 O O . PHE A 1 383 ? 3.259 -8.018 18.795 1.00 90.69 383 PHE A O 1
ATOM 2866 N N . TRP A 1 384 ? 2.799 -6.352 17.362 1.00 91.44 384 TRP A N 1
ATOM 2867 C CA . TRP A 1 384 ? 1.400 -6.175 17.718 1.00 91.44 384 TRP A CA 1
ATOM 2868 C C . TRP A 1 384 ? 0.519 -7.192 16.982 1.00 91.44 384 TRP A C 1
ATOM 2870 O O . TRP A 1 384 ? 0.808 -7.600 15.857 1.00 91.44 384 TRP A O 1
ATOM 2880 N N . SER A 1 385 ? -0.581 -7.585 17.624 1.00 91.31 385 SER A N 1
ATOM 2881 C CA . SER A 1 385 ? -1.635 -8.431 17.038 1.00 91.31 385 SER A CA 1
ATOM 2882 C C . SER A 1 385 ? -2.995 -7.727 16.969 1.00 91.31 385 SER A C 1
ATOM 2884 O O . SER A 1 385 ? -3.981 -8.328 16.561 1.00 91.31 385 SER A O 1
ATOM 2886 N N . ASP A 1 386 ? -3.043 -6.459 17.373 1.00 91.88 386 ASP A N 1
ATOM 2887 C CA . ASP A 1 386 ? -4.248 -5.640 17.420 1.00 91.88 386 ASP A CA 1
ATOM 2888 C C . ASP A 1 386 ? -4.590 -5.038 16.043 1.00 91.88 386 ASP A C 1
ATOM 2890 O O . ASP A 1 386 ? -3.830 -5.104 15.069 1.00 91.88 386 ASP A O 1
ATOM 2894 N N . SER A 1 387 ? -5.783 -4.456 15.959 1.00 93.69 387 SER A N 1
ATOM 2895 C CA . SER A 1 387 ? -6.281 -3.754 14.780 1.00 93.69 387 SER A CA 1
ATOM 2896 C C . SER A 1 387 ? -7.067 -2.529 15.217 1.00 93.69 387 SER A C 1
ATOM 2898 O O . SER A 1 387 ? -7.847 -2.580 16.163 1.00 93.69 387 SER A O 1
ATOM 2900 N N . TYR A 1 388 ? -6.886 -1.427 14.509 1.00 94.31 388 TYR A N 1
ATOM 2901 C CA . TYR A 1 388 ? -7.557 -0.162 14.756 1.00 94.31 388 TYR A CA 1
ATOM 2902 C C . TYR A 1 388 ? -8.196 0.345 13.476 1.00 94.31 388 TYR A C 1
ATOM 2904 O O . TYR A 1 388 ? -7.743 0.057 12.370 1.00 94.31 388 TYR A O 1
ATOM 2912 N N . SER A 1 389 ? -9.247 1.134 13.632 1.00 94.19 389 SER A N 1
ATOM 2913 C CA . SER A 1 389 ? -9.889 1.823 12.528 1.00 94.19 389 SER A CA 1
ATOM 2914 C C . SER A 1 389 ? -9.925 3.318 12.796 1.00 94.19 389 SER A C 1
ATOM 2916 O O . SER A 1 389 ? -10.242 3.752 13.904 1.00 94.19 389 SER A O 1
ATOM 2918 N N . TYR A 1 390 ? -9.582 4.093 11.775 1.00 94.06 390 TYR A N 1
ATOM 2919 C CA . TYR A 1 390 ? -9.680 5.545 11.775 1.00 94.06 390 TYR A CA 1
ATOM 2920 C C . TYR A 1 390 ? -10.829 5.972 10.870 1.00 94.06 390 TYR A C 1
ATOM 2922 O O . TYR A 1 390 ? -10.870 5.580 9.702 1.00 94.06 390 TYR A O 1
ATOM 2930 N N . GLN A 1 391 ? -11.777 6.746 11.395 1.00 92.56 391 GLN A N 1
ATOM 2931 C CA . GLN A 1 391 ? -12.915 7.225 10.613 1.00 92.56 391 GLN A CA 1
ATOM 2932 C C . GLN A 1 391 ? -12.526 8.444 9.775 1.00 92.56 391 GLN A C 1
ATOM 2934 O O . GLN A 1 391 ? -12.280 9.523 10.313 1.00 92.56 391 GLN A O 1
ATOM 2939 N N . VAL A 1 392 ? -12.527 8.278 8.451 1.00 91.56 392 VAL A N 1
ATOM 2940 C CA . VAL A 1 392 ? -12.277 9.381 7.514 1.00 91.56 392 VAL A CA 1
ATOM 2941 C C . VAL A 1 392 ? -13.563 10.203 7.301 1.00 91.56 392 VAL A C 1
ATOM 2943 O O . VAL A 1 392 ? -14.661 9.730 7.638 1.00 91.56 392 VAL A O 1
ATOM 2946 N N . PRO A 1 393 ? -13.465 11.433 6.759 1.00 87.81 393 PRO A N 1
ATOM 2947 C CA . PRO A 1 393 ? -14.639 12.247 6.468 1.00 87.81 393 PRO A CA 1
ATOM 2948 C C . PRO A 1 393 ? -15.604 11.502 5.549 1.00 87.81 393 PRO A C 1
ATOM 2950 O O . PRO A 1 393 ? -15.188 10.847 4.591 1.00 87.81 393 PRO A O 1
ATOM 2953 N N . ALA A 1 394 ? -16.905 11.614 5.819 1.00 83.19 394 ALA A N 1
ATOM 2954 C CA . ALA A 1 394 ? -17.901 11.032 4.932 1.00 83.19 394 ALA A CA 1
ATOM 2955 C C . ALA A 1 394 ? -17.868 11.684 3.549 1.00 83.19 394 ALA A C 1
ATOM 2957 O O . ALA A 1 394 ? -17.649 12.888 3.403 1.00 83.19 394 ALA A O 1
ATOM 2958 N N . ILE A 1 395 ? -18.197 10.896 2.530 1.00 82.19 395 ILE A N 1
ATOM 2959 C CA . ILE A 1 395 ? -18.337 11.407 1.170 1.00 82.19 395 ILE A CA 1
ATOM 2960 C C . ILE A 1 395 ? -19.591 12.308 1.125 1.00 82.19 395 ILE A C 1
ATOM 2962 O O . ILE A 1 395 ? -20.690 11.794 1.370 1.00 82.19 395 ILE A O 1
ATOM 2966 N N . PRO A 1 396 ? -19.486 13.613 0.783 1.00 74.44 396 PRO A N 1
ATOM 2967 C CA . PRO A 1 396 ? -20.566 14.599 0.957 1.00 74.44 396 PRO A CA 1
ATOM 2968 C C . PRO A 1 396 ? -21.910 14.270 0.282 1.00 74.44 396 PRO A C 1
ATOM 2970 O O . PRO A 1 396 ? -22.948 14.763 0.707 1.00 74.44 396 PRO A O 1
ATOM 2973 N N . VAL A 1 397 ? -21.909 13.419 -0.748 1.00 78.75 397 VAL A N 1
ATOM 2974 C CA . VAL A 1 397 ? -23.091 13.050 -1.555 1.00 78.75 397 VAL A CA 1
ATOM 2975 C C . VAL A 1 397 ? -23.633 11.649 -1.249 1.00 78.75 397 VAL A C 1
ATOM 2977 O O . VAL A 1 397 ? -24.300 11.032 -2.075 1.00 78.75 397 VAL A O 1
ATOM 2980 N N . THR A 1 398 ? -23.326 11.115 -0.071 1.00 80.56 398 THR A N 1
ATOM 2981 C CA . THR A 1 398 ? -23.743 9.769 0.346 1.00 80.56 398 THR A CA 1
ATOM 2982 C C . THR A 1 398 ? -24.648 9.813 1.570 1.00 80.56 398 THR A C 1
ATOM 2984 O O . THR A 1 398 ? -24.755 10.842 2.234 1.00 80.56 398 THR A O 1
ATOM 2987 N N . ALA A 1 399 ? -25.284 8.686 1.905 1.00 78.75 399 ALA A N 1
ATOM 2988 C CA . ALA A 1 399 ? -26.100 8.580 3.115 1.00 78.75 399 ALA A CA 1
ATOM 2989 C C . ALA A 1 399 ? -25.297 8.951 4.376 1.00 78.75 399 ALA A C 1
ATOM 2991 O O . ALA A 1 399 ? -25.792 9.686 5.230 1.00 78.75 399 ALA A O 1
ATOM 2992 N N . ALA A 1 400 ? -24.038 8.509 4.461 1.00 82.12 400 ALA A N 1
ATOM 2993 C CA . ALA A 1 400 ? -23.114 8.907 5.517 1.00 82.12 400 ALA A CA 1
ATOM 2994 C C . ALA A 1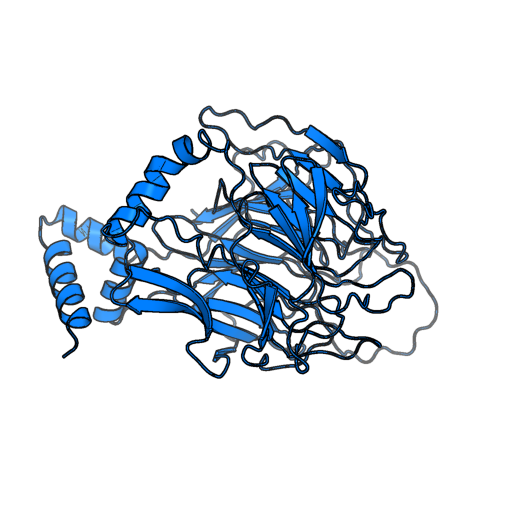 400 ? -22.825 10.420 5.513 1.00 82.12 400 ALA A C 1
ATOM 2996 O O . ALA A 1 400 ? -22.849 11.036 6.575 1.00 82.12 400 ALA A O 1
ATOM 2997 N N . GLY A 1 401 ? -22.610 11.022 4.338 1.00 83.31 401 GLY A N 1
ATOM 2998 C CA . GLY A 1 401 ? -22.347 12.460 4.201 1.00 83.31 401 GLY A CA 1
ATOM 2999 C C . GLY A 1 401 ? -23.523 13.326 4.638 1.00 83.31 401 GLY A C 1
ATOM 3000 O O . GLY A 1 401 ? -23.352 14.273 5.401 1.00 83.31 401 GLY A O 1
ATOM 3001 N N . ILE A 1 402 ? -24.736 12.951 4.230 1.00 81.50 402 ILE A N 1
ATOM 3002 C CA . ILE A 1 402 ? -25.970 13.638 4.630 1.00 81.50 402 ILE A CA 1
ATOM 3003 C C . ILE A 1 402 ? -26.202 13.488 6.142 1.00 81.50 402 ILE A C 1
ATOM 3005 O O . ILE A 1 402 ? -26.542 14.466 6.817 1.00 81.50 402 ILE A O 1
ATOM 3009 N N . LYS A 1 403 ? -25.974 12.284 6.696 1.00 83.06 403 LYS A N 1
ATOM 3010 C CA . LYS A 1 403 ? -26.034 12.030 8.145 1.00 83.06 403 LYS A CA 1
ATOM 3011 C C . LYS A 1 403 ? -25.061 12.934 8.904 1.00 83.06 403 LYS A C 1
ATOM 3013 O O . LYS A 1 403 ? -25.460 13.546 9.893 1.00 83.06 403 LYS A O 1
ATOM 3018 N N . ASP A 1 404 ? -23.823 13.052 8.441 1.00 85.25 404 ASP A N 1
ATOM 3019 C CA . ASP A 1 404 ? -22.803 13.861 9.110 1.00 85.25 404 ASP A CA 1
ATOM 3020 C C . ASP A 1 404 ? -23.092 15.355 9.024 1.00 85.25 404 ASP A C 1
ATOM 3022 O O . ASP A 1 404 ? -23.012 16.033 10.045 1.00 85.25 404 ASP A O 1
ATOM 3026 N N . ALA A 1 405 ? -23.521 15.852 7.861 1.00 84.94 405 ALA A N 1
ATOM 3027 C CA . ALA A 1 405 ? -23.943 17.242 7.702 1.00 84.94 405 ALA A CA 1
ATOM 3028 C C . ALA A 1 405 ? -25.092 17.595 8.664 1.00 84.94 405 ALA A C 1
ATOM 3030 O O . ALA A 1 405 ? -25.082 18.647 9.304 1.00 84.94 405 ALA A O 1
ATOM 3031 N N . THR A 1 406 ? -26.049 16.676 8.828 1.00 82.81 406 THR A N 1
ATOM 3032 C CA . THR A 1 406 ? -27.173 16.832 9.762 1.00 82.81 406 THR A CA 1
ATOM 3033 C C . THR A 1 406 ? -26.699 16.837 11.219 1.00 82.81 406 THR A C 1
ATOM 3035 O O . THR A 1 406 ? -27.081 17.720 11.986 1.00 82.81 406 THR A O 1
ATOM 3038 N N . ARG A 1 407 ? -25.828 15.895 11.612 1.00 84.69 407 ARG A N 1
ATOM 3039 C CA . ARG A 1 407 ? -25.246 15.844 12.967 1.00 84.69 407 ARG A CA 1
ATOM 3040 C C . ARG A 1 407 ? -24.451 17.108 13.281 1.00 84.69 407 ARG A C 1
ATOM 3042 O O . ARG A 1 407 ? -24.642 17.686 14.347 1.00 84.69 407 ARG A O 1
ATOM 3049 N N . GLN A 1 408 ? -23.632 17.571 12.341 1.00 86.81 408 GLN A N 1
ATOM 3050 C CA . GLN A 1 408 ? -22.845 18.791 12.481 1.00 86.81 408 GLN A CA 1
ATOM 3051 C C . GLN A 1 408 ? -23.740 20.025 12.661 1.00 86.81 408 GLN A C 1
ATOM 3053 O O . GLN A 1 408 ? -23.488 20.826 13.559 1.00 86.81 408 GLN A O 1
ATOM 3058 N N . ALA A 1 409 ? -24.821 20.148 11.879 1.00 84.19 409 ALA A N 1
ATOM 3059 C CA . ALA A 1 409 ? -25.799 21.229 12.028 1.00 84.19 409 ALA A CA 1
ATOM 3060 C C . ALA A 1 409 ? -26.502 21.220 13.401 1.00 84.19 409 ALA A C 1
ATOM 3062 O O . ALA A 1 409 ? -26.889 22.273 13.903 1.00 84.19 409 ALA A O 1
ATOM 3063 N N . MET A 1 410 ? -26.628 20.047 14.029 1.00 83.50 410 MET A N 1
ATOM 3064 C CA . MET A 1 410 ? -27.173 19.874 15.382 1.00 83.50 410 MET A CA 1
ATOM 3065 C C . MET A 1 410 ? -26.113 19.969 16.497 1.00 83.50 410 MET A C 1
ATOM 3067 O O . MET A 1 410 ? -26.444 19.770 17.664 1.00 83.50 410 MET A O 1
ATOM 3071 N N . GLY A 1 411 ? -24.839 20.230 16.174 1.00 82.19 411 GLY A N 1
ATOM 3072 C CA . GLY A 1 411 ? -23.743 20.241 17.153 1.00 82.19 411 GLY A CA 1
ATOM 3073 C C . GLY A 1 411 ? -23.392 18.859 17.725 1.00 82.19 411 GLY A C 1
ATOM 3074 O O . GLY A 1 411 ? -22.761 18.762 18.775 1.00 82.19 411 GLY A O 1
ATOM 3075 N N . ILE A 1 412 ? -23.804 17.782 17.054 1.00 83.06 412 ILE A N 1
ATOM 3076 C CA . ILE A 1 412 ? -23.522 16.398 17.438 1.00 83.06 412 ILE A CA 1
ATOM 3077 C C . ILE A 1 412 ? -22.235 15.953 16.735 1.00 83.06 412 ILE A C 1
ATOM 3079 O O . ILE A 1 412 ? -22.118 16.062 15.516 1.00 83.06 412 ILE A O 1
ATOM 3083 N N . ALA A 1 413 ? -21.286 15.385 17.484 1.00 83.31 413 ALA A N 1
ATOM 3084 C CA . ALA A 1 413 ? -20.050 14.844 16.915 1.00 83.31 413 ALA A CA 1
ATOM 3085 C C . ALA A 1 413 ? -20.344 13.768 15.855 1.00 83.31 413 ALA A C 1
ATOM 3087 O O . ALA A 1 413 ? -21.145 12.867 16.101 1.00 83.31 413 ALA A O 1
ATOM 3088 N N . THR A 1 414 ? -19.693 13.846 14.693 1.00 84.12 414 THR A N 1
ATOM 3089 C CA . THR A 1 414 ? -19.846 12.896 13.571 1.00 84.12 414 THR A CA 1
ATOM 3090 C C . THR A 1 414 ? -19.031 11.614 13.767 1.00 84.12 414 THR A C 1
ATOM 3092 O O . THR A 1 414 ? -19.359 10.571 13.201 1.00 84.12 414 THR A O 1
ATOM 3095 N N . GLY A 1 415 ? -17.985 11.686 14.596 1.00 83.06 415 GLY A N 1
ATOM 3096 C CA . GLY A 1 415 ? -16.962 10.650 14.740 1.00 83.06 415 GLY A CA 1
ATOM 3097 C C . GLY A 1 415 ? -15.837 10.758 13.707 1.00 83.06 415 GLY A C 1
ATOM 3098 O O . GLY A 1 415 ? -14.962 9.901 13.698 1.00 83.06 415 GLY A O 1
ATOM 3099 N N . GLU A 1 416 ? -15.843 11.775 12.838 1.00 87.19 416 GLU A N 1
ATOM 3100 C CA . GLU A 1 416 ? -14.703 12.084 11.963 1.00 87.19 416 GLU A CA 1
ATOM 3101 C C . GLU A 1 416 ? -13.421 12.263 12.785 1.00 87.19 416 GLU A C 1
ATOM 3103 O O . GLU A 1 416 ? -13.456 12.795 13.895 1.00 87.19 416 GLU A O 1
ATOM 3108 N N . ASP A 1 417 ? -12.308 11.781 12.236 1.00 87.56 417 ASP A N 1
ATOM 3109 C CA . ASP A 1 417 ? -10.972 11.861 12.823 1.00 87.56 417 ASP A CA 1
ATOM 3110 C C . ASP A 1 417 ? -10.829 11.152 14.185 1.00 87.56 417 ASP A C 1
ATOM 3112 O O . ASP A 1 417 ? -9.951 11.465 14.992 1.00 87.56 417 ASP A O 1
ATOM 3116 N N . THR A 1 418 ? -11.676 10.149 14.440 1.00 88.44 418 THR A N 1
ATOM 3117 C CA . THR A 1 418 ? -11.596 9.307 15.641 1.00 88.44 418 THR A CA 1
ATOM 3118 C C . THR A 1 418 ? -11.024 7.925 15.348 1.00 88.44 418 THR A C 1
ATOM 3120 O O . THR A 1 418 ? -11.227 7.351 14.274 1.00 88.44 418 THR A O 1
ATOM 3123 N N . TRP A 1 419 ? -10.317 7.387 16.342 1.00 90.88 419 TRP A N 1
ATOM 3124 C CA . TRP A 1 419 ? -9.800 6.024 16.354 1.00 90.88 419 TRP A CA 1
ATOM 3125 C C . TRP A 1 419 ? -10.681 5.120 17.212 1.00 90.88 419 TRP A C 1
ATOM 3127 O O . TRP A 1 419 ? -11.155 5.530 18.272 1.00 90.88 419 TRP A O 1
ATOM 3137 N N . ALA A 1 420 ? -10.839 3.871 16.787 1.00 90.94 420 ALA A N 1
ATOM 3138 C CA . ALA A 1 420 ? -11.449 2.818 17.585 1.00 90.94 420 ALA A CA 1
ATOM 3139 C C . ALA A 1 420 ? -10.744 1.482 17.339 1.00 90.94 420 ALA A C 1
ATOM 3141 O O . ALA A 1 420 ? -10.417 1.146 16.197 1.00 90.94 420 ALA A O 1
ATOM 3142 N N . GLU A 1 421 ? -10.523 0.720 18.408 1.00 91.25 421 GLU A N 1
ATOM 3143 C CA . GLU A 1 421 ? -10.029 -0.652 18.311 1.00 91.25 421 GLU A CA 1
ATOM 3144 C C . GLU A 1 421 ? -11.072 -1.530 17.607 1.00 91.25 421 GLU A C 1
ATOM 3146 O O . GLU A 1 421 ? -12.269 -1.479 17.911 1.00 91.25 421 GLU A O 1
ATOM 3151 N N . VAL A 1 422 ? -10.611 -2.314 16.636 1.00 92.25 422 VAL A N 1
ATOM 3152 C CA . VAL A 1 422 ? -11.442 -3.229 15.858 1.00 92.25 422 VAL A CA 1
ATOM 3153 C C . VAL A 1 422 ? -11.593 -4.524 16.638 1.00 92.25 422 VAL A C 1
ATOM 3155 O O . VAL A 1 422 ? -10.613 -5.168 17.006 1.00 92.25 422 VAL A O 1
ATOM 3158 N N . LYS A 1 423 ? -12.838 -4.934 16.870 1.00 90.06 423 LYS A N 1
ATOM 3159 C CA . LYS A 1 423 ? -13.137 -6.161 17.607 1.00 90.06 423 LYS A CA 1
ATOM 3160 C C . LYS A 1 423 ? -12.945 -7.375 16.711 1.00 90.06 423 LYS A C 1
ATOM 3162 O O . LYS A 1 423 ? -13.623 -7.510 15.697 1.00 90.06 423 LYS A O 1
ATOM 3167 N N . VAL A 1 424 ? -12.064 -8.286 17.102 1.00 85.00 424 VAL A N 1
ATOM 3168 C CA . VAL A 1 424 ? -11.930 -9.567 16.405 1.00 85.00 424 VAL A CA 1
ATOM 3169 C C . VAL A 1 424 ? -13.118 -10.454 16.774 1.00 85.00 424 VAL A C 1
ATOM 3171 O O . VAL A 1 424 ? -13.284 -10.830 17.934 1.00 85.00 424 VAL A O 1
ATOM 3174 N N . GLU A 1 425 ? -13.957 -10.775 15.793 1.00 81.31 425 GLU A N 1
ATOM 3175 C CA . GLU A 1 425 ? -15.054 -11.723 15.954 1.00 81.31 425 GLU A CA 1
ATOM 3176 C C . GLU A 1 425 ? -14.578 -13.127 15.572 1.00 81.31 425 GLU A C 1
ATOM 3178 O O . GLU A 1 425 ? -13.962 -13.343 14.525 1.00 81.31 425 GLU A O 1
ATOM 3183 N N . ALA A 1 426 ? -14.894 -14.108 16.419 1.00 63.44 426 ALA A N 1
ATOM 3184 C CA . ALA A 1 426 ? -14.853 -15.503 16.011 1.00 63.44 426 ALA A CA 1
ATOM 3185 C C . ALA A 1 426 ? -15.962 -15.678 14.966 1.00 63.44 426 ALA A C 1
ATOM 3187 O O . ALA A 1 426 ? -17.141 -15.565 15.307 1.00 63.44 426 ALA A O 1
ATOM 3188 N N . GLY A 1 427 ? -15.592 -15.837 13.692 1.00 53.00 427 GLY A N 1
ATOM 3189 C CA . GLY A 1 427 ? -16.554 -15.910 12.594 1.00 53.00 427 GLY A CA 1
ATOM 3190 C C . GLY A 1 427 ? -17.693 -16.881 12.918 1.00 53.00 427 GLY A C 1
ATOM 3191 O O . GLY A 1 427 ? -17.491 -17.920 13.526 1.00 53.00 427 GLY A O 1
ATOM 3192 N N . ILE A 1 428 ? -18.924 -16.586 12.516 1.00 41.12 428 ILE A N 1
ATOM 3193 C CA . ILE A 1 428 ? -20.080 -17.451 12.839 1.00 41.12 428 ILE A CA 1
ATOM 3194 C C . ILE A 1 428 ? -19.953 -18.856 12.185 1.00 41.12 428 ILE A C 1
ATOM 3196 O O . ILE A 1 428 ? -20.614 -19.804 12.604 1.00 41.12 428 ILE A O 1
ATOM 3200 N N . GLU A 1 429 ? -19.025 -19.024 11.235 1.00 42.69 429 GLU A N 1
ATOM 3201 C CA . GLU A 1 429 ? -18.588 -20.308 10.651 1.00 42.69 429 GLU A CA 1
ATOM 3202 C C . GLU A 1 429 ? -17.387 -20.955 11.392 1.00 42.69 429 GLU A C 1
ATOM 3204 O O . GLU A 1 429 ? -17.064 -22.119 11.176 1.00 42.69 429 GLU A O 1
ATOM 3209 N N . SER A 1 430 ? -16.757 -20.261 12.345 1.00 41.12 430 SER A N 1
ATOM 3210 C CA . SER A 1 430 ? -15.546 -20.667 13.079 1.00 41.12 430 SER A CA 1
ATOM 3211 C C . SER A 1 430 ? -15.803 -21.643 14.239 1.00 41.12 430 SER A C 1
ATOM 3213 O O . SER A 1 430 ? -15.109 -21.617 15.260 1.00 41.12 430 SER A O 1
ATOM 3215 N N . LYS A 1 431 ? -16.778 -22.552 14.098 1.00 37.88 431 LYS A N 1
ATOM 3216 C CA . LYS A 1 431 ? -16.612 -23.876 14.728 1.00 37.88 431 LYS A CA 1
ATOM 3217 C C . LYS A 1 431 ? -15.580 -24.716 13.976 1.00 37.88 431 LYS A C 1
ATOM 3219 O O . LYS A 1 431 ? -15.049 -25.662 14.551 1.00 37.88 431 LYS A O 1
ATOM 3224 N N . GLU A 1 432 ? -15.242 -24.331 12.751 1.00 40.56 432 GLU A N 1
ATOM 3225 C CA . GLU A 1 432 ? -14.071 -24.835 12.054 1.00 40.56 432 GLU A CA 1
ATOM 3226 C C . GLU A 1 432 ? -12.864 -23.982 12.439 1.00 40.56 432 GLU A C 1
ATOM 3228 O O . GLU A 1 432 ? -12.573 -22.928 11.879 1.00 40.56 432 GLU A O 1
ATOM 3233 N N . LYS A 1 433 ? -12.169 -24.454 13.475 1.00 40.81 433 LYS A N 1
ATOM 3234 C CA . LYS A 1 433 ? -10.715 -24.327 13.549 1.00 40.81 433 LYS A CA 1
ATOM 3235 C C . LYS A 1 433 ? -10.152 -24.710 12.176 1.00 40.81 433 LYS A C 1
ATOM 3237 O O . LYS A 1 433 ? -10.588 -25.726 11.632 1.00 40.81 433 LYS A O 1
ATOM 3242 N N . ASP A 1 434 ? -9.202 -23.948 11.630 1.00 46.16 434 ASP A N 1
ATOM 3243 C CA . ASP A 1 434 ? -8.428 -24.467 10.497 1.00 46.16 434 ASP A CA 1
ATOM 3244 C C . ASP A 1 434 ? -7.764 -25.800 10.909 1.00 46.16 434 ASP A C 1
ATOM 3246 O O . ASP A 1 434 ? -7.779 -26.184 12.086 1.00 46.16 434 ASP A O 1
ATOM 3250 N N . SER A 1 435 ? -7.169 -26.535 9.971 1.00 41.72 435 SER A N 1
ATOM 3251 C CA . SER A 1 435 ? -6.489 -27.799 10.293 1.00 41.72 435 SER A CA 1
ATOM 3252 C C . SER A 1 435 ? -5.406 -27.664 11.384 1.00 41.72 435 SER A C 1
ATOM 3254 O O . SER A 1 435 ? -4.970 -28.677 11.925 1.00 41.72 435 SER A O 1
ATOM 3256 N N . GLU A 1 436 ? -4.995 -26.434 11.727 1.00 46.00 436 GLU A N 1
ATOM 3257 C CA . GLU A 1 436 ? -4.028 -26.081 12.773 1.00 46.00 436 GLU A CA 1
ATOM 3258 C C . GLU A 1 436 ? -4.641 -25.435 14.041 1.00 46.00 436 GLU A C 1
ATOM 3260 O O . GLU A 1 436 ? -3.930 -25.242 15.027 1.00 46.00 436 GLU A O 1
ATOM 3265 N N . GLY A 1 437 ? -5.937 -25.105 14.081 1.00 52.81 437 GLY A N 1
ATOM 3266 C CA . GLY A 1 437 ? -6.583 -24.443 15.220 1.00 52.81 437 GLY A CA 1
ATOM 3267 C C . GLY A 1 437 ? -6.529 -22.910 15.299 1.00 52.81 437 GLY A C 1
ATOM 3268 O O . GLY A 1 437 ? -6.951 -22.380 16.331 1.00 52.81 437 GLY A O 1
ATOM 3269 N N . LYS A 1 438 ? -6.034 -22.183 14.288 1.00 58.75 438 LYS A N 1
ATOM 3270 C CA . LYS A 1 438 ? -5.787 -20.728 14.342 1.00 58.75 438 LYS A CA 1
ATOM 3271 C C . LYS A 1 438 ? -7.006 -19.904 13.900 1.00 58.75 438 LYS A C 1
ATOM 3273 O O . LYS A 1 438 ? -7.504 -20.054 12.791 1.00 58.75 438 LYS A O 1
ATOM 3278 N N . ALA A 1 439 ? -7.444 -18.974 14.753 1.00 71.94 439 ALA A N 1
ATOM 3279 C CA . ALA A 1 439 ? -8.524 -18.013 14.465 1.00 71.94 439 ALA A CA 1
ATOM 3280 C C . ALA A 1 439 ? -8.016 -16.620 14.030 1.00 71.94 439 ALA A C 1
ATOM 3282 O O . ALA A 1 439 ? -8.809 -15.727 13.751 1.00 71.94 439 ALA A O 1
ATOM 3283 N N . HIS A 1 440 ? -6.697 -16.417 14.032 1.00 86.75 440 HIS A N 1
ATOM 3284 C CA . HIS A 1 440 ? -6.040 -15.134 13.791 1.00 86.75 440 HIS A CA 1
ATOM 3285 C C . HIS A 1 440 ? -4.603 -15.382 13.284 1.00 86.75 440 HIS A C 1
ATOM 3287 O O . HIS A 1 440 ? -3.984 -16.351 13.736 1.00 86.75 440 HIS A O 1
ATOM 3293 N N . PRO A 1 441 ? -4.027 -14.508 12.432 1.00 89.00 441 PRO A N 1
ATOM 3294 C CA . PRO A 1 441 ? -2.645 -14.619 11.931 1.00 89.00 441 PRO A CA 1
ATOM 3295 C C . PRO A 1 441 ? -1.545 -14.508 13.005 1.00 89.00 441 PRO A C 1
ATOM 3297 O O . PRO A 1 441 ? -0.366 -14.715 12.710 1.00 89.00 441 PRO A O 1
ATOM 3300 N N . GLY A 1 442 ? -1.913 -14.170 14.242 1.00 89.25 442 GLY A N 1
ATOM 3301 C CA . GLY A 1 442 ? -0.980 -13.886 15.334 1.00 89.25 442 GLY A CA 1
ATOM 3302 C C . GLY A 1 442 ? -0.246 -12.543 15.181 1.00 89.25 442 GLY A C 1
ATOM 3303 O O . GLY A 1 442 ? -0.543 -11.772 14.267 1.00 89.25 442 GLY A O 1
ATOM 3304 N N . PRO A 1 443 ? 0.681 -12.226 16.101 1.00 91.38 443 PRO A N 1
ATOM 3305 C CA . PRO A 1 443 ? 1.506 -11.025 16.023 1.00 91.38 443 PRO A CA 1
ATOM 3306 C C . PRO A 1 443 ? 2.511 -11.145 14.867 1.00 91.38 443 PRO A C 1
ATOM 3308 O O . PRO A 1 443 ? 3.334 -12.064 14.855 1.00 91.38 443 PRO A O 1
ATOM 3311 N N . ARG A 1 444 ? 2.435 -10.227 13.895 1.00 93.00 444 ARG A N 1
ATOM 3312 C CA . ARG A 1 444 ? 3.320 -10.202 12.718 1.00 93.00 444 ARG A CA 1
ATOM 3313 C C . ARG A 1 444 ? 3.476 -8.807 12.114 1.00 93.00 444 ARG A C 1
ATOM 3315 O O . ARG A 1 444 ? 2.646 -7.936 12.347 1.00 93.00 444 ARG A O 1
ATOM 3322 N N . GLY A 1 445 ? 4.515 -8.599 11.315 1.00 94.62 445 GLY A N 1
ATOM 3323 C CA . GLY A 1 445 ? 4.781 -7.354 10.582 1.00 94.62 445 GLY A CA 1
ATOM 3324 C C . GLY A 1 445 ? 5.513 -7.624 9.271 1.00 94.62 445 GLY A C 1
ATOM 3325 O O . GLY A 1 445 ? 5.821 -8.772 8.962 1.00 94.62 445 GLY A O 1
ATOM 3326 N N . TRP A 1 446 ? 5.781 -6.581 8.484 1.00 95.44 446 TRP A N 1
ATOM 3327 C CA . TRP A 1 446 ? 6.522 -6.675 7.211 1.00 95.44 446 TRP A CA 1
ATOM 3328 C C . TRP A 1 446 ? 5.871 -7.603 6.168 1.00 95.44 446 TRP A C 1
ATOM 3330 O O . TRP A 1 446 ? 6.533 -8.095 5.248 1.00 95.44 446 TRP A O 1
ATOM 3340 N N . PHE A 1 447 ? 4.571 -7.849 6.332 1.00 96.94 447 PHE A N 1
ATOM 3341 C CA . PHE A 1 447 ? 3.709 -8.555 5.392 1.00 96.94 447 PHE A CA 1
ATOM 3342 C C . PHE A 1 447 ? 3.231 -7.601 4.299 1.00 96.94 447 PHE A C 1
ATOM 3344 O O . PHE A 1 447 ? 3.252 -6.380 4.468 1.00 96.94 447 PHE A O 1
ATOM 3351 N N . ALA A 1 448 ? 2.749 -8.158 3.194 1.00 97.44 448 ALA A N 1
ATOM 3352 C CA . ALA A 1 448 ? 2.050 -7.375 2.189 1.00 97.44 448 ALA A CA 1
ATOM 3353 C C . ALA A 1 448 ? 0.539 -7.457 2.430 1.00 97.44 448 ALA A C 1
ATOM 3355 O O . ALA A 1 448 ? 0.019 -8.497 2.840 1.00 97.44 448 ALA A O 1
ATOM 3356 N N . SER A 1 449 ? -0.174 -6.357 2.194 1.00 97.38 449 SER A N 1
ATOM 3357 C CA . SER A 1 449 ? -1.633 -6.316 2.303 1.00 97.38 449 SER A CA 1
ATOM 3358 C C . SER A 1 449 ? -2.253 -5.484 1.190 1.00 97.38 449 SER A C 1
ATOM 3360 O O . SER A 1 449 ? -1.612 -4.582 0.656 1.00 97.38 449 SER A O 1
ATOM 3362 N N . CYS A 1 450 ? -3.484 -5.817 0.810 1.00 97.06 450 CYS A N 1
ATOM 3363 C CA . CYS A 1 450 ? -4.207 -5.129 -0.253 1.00 97.06 450 CYS A CA 1
ATOM 3364 C C . CYS A 1 450 ? -5.719 -5.266 -0.049 1.00 97.06 450 CYS A C 1
ATOM 3366 O O . CYS A 1 450 ? -6.198 -6.298 0.425 1.00 97.06 450 CYS A O 1
ATOM 3368 N N . ILE A 1 451 ? -6.476 -4.236 -0.420 1.00 94.81 451 ILE A N 1
ATOM 3369 C CA . ILE A 1 451 ? -7.941 -4.292 -0.455 1.00 94.81 451 ILE A CA 1
ATOM 3370 C C . ILE A 1 451 ? -8.419 -5.303 -1.500 1.00 94.81 451 ILE A C 1
ATOM 3372 O O . ILE A 1 451 ? -7.728 -5.560 -2.481 1.00 94.81 451 ILE A O 1
ATOM 3376 N N . VAL A 1 452 ? -9.625 -5.842 -1.330 1.00 92.62 452 VAL A N 1
ATOM 3377 C CA . VAL A 1 452 ? -10.297 -6.650 -2.355 1.00 92.62 452 VAL A CA 1
ATOM 3378 C C . VAL A 1 452 ? -11.291 -5.756 -3.106 1.00 92.62 452 VAL A C 1
ATOM 3380 O O . VAL A 1 452 ? -12.375 -5.499 -2.586 1.00 92.62 452 VAL A O 1
ATOM 3383 N N . PRO A 1 453 ? -11.008 -5.287 -4.340 1.00 88.31 453 PRO A N 1
ATOM 3384 C CA . PRO A 1 453 ? -11.870 -4.297 -5.002 1.00 88.31 453 PRO A CA 1
ATOM 3385 C C . PRO A 1 453 ? -13.313 -4.771 -5.234 1.00 88.31 453 PRO A C 1
ATOM 3387 O O . PRO A 1 453 ? -14.250 -3.977 -5.215 1.00 88.31 453 PRO A O 1
ATOM 3390 N N . SER A 1 454 ? -13.515 -6.078 -5.428 1.00 83.88 454 SER A N 1
ATOM 3391 C CA . SER A 1 454 ? -14.845 -6.679 -5.595 1.00 83.88 454 SER A CA 1
ATOM 3392 C C . SER A 1 454 ? -15.628 -6.824 -4.283 1.00 83.88 454 SER A C 1
ATOM 3394 O O . SER A 1 454 ? -16.837 -7.055 -4.324 1.00 83.88 454 SER A O 1
ATOM 3396 N N . GLN A 1 455 ? -14.959 -6.690 -3.135 1.00 86.12 455 GLN A N 1
ATOM 3397 C CA . GLN A 1 455 ? -15.531 -6.742 -1.790 1.00 86.12 455 GLN A CA 1
ATOM 3398 C C . GLN A 1 455 ? -14.863 -5.657 -0.924 1.00 86.12 455 GLN A C 1
ATOM 3400 O O . GLN A 1 455 ? -14.002 -5.975 -0.115 1.00 86.12 455 GLN A O 1
ATOM 3405 N N . PRO A 1 456 ? -15.238 -4.370 -1.070 1.00 78.06 456 PRO A N 1
ATOM 3406 C CA . PRO A 1 456 ? -14.535 -3.235 -0.444 1.00 78.06 456 PRO A CA 1
ATOM 3407 C C . PRO A 1 456 ? -14.475 -3.216 1.100 1.00 78.06 456 PRO A C 1
ATOM 3409 O O . PRO A 1 456 ? -13.827 -2.350 1.686 1.00 78.06 456 PRO A O 1
ATOM 3412 N N . GLY A 1 457 ? -15.171 -4.140 1.766 1.00 86.56 457 GLY A N 1
ATOM 3413 C CA . GLY A 1 457 ? -15.053 -4.395 3.203 1.00 86.56 457 GLY A CA 1
ATOM 3414 C C . GLY A 1 457 ? -14.026 -5.476 3.555 1.00 86.56 457 GLY A C 1
ATOM 3415 O O . GLY A 1 457 ? -13.912 -5.822 4.721 1.00 86.56 457 GLY A O 1
ATOM 3416 N N . SER A 1 458 ? -13.298 -6.022 2.582 1.00 91.56 458 SER A N 1
ATOM 3417 C CA . SER A 1 458 ? -12.381 -7.146 2.765 1.00 91.56 458 SER A CA 1
ATOM 3418 C C . SER A 1 458 ? -10.957 -6.773 2.353 1.00 91.56 458 SER A C 1
ATOM 3420 O O . SER A 1 458 ? -10.731 -6.090 1.350 1.00 91.56 458 SER A O 1
ATOM 3422 N N . VAL A 1 459 ? -9.984 -7.253 3.121 1.00 95.56 459 VAL A N 1
ATOM 3423 C CA . VAL A 1 459 ? -8.544 -7.056 2.901 1.00 95.56 459 VAL A CA 1
ATOM 3424 C C . VAL A 1 459 ? -7.858 -8.416 2.852 1.00 95.56 459 VAL A C 1
ATOM 3426 O O . VAL A 1 459 ? -8.246 -9.341 3.559 1.00 95.56 459 VAL A O 1
ATOM 3429 N N . VAL A 1 460 ? -6.825 -8.542 2.029 1.00 96.12 460 VAL A N 1
ATOM 3430 C CA . VAL A 1 460 ? -5.929 -9.700 2.016 1.00 96.12 460 VAL A CA 1
ATOM 3431 C C . VAL A 1 460 ? -4.625 -9.316 2.698 1.00 96.12 460 VAL A C 1
ATOM 3433 O O . VAL A 1 460 ? -4.102 -8.232 2.437 1.00 96.12 460 VAL A O 1
ATOM 3436 N N . LEU A 1 461 ? -4.079 -10.205 3.525 1.00 96.12 461 LEU A N 1
ATOM 3437 C CA . LEU A 1 461 ? -2.696 -10.136 3.996 1.00 96.12 461 LEU A CA 1
ATOM 3438 C C . LEU A 1 461 ? -1.949 -11.412 3.594 1.00 96.12 461 LEU A C 1
ATOM 3440 O O . LEU A 1 461 ? -2.544 -12.491 3.577 1.00 96.12 461 LEU A O 1
ATOM 3444 N N . TRP A 1 462 ? -0.660 -11.302 3.277 1.00 97.06 462 TRP A N 1
ATOM 3445 C CA . TRP A 1 462 ? 0.178 -12.458 2.958 1.00 97.06 462 TRP A CA 1
ATOM 3446 C C . TRP A 1 462 ? 1.579 -12.322 3.550 1.00 97.06 462 TRP A C 1
ATOM 3448 O O . TRP A 1 462 ? 2.190 -11.252 3.497 1.00 97.06 462 TRP A O 1
ATOM 3458 N N . GLY A 1 463 ? 2.081 -13.425 4.101 1.00 96.44 463 GLY A N 1
ATOM 3459 C CA . GLY A 1 463 ? 3.432 -13.575 4.625 1.00 96.44 463 GLY A CA 1
ATOM 3460 C C . GLY A 1 463 ? 3.757 -12.673 5.818 1.00 96.44 463 GLY A C 1
ATOM 3461 O O . GLY A 1 463 ? 2.926 -12.486 6.714 1.00 96.44 463 GLY A O 1
ATOM 3462 N N . GLY A 1 464 ? 4.976 -12.127 5.823 1.00 96.00 464 GLY A N 1
ATOM 3463 C CA . GLY A 1 464 ? 5.525 -11.289 6.892 1.00 96.00 464 GLY A CA 1
ATOM 3464 C C . GLY A 1 464 ? 6.470 -12.038 7.826 1.00 96.00 464 GLY A C 1
ATOM 3465 O O . GLY A 1 464 ? 6.936 -13.126 7.509 1.00 96.00 464 GLY A O 1
ATOM 3466 N N . VAL A 1 465 ? 6.766 -11.427 8.971 1.00 94.44 465 VAL A N 1
ATOM 3467 C CA . VAL A 1 465 ? 7.625 -11.968 10.034 1.00 94.44 465 VAL A CA 1
ATOM 3468 C C . VAL A 1 465 ? 6.810 -12.089 11.316 1.00 94.44 465 VAL A C 1
ATOM 3470 O O . VAL A 1 465 ? 6.115 -11.137 11.682 1.00 94.44 465 VAL A O 1
ATOM 3473 N N . ASN A 1 466 ? 6.876 -13.240 11.985 1.00 91.62 466 ASN A N 1
ATOM 3474 C CA . ASN A 1 466 ? 6.147 -13.514 13.225 1.00 91.62 466 ASN A CA 1
ATOM 3475 C C . ASN A 1 466 ? 6.937 -13.111 14.491 1.00 91.62 466 ASN A C 1
ATOM 3477 O O . ASN A 1 466 ? 8.090 -12.689 14.428 1.00 91.62 466 ASN A O 1
ATOM 3481 N N . GLY A 1 467 ? 6.334 -13.291 15.672 1.00 85.94 467 GLY A N 1
ATOM 3482 C CA . GLY A 1 467 ? 6.966 -13.024 16.978 1.00 85.94 467 GLY A CA 1
ATOM 3483 C C . GLY A 1 467 ? 8.289 -13.755 17.256 1.00 85.94 467 GLY A C 1
ATOM 3484 O O . GLY A 1 467 ? 9.068 -13.292 18.086 1.00 85.94 467 GLY A O 1
ATOM 3485 N N . LYS A 1 468 ? 8.565 -14.860 16.556 1.00 87.00 468 LYS A N 1
ATOM 3486 C CA . LYS A 1 468 ? 9.817 -15.623 16.665 1.00 87.00 468 LYS A CA 1
ATOM 3487 C C . LYS A 1 468 ? 10.907 -15.122 15.715 1.00 87.00 468 LYS A C 1
ATOM 3489 O O . LYS A 1 468 ? 12.050 -15.539 15.846 1.00 87.00 468 LYS A O 1
ATOM 3494 N N . GLY A 1 469 ? 10.577 -14.202 14.807 1.00 86.69 469 GLY A N 1
ATOM 3495 C CA . GLY A 1 469 ? 11.484 -13.734 13.757 1.00 86.69 469 GLY A CA 1
ATOM 3496 C C . GLY A 1 469 ? 11.466 -14.602 12.498 1.00 86.69 469 GLY A C 1
ATOM 3497 O O . GLY A 1 469 ? 12.242 -14.342 11.585 1.00 86.69 469 GLY A O 1
ATOM 3498 N N . GLU A 1 470 ? 10.577 -15.593 12.431 1.00 90.69 470 GLU A N 1
ATOM 3499 C CA . GLU A 1 470 ? 10.451 -16.496 11.289 1.00 90.69 470 GLU A CA 1
ATOM 3500 C C . GLU A 1 470 ? 9.551 -15.869 10.222 1.00 90.69 470 GLU A C 1
ATOM 3502 O O . GLU A 1 470 ? 8.558 -15.190 10.525 1.00 90.69 470 GLU A O 1
ATOM 3507 N N . THR A 1 471 ? 9.887 -16.114 8.960 1.00 93.56 471 THR A N 1
ATOM 3508 C CA . THR A 1 471 ? 9.074 -15.685 7.825 1.00 93.56 471 THR A CA 1
ATOM 3509 C C . THR A 1 471 ? 7.859 -16.579 7.620 1.00 93.56 471 THR A C 1
ATOM 3511 O O . THR A 1 471 ? 7.949 -17.790 7.427 1.00 93.56 471 THR A O 1
ATOM 3514 N N . GLU A 1 472 ? 6.689 -15.953 7.621 1.00 94.06 472 GLU A N 1
ATOM 3515 C CA . GLU A 1 472 ? 5.414 -16.618 7.398 1.00 94.06 472 GLU A CA 1
ATOM 3516 C C . GLU A 1 472 ? 5.137 -16.736 5.899 1.00 94.06 472 GLU A C 1
ATOM 3518 O O . GLU A 1 472 ? 5.462 -15.841 5.112 1.00 94.06 472 GLU A O 1
ATOM 3523 N N . GLY A 1 473 ? 4.531 -17.854 5.498 1.00 92.81 473 GLY A N 1
ATOM 3524 C CA . GLY A 1 473 ? 4.186 -18.138 4.102 1.00 92.81 473 GLY A CA 1
ATOM 3525 C C . GLY A 1 473 ? 2.692 -18.202 3.807 1.00 92.81 473 GLY A C 1
ATOM 3526 O O . GLY A 1 473 ? 2.319 -18.481 2.666 1.00 92.81 473 GLY A O 1
ATOM 3527 N N . ASP A 1 474 ? 1.855 -17.974 4.818 1.00 92.94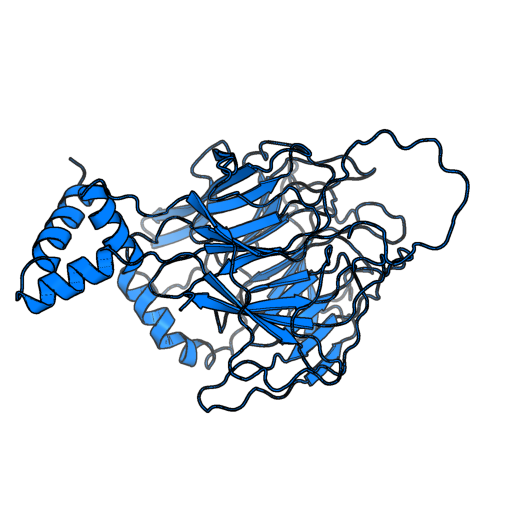 474 ASP A N 1
ATOM 3528 C CA . ASP A 1 474 ? 0.402 -18.082 4.756 1.00 92.94 474 ASP A CA 1
ATOM 3529 C C . ASP A 1 474 ? -0.288 -16.768 4.346 1.00 92.94 474 ASP A C 1
ATOM 3531 O O . ASP A 1 474 ? 0.264 -15.671 4.459 1.00 92.94 474 ASP A O 1
ATOM 3535 N N . GLY A 1 475 ? -1.524 -16.899 3.860 1.00 93.88 475 GLY A N 1
ATOM 3536 C CA . GLY A 1 475 ? -2.392 -15.787 3.482 1.00 93.88 475 GLY A CA 1
ATOM 3537 C C . GLY A 1 475 ? -3.692 -15.781 4.278 1.00 93.88 475 GLY A C 1
ATOM 3538 O O . GLY A 1 475 ? -4.208 -16.839 4.645 1.00 93.88 475 GLY A O 1
ATOM 3539 N N . TRP A 1 476 ? -4.247 -14.595 4.521 1.00 94.25 476 TRP A N 1
ATOM 3540 C CA . TRP A 1 476 ? -5.504 -14.414 5.247 1.00 94.25 476 TRP A CA 1
ATOM 3541 C C . TRP A 1 476 ? -6.407 -13.398 4.551 1.00 94.25 476 TRP A C 1
ATOM 3543 O O . TRP A 1 476 ? -5.946 -12.352 4.097 1.00 94.25 476 TRP A O 1
ATOM 3553 N N . LEU A 1 477 ? -7.704 -13.697 4.518 1.00 93.69 477 LEU A N 1
ATOM 3554 C CA . LEU A 1 477 ? -8.772 -12.741 4.254 1.00 93.69 477 LEU A CA 1
ATOM 3555 C C . LEU A 1 477 ? -9.251 -12.142 5.576 1.00 93.69 477 LEU A C 1
ATOM 3557 O O . LEU A 1 477 ? -9.486 -12.864 6.546 1.00 93.69 477 LEU A O 1
ATOM 3561 N N . VAL A 1 478 ? -9.408 -10.826 5.597 1.00 93.75 478 VAL A N 1
ATOM 3562 C CA . VAL A 1 478 ? -9.891 -10.047 6.735 1.00 93.75 478 VAL A CA 1
ATOM 3563 C C . VAL A 1 478 ? -11.165 -9.338 6.303 1.00 93.75 478 VAL A C 1
ATOM 3565 O O . VAL A 1 478 ? -11.106 -8.375 5.543 1.00 93.75 478 VAL A O 1
ATOM 3568 N N . ASP A 1 479 ? -12.310 -9.825 6.771 1.00 91.88 479 ASP A N 1
ATOM 3569 C CA . ASP A 1 479 ? -13.619 -9.236 6.490 1.00 91.88 479 ASP A CA 1
ATOM 3570 C C . ASP A 1 479 ? -13.981 -8.235 7.590 1.00 91.88 479 ASP A C 1
ATOM 3572 O O . ASP A 1 479 ? -14.060 -8.600 8.766 1.00 91.88 479 ASP A O 1
ATOM 3576 N N . ILE A 1 480 ? -14.226 -6.985 7.207 1.00 90.75 480 ILE A N 1
ATOM 3577 C CA . ILE A 1 480 ? -14.595 -5.887 8.098 1.00 90.75 480 ILE A CA 1
ATOM 3578 C C . ILE A 1 480 ? -16.107 -5.664 8.065 1.00 90.75 480 ILE A C 1
ATOM 3580 O O . ILE A 1 480 ? -16.722 -5.514 7.007 1.00 90.75 480 ILE A O 1
ATOM 3584 N N . GLY A 1 481 ? -16.711 -5.596 9.248 1.00 84.62 481 GLY A N 1
ATOM 3585 C CA . GLY A 1 481 ? -18.130 -5.314 9.439 1.00 84.62 481 GLY A CA 1
ATOM 3586 C C . GLY A 1 481 ? -18.378 -4.321 10.569 1.00 84.62 481 GLY A C 1
ATOM 3587 O O . GLY A 1 481 ? -17.474 -3.942 11.312 1.00 84.62 481 GLY A O 1
ATOM 3588 N N . THR A 1 482 ? -19.627 -3.901 10.743 1.00 74.12 482 THR A N 1
ATOM 3589 C CA . THR A 1 482 ? -20.048 -3.177 11.951 1.00 74.12 482 THR A CA 1
ATOM 3590 C C . THR A 1 482 ? -20.191 -4.165 13.106 1.00 74.12 482 THR A C 1
ATOM 3592 O O . THR A 1 482 ? -20.905 -5.156 12.944 1.00 74.12 482 THR A O 1
ATOM 3595 N N . ALA A 1 483 ? -19.551 -3.900 14.250 1.00 61.16 483 ALA A N 1
ATOM 3596 C CA . ALA A 1 483 ? -19.696 -4.761 15.424 1.00 61.16 483 ALA A CA 1
ATOM 3597 C C . ALA A 1 483 ? -21.167 -4.812 15.875 1.00 61.16 483 ALA A C 1
ATOM 3599 O O . ALA A 1 483 ? -21.841 -3.776 15.893 1.00 61.16 483 ALA A O 1
ATOM 3600 N N . LYS A 1 484 ? -21.658 -6.012 16.198 1.00 51.69 484 LYS A N 1
ATOM 3601 C CA . LYS A 1 484 ? -23.031 -6.225 16.686 1.00 51.69 484 LYS A CA 1
ATOM 3602 C C . LYS A 1 484 ? -23.201 -5.921 18.169 1.00 51.69 484 LYS A C 1
ATOM 3604 O O . LYS A 1 484 ? -22.237 -6.129 18.943 1.00 51.69 484 LYS A O 1
#

Radius of gyration: 23.22 Å; Cα contacts (8 Å, |Δi|>4): 1125; chains: 1; bounding box: 71×61×58 Å

pLDDT: mean 79.69, std 20.57, range [29.59, 98.69]

Solvent-accessible surface area (backbone atoms only — not comparable to full-atom values): 26472 Å² total; per-residue (Å²): 134,62,76,71,63,57,56,58,54,57,52,55,59,57,70,62,63,66,61,75,66,45,38,51,52,50,52,50,63,68,67,58,72,84,66,46,37,22,35,29,58,42,76,53,85,53,94,63,74,52,55,20,22,36,28,28,35,37,53,54,100,62,28,39,42,35,42,41,3,21,38,75,87,66,52,59,34,60,51,40,42,37,38,36,38,48,58,53,81,49,101,72,93,46,65,37,76,57,49,73,45,81,40,67,70,38,28,73,51,100,80,45,55,60,75,70,46,25,26,26,29,38,50,39,64,46,91,73,31,37,43,34,42,61,5,20,38,95,87,71,38,35,42,78,60,82,49,40,36,39,33,39,36,69,88,80,60,28,24,45,70,48,65,50,57,79,90,46,104,70,69,61,57,68,76,40,22,20,35,38,23,54,36,57,39,63,47,27,59,79,89,62,100,78,78,82,91,72,57,73,73,53,50,58,56,47,49,69,70,35,48,76,56,57,72,72,60,81,81,67,93,73,78,73,50,8,28,45,36,40,33,42,13,27,25,67,94,67,46,53,30,29,52,23,40,36,34,36,53,68,74,28,41,58,45,82,48,56,52,51,97,59,68,38,91,55,44,49,32,36,35,62,50,102,47,34,40,35,37,42,48,57,87,43,80,88,43,31,35,43,32,38,36,49,48,37,79,41,68,52,76,57,101,90,48,72,50,58,77,32,74,46,58,86,52,83,59,63,48,78,45,76,54,52,83,46,87,92,56,52,38,78,76,33,53,33,40,39,45,41,40,62,33,30,81,51,62,45,37,45,28,38,41,40,34,40,4,26,50,53,76,75,89,64,87,75,71,84,88,77,73,97,68,85,87,60,101,81,64,79,68,52,25,36,65,57,38,33,34,36,29,47,73,46,43,74,92,27,66,36,12,50,50,35,55,51,30,50,76,70,74,38,85,70,55,58,83,36,59,34,62,37,44,77,46,83,45,96,72,51,86,58,52,48,103,83,60,62,72,60,94,59,32,27,18,33,41,22,52,33,50,32,80,94,43,53,30,28,34,38,39,38,34,4,32,37,57,85,60,48,45,32,28,56,37,33,41,38,42,45,42,71,53,131

Mean predicted aligned error: 10.98 Å

Foldseek 3Di:
DDPVVVVLVVVLVVQCDDDPVSNVVLVVVLPDDLDDWAKFKDFFPAPFQAFFFQWAWEADPQKIWIAWGDFLVLHIDFGWIKIWRFQDDDPPPGTDDIYIDTGDAFAPDPVRDGDGHFGQWYWYDADQKIKIAWGADPVRAIDDPQQKIWIQHNVVRYIDIQAADPPDPDQDHDARFGLKDKEWDNPPPDDDPPDDDDPPVRVVVVCVVCVVVVVVPPDDDDPDFTKMKIAWGAHPVLHTFFWIWIATRNNSGIDTAAGHPDTDSFRWAWYDDDFKIWIWDDPDQAWIKIKIFGKDWDWDQDPSGIGTPGIYTPDRDIDIDTFDPDPVFGADGDFGQWHWYWFDQDQQWIKTKTAKGFRDDDPDPDDDDDDDDDDDPPDDQRMDGWIKIATAQGDCPTRLNSSCSSCVVVVHDSSHGGMHTHHHDCPPPNVDQDVVRDRGPAHFGSWYKYAHPVQRQKMKTAWGAGSNRGIGRIMMIMGMHRDD

Nearest PDB structures (foldseek):
  5gqt-assembly1_A  TM=7.898E-01  e=4.404E-18  Arabidopsis thaliana
  7on6-assembly1_A  TM=6.926E-01  e=1.947E-09  synthetic construct
  8pjy-assembly1_A  TM=5.979E-01  e=4.381E-10  synthetic construct
  7onh-assembly1_A  TM=5.429E-01  e=2.757E-10  synthetic construct
  7onh-assembly2_B  TM=5.276E-01  e=1.358E-09  synthetic construct

Organism: NCBI:txid112416

InterPro domains:
  IPR011043 Galactose oxidase/kelch, beta-propeller [SSF50965] (46-476)
  IPR015915 Kelch-type beta-propeller [G3DSA:2.120.10.80] (13-190)
  IPR015915 Kelch-type beta-propeller [G3DSA:2.120.10.80] (199-484)

Sequence (484 aa):
MDPATVTGLVVAEQVLSTTVEGGAIAAYGLAQSTQPLSATFKRVSSPAFLPRSNHSLTVLTGRAYIFGGGDESGKLAGDEVHIVTLPLKKKGNHDGEVDYKCVPSLGEGEDGKVPGPRAGHMAVAIGERIYLFGGKGTDGQAIEEMGRVWVFDTNTLGWSYIDPASDTATTSVPPARYHHGAASSEHPLPQTSASSKASYSEQITSTIAKLPSLMAKASSPQEPHGSLIICSGLSAPSSPLNDTWLFNITTRTWSALPSTPSTSPSPPSMALTYNRLYLITSTSDFGSEIHYLPITKETYSDARGEGEVGLTSSKNEWTTLPFPTNPFAPGPRPRKGAGLMPVTTGNGREYLLYFLGEKAATTQPAEPAEKEEERTDKDEPTFWSDSYSYQVPAIPVTAAGIKDATRQAMGIATGEDTWAEVKVEAGIESKEKDSEGKAHPGPRGWFASCIVPSQPGSVVLWGGVNGKGETEGDGWLVDIGTAK

Secondary structure (DSSP, 8-state):
--HHHHHHHHHHHHHT-S-HHHHHHHHHHHH----SEEEEEEE---S-----BS-EEEEETTEEEEE--B-TT-PBP-SPEEEEE-----SSS-PPPP-EEEE---B-STT---PPS-BS-EEEEETTEEEEE--B-TTSSBP--TT-EEEEETTTTEEEEEPPP--STT---PPP-BS-EEEEE-PSPP--TT--S--HHHHHHHHHHHHHHHTT---S-PPP--EEEEE--EETTTEEP--EEEEETTTTEEEEEPPPS---SSPPEEEEETTEEEEEEE-SSS-EEEEEEEEEEEEEEETTEEEEEEEEESSSS-EEEEPP--TTSPPPPPEES-EEEEEEEETTEEEEEEEEEEEPPP---PPP----PPPPTTSPPSEEEEEEEEEPPPPTTSHHHHHHHHHHHTT----TT-EEEPEE---TTTTS--TT--SS--SEES-EEEE-TTSTTEEEEE--EETTSPBP--EEEEEEEE--

=== Feature glossary ===
Each block in this record encodes a different view of the same protein. In brief:

Predicted aligned error. PAE(i, j) answers: if I align the predicted and true structures on residue i, how far off (in Å) do I expect residue j to be? A block-diagonal PAE matrix with low values on the blocks and high values off-diagonal is the signature of a multi-domain protein with confidently predicted domains but uncertain inter-domain orientation.

Contact-map, Ramachandran, and PAE plots. Plot images: a contact map (which residues are close in 3D, as an N×N binary image), a Ramachandran scatter (backbone torsion angles, revealing secondary-structure composition at a glance), and — for AlphaFold structures — a PAE heatmap (pairwise prediction confidence).

Backbone torsions (φ/ψ). φ (phi) and ψ (psi) are the two rotatable backbone dihedrals per residue: φ is the C(i-1)–N–Cα–C torsion, ψ is the N–Cα–C–N(i+1) torsion, both in degrees on (−180°, 180°]. α-helical residues cluster near (−60°, −45°); β-strand residues near (−120°, +130°). A Ramachandran plot is simply a scatter of (φ, ψ) for every residue.

Foldseek 3Di. A 3Di character summarizes, for each residue, the relative orientation of the Cα frame of its nearest spatial neighbor. Because it encodes fold topology rather than chemistry, 3Di alignments detect remote structural similarity that sequence alignment misses.

Radius of gyration, Cα contacts, bounding box. Three whole-structure scalars: the radius of gyration (RMS distance of Cα from centroid, in Å), the count of Cα–Cα contacts (pairs closer than 8 Å and separated by more than four residues in sequence — i.e. tertiary, not local, contacts), and the bounding-box dimensions. Together they distinguish compact globular folds from extended fibres or disordered chains.

Sequence. Sequence gives the chain of amino acids in standard one-letter code (A=alanine, C=cysteine, …, Y=tyrosine), read N→C. It is the only feature that is directly encoded by the gene; all structural features are derived from the folded form of this sequence.

mmCIF coordinates. Atomic coordinates in PDBx/mmCIF format — the same representation the Protein Data Bank distributes. Each line of the _atom_site loop places one backbone atom in Cartesian space (units: ångströms, origin: arbitrary).

Secondary structure (3-state, P-SEA). Three-state secondary structure (P-SEA) collapses the eight DSSP classes into helix (a), strand (b), and coil (c). P-SEA assigns these from Cα geometry alone — distances and angles — without requiring backbone oxygens, so it works on any Cα trace.

InterPro / GO / CATH / organism. Functional annotations link the protein to curated databases. InterPro entries identify conserved domains and families by matching the sequence against member-database signatures (Pfam, PROSITE, CDD, …). Gene Ontology (GO) terms describe molecular function, biological process, and cellular component in a controlled vocabulary. CATH places the structure in a hierarchical fold classification (Class/Architecture/Topology/Homologous-superfamily). The organism is the source species.

B-factor. B-factor (Debye–Waller factor) reflects atomic displacement in the crystal lattice. It is an experimental observable (units Å²), not a prediction; low values mean the atom is pinned down, high values mean it moves or is heterogeneous across the crystal.

Rendered structure images. Structure images are PyMOL renders from six orthogonal camera directions. Cartoon representation draws helices as coils and strands as arrows; sticks shows the backbone as bonds; surface shows the solvent-excluded envelope. Rainbow coloring maps sequence position to hue (blue→red, N→C); chain coloring assigns a distinct color per polypeptide.

Solvent-accessible surface area. Solvent-accessible surface area (SASA) is the area in Å² traced out by the centre of a 1.4 Å probe sphere (a water molecule) rolled over the protein's van der Waals surface (Shrake–Rupley / Lee–Richards construction). Buried residues have near-zero SASA; fully exposed residues can exceed 200 Å². The total SASA scales roughly with the number of surface residues.

Secondary structure (8-state, DSSP). The SS8 string is DSSP's per-residue secondary-structure call. α-helix (H) means an i→i+4 H-bond ladder; β-strand (E) means the residue participates in a β-sheet; 3₁₀ (G) and π (I) are tighter and wider helices; T/S are turns/bends; '-' is loop.

pLDDT. For AlphaFold models, the B-factor field carries pLDDT — the model's own estimate of local accuracy on a 0–100 scale. Regions with pLDDT<50 should be treated as essentially unmodeled; they often correspond to intrinsically disordered segments.

Nearest PDB structures. Nearest PDB neighbors are the top structural matches found by Foldseek when searching this structure against the entire Protein Data Bank. Each hit reports a TM-score (0 to 1; >0.5 almost always implies the same fold) and an E-value. These are *structural* homologs — they may share no detectable sequence similarity.